Protein AF-0000000079294646 (afdb_homodimer)

Foldseek 3Di:
DVVVVVVVVVVVVCVVVVVVVVVVVVVVVCVVVPPLPALDPVFVVVCVPQDDPVSVVVSQVVQVVVPPPPDPPCPPPPPPPPPPVCPVPPPDPPPDDDDDDDDDYDDDDDDDDDDDPPDDDDPDCPDPPPPPDDCVVCVPPDDFWDWFWDWDKAADDDDPVQNFKAKVVRIDIATATDGDDPDPQKDKHAPDKDKDWDKIWMWGDDVVPGNHTDTDDIDIDIDIHGHHIDIDGPADQVNEDPQFWGDDPSDTFGDPDHDDPPQWGADRVVSDTWGPDDPVQQDDPPQWHQDGVVRHTFGDPVQQVPADPPWDADRVVSHTHHPPD/DVVVVVVVVVVVVCVVVVVVVVVVVVVVVCVVVPPLPALDPVFCVVCVPQDDPVSVVVSQVVQVVVPPPPDPPCPPPPPPPPPPPCCVVPPDPPPDDDDDDDDDDDDDDDDDDDDDPPDDDDPDCPDPPPPPDDCVVCPPPDDFWDWFWDWDKAADDDDPVQNQKAKVVRIDIATATDGDDPDPQKDKHAPDKDKDWDKIWMWGDDVVPGNHTDGDDIDIDIDIHGHHIDIDGPADQVNEDPQFWGDDPSDTFGDPDHDDPPQWGADRVVSDTFGPDDPVQQDDPPQWHADGVVRHTFGDPVQQVPQDPPWDADRVVSHTHHPPD

Secondary structure (DSSP, 8-state):
-HHHHHHHHHHHHHHHHHHHHHHHHHHHHHHHHTS--PPPHHHHHGGGG--SHHHHHHHHHHHHHTT-SS----------------------------------------------------------------GGGGTTBPPPPPSEEEEEEEE----TT-TTEEEESSEEEEEEEE---SSTTEEEEEEEEEEEEEEEEEEEEETTTEEEEEEEEEEEEEEEEEEEEEEEESS-GGGS-TTTEEEETTEEEE-S--PPPTTEEEETTTTEEEE---TTTT---TTEEEETTTTEEEE-HHHHHH--TTEEEETTTTEEEE---/-HHHHHHHHHHHHHHHHHHHHHHHHHHHHHHHHTS-----HHHHHGGGG--SHHHHHHHHHHHHHTT-SS----------------------------------------------------------------GGGGTTBPPP--SEEEEEEEE----TT-TTEEEESSEEEEEEEE---SSTTEEEEEEEEEEEEEEEEEEEEETTTEEEEEEEEEEEEEEEEEEEEEEEESS-GGGS-TTTEEEETTEEEE-S--PPPTTEEEETTTTEEEE---TTTT---TTEEEETTTTEEEE-HHHHHH--TTEEEETTTTEEEE---

Sequence (650 aa):
MDNAVTCIANCIKWLPRVVMVWVALAAMYLQINALPSQIPPSLTYGMMQVKTIEDLLQFLDQQAKQVIPGQDKNFGWEFLEEKLDSGVTDDEDEDDDDDDGDDDHDGDDSGSDGRHKPVPSVLSDHGPSKTKLTPVQFSDVAPLPGCIPRETVVQVLPDASESQVMYWPGCVTVKRCGGCCNSDLHECQPTRSEIIQVKVVRMEYTPRASRFFHYDGVVAKNMTNHTECSCQCKIKPEDCDPATQVHNNCQCQCRKFVTCPAGKRWDPIRCQCLCSASQQERGCLRRQEWNQDSCTCTCRKDLVASCRAPYWFNYRRCRCQRRSTMDNAVTCIANCIKWLPRVVMVWVALAAMYLQINALPSQIPPSLTYGMMQVKTIEDLLQFLDQQAKQVIPGQDKNFGWEFLEEKLDSGVTDDEDEDDDDDDGDDDHDGDDSGSDGRHKPVPSVLSDHGPSKTKLTPVQFSDVAPLPGCIPRETVVQVLPDASESQVMYWPGCVTVKRCGGCCNSDLHECQPTRSEIIQVKVVRMEYTPRASRFFHYDGVVAKNMTNHTECSCQCKIKPEDCDPATQVHNNCQCQCRKFVTCPAGKRWDPIRCQCLCSASQQERGCLRRQEWNQDSCTCTCRKDLVASCRAPYWFNYRRCRCQRRST

InterPro domains:
  IPR000072 PDGF/VEGF domain [PF00341] (147-231)
  IPR000072 PDGF/VEGF domain [PS50278] (134-236)
  IPR000072 PDGF/VEGF domain [SM00141] (145-233)
  IPR029034 Cystine-knot cytokine [G3DSA:2.10.90.10] (38-239)
  IPR029034 Cystine-knot cytokine [SSF57501] (138-237)

pLDDT: mean 72.92, std 28.15, range [14.93, 98.75]

Solvent-accessible surface area (backbone atoms only — not comparable to full-atom values): 39165 Å² total; per-residue (Å²): 116,67,68,61,51,52,53,51,51,51,50,55,63,45,40,60,56,49,50,48,50,50,48,48,49,48,46,48,47,45,51,62,66,53,46,71,62,63,68,56,59,78,68,39,52,61,33,56,72,48,72,45,66,64,42,43,54,49,51,46,47,52,50,58,57,72,63,56,84,75,78,73,72,75,77,63,76,71,71,73,71,72,75,71,75,64,79,62,78,70,82,76,73,78,73,84,80,89,82,86,88,83,89,84,89,84,84,89,84,88,91,81,84,76,84,76,78,77,77,82,78,82,81,74,82,73,72,82,76,77,74,79,85,53,66,73,83,49,68,73,40,51,67,56,43,59,41,34,53,34,86,36,76,41,76,51,74,65,58,85,87,40,49,32,47,47,48,45,47,29,27,38,75,38,29,37,46,39,46,48,28,56,26,91,48,34,35,38,36,62,79,38,68,46,79,41,76,42,33,25,36,32,29,36,50,37,78,86,81,37,94,36,62,36,86,64,51,77,44,75,42,82,41,74,28,31,72,35,37,37,68,36,52,66,50,47,63,85,75,31,52,75,86,41,29,43,65,54,84,46,34,72,37,47,36,86,75,58,92,48,61,92,70,34,38,63,34,52,86,76,46,42,66,36,53,65,66,48,76,76,71,54,64,47,57,92,55,31,34,68,33,74,85,75,60,41,68,35,59,34,63,66,62,59,70,67,46,51,85,82,37,46,73,39,82,88,76,46,42,70,38,70,67,77,126,114,65,67,62,49,51,53,50,51,53,50,55,62,45,38,60,55,50,49,48,49,50,49,50,49,48,46,50,48,44,52,62,65,55,47,70,60,63,67,56,59,78,68,41,53,61,33,56,72,47,70,44,65,65,43,42,54,49,51,47,47,50,49,60,55,70,64,56,83,76,78,73,72,75,77,63,75,73,71,73,71,71,76,71,74,64,78,67,73,68,78,76,76,76,69,86,75,84,88,80,82,86,83,88,83,87,82,88,81,85,85,80,85,77,83,75,76,78,76,80,79,84,81,78,83,74,74,82,77,80,73,78,85,54,68,74,84,50,69,73,40,51,66,58,43,58,41,35,54,34,86,37,76,42,77,51,72,64,57,88,87,40,48,34,45,47,48,46,46,29,27,38,73,36,30,38,44,39,47,47,28,58,26,90,49,33,36,40,36,64,78,37,69,45,78,41,76,43,30,26,36,33,29,36,51,37,80,86,82,36,96,36,63,37,86,63,53,76,43,74,41,82,40,73,28,32,72,34,37,39,68,34,54,67,52,46,64,86,74,31,52,76,84,41,28,43,66,54,84,47,35,72,38,46,37,87,75,58,91,45,60,90,70,35,39,62,34,51,86,77,46,41,64,36,52,65,65,48,75,75,70,52,62,47,59,93,55,32,33,65,32,72,84,77,60,42,71,35,57,33,63,68,63,58,69,68,46,48,86,80,38,44,73,38,80,88,76,45,41,70,39,69,67,78,126

Nearest PDB structures (foldseek):
  4qci-assembly1_D  TM=8.264E-01  e=5.123E-07  Homo sapiens
  2x1w-assembly2_C  TM=8.288E-01  e=6.771E-07  Homo sapiens
  2gnn-assembly1_B  TM=8.384E-01  e=1.183E-06  Orf virus (strain NZ2)
  2x1x-assembly1_E-2  TM=8.530E-01  e=5.641E-06  Homo sapiens
  1vpp-assembly1_W  TM=8.351E-01  e=5.046E-06  Homo sapiens

Radius of gyration: 40.9 Å; Cα contacts (8 Å, |Δi|>4): 878; chains: 2; bounding box: 90×117×126 Å

Organism: Patiria miniata (NCBI:txid46514)

Structure (mmCIF, N/CA/C/O backbone):
data_AF-0000000079294646-model_v1
#
loop_
_entity.id
_entity.type
_entity.pdbx_description
1 polymer 'Platelet-derived growth factor (PDGF) family profile domain-containing protein'
#
loop_
_atom_site.group_PDB
_atom_site.id
_atom_site.type_symbol
_atom_site.label_atom_id
_atom_site.label_alt_id
_atom_site.label_comp_id
_atom_site.label_asym_id
_atom_site.label_entity_id
_atom_site.label_seq_id
_atom_site.pdbx_PDB_ins_code
_atom_site.Cartn_x
_atom_site.Cartn_y
_atom_site.Cartn_z
_atom_site.occupancy
_atom_site.B_iso_or_equiv
_atom_site.auth_seq_id
_atom_site.auth_comp_id
_atom_site.auth_asym_id
_atom_site.auth_atom_id
_atom_site.pdbx_PDB_model_num
ATOM 1 N N . MET A 1 1 ? 39.781 60.312 -15.43 1 42.41 1 MET A N 1
ATOM 2 C CA . MET A 1 1 ? 38.812 59.656 -16.328 1 42.41 1 MET A CA 1
ATOM 3 C C . MET A 1 1 ? 38.969 58.156 -16.297 1 42.41 1 MET A C 1
ATOM 5 O O . MET A 1 1 ? 38.031 57.406 -16.578 1 42.41 1 MET A O 1
ATOM 9 N N . ASP A 1 2 ? 40.219 57.656 -16.016 1 55.75 2 ASP A N 1
ATOM 10 C CA . ASP A 1 2 ? 40.531 56.25 -16.141 1 55.75 2 ASP A CA 1
ATOM 11 C C . ASP A 1 2 ? 40.031 55.469 -14.93 1 55.75 2 ASP A C 1
ATOM 13 O O . ASP A 1 2 ? 39.594 54.312 -15.062 1 55.75 2 ASP A O 1
ATOM 17 N N . ASN A 1 3 ? 40.031 56.094 -13.781 1 58.22 3 ASN A N 1
ATOM 18 C CA . ASN A 1 3 ? 39.594 55.375 -12.586 1 58.22 3 ASN A CA 1
ATOM 19 C C . ASN A 1 3 ? 38.094 55.156 -12.57 1 58.22 3 ASN A C 1
ATOM 21 O O . ASN A 1 3 ? 37.625 54.125 -12.062 1 58.22 3 ASN A O 1
ATOM 25 N N . ALA A 1 4 ? 37.406 56.219 -13.133 1 58.78 4 ALA A N 1
ATOM 26 C CA . ALA A 1 4 ? 35.938 56.094 -13.188 1 58.78 4 ALA A CA 1
ATOM 27 C C . ALA A 1 4 ? 35.5 55.031 -14.188 1 58.78 4 ALA A C 1
ATOM 29 O O . ALA A 1 4 ? 34.562 54.281 -13.945 1 58.78 4 ALA A O 1
ATOM 30 N N . VAL A 1 5 ? 36.344 54.844 -15.266 1 59.41 5 VAL A N 1
ATOM 31 C CA . VAL A 1 5 ? 36 53.875 -16.312 1 59.41 5 VAL A CA 1
ATOM 32 C C . VAL A 1 5 ? 36.25 52.438 -15.797 1 59.41 5 VAL A C 1
ATOM 34 O O . VAL A 1 5 ? 35.469 51.531 -16.062 1 59.41 5 VAL A O 1
ATOM 37 N N . THR A 1 6 ? 37.25 52.25 -14.969 1 60.12 6 THR A N 1
ATOM 38 C CA . THR A 1 6 ? 37.531 50.938 -14.438 1 60.12 6 THR A CA 1
ATOM 39 C C . THR A 1 6 ? 36.5 50.531 -13.391 1 60.12 6 THR A C 1
ATOM 41 O O . THR A 1 6 ? 36.125 49.375 -13.305 1 60.12 6 THR A O 1
ATOM 44 N N . CYS A 1 7 ? 36 51.562 -12.664 1 55.34 7 CYS A N 1
ATOM 45 C CA . CYS A 1 7 ? 34.969 51.25 -11.68 1 55.34 7 CYS A CA 1
ATOM 46 C C . CYS A 1 7 ? 33.656 50.844 -12.359 1 55.34 7 CYS A C 1
ATOM 48 O O . CYS A 1 7 ? 33 49.875 -11.922 1 55.34 7 CYS A O 1
ATOM 50 N N . ILE A 1 8 ? 33.406 51.562 -13.484 1 57.03 8 ILE A N 1
ATOM 51 C CA . ILE A 1 8 ? 32.188 51.25 -14.211 1 57.03 8 ILE A CA 1
ATOM 52 C C . ILE A 1 8 ? 32.312 49.906 -14.898 1 57.03 8 ILE A C 1
ATOM 54 O O . ILE A 1 8 ? 31.359 49.094 -14.891 1 57.03 8 ILE A O 1
ATOM 58 N N . ALA A 1 9 ? 33.5 49.531 -15.344 1 57.5 9 ALA A N 1
ATOM 59 C CA . ALA A 1 9 ? 33.719 48.25 -16.016 1 57.5 9 ALA A CA 1
ATOM 60 C C . ALA A 1 9 ? 33.625 47.094 -15.016 1 57.5 9 ALA A C 1
ATOM 62 O O . ALA A 1 9 ? 33.062 46.031 -15.336 1 57.5 9 ALA A O 1
ATOM 63 N N . ASN A 1 10 ? 34.094 47.281 -13.82 1 57.31 10 ASN A N 1
ATOM 64 C CA . ASN A 1 10 ? 33.969 46.25 -12.789 1 57.31 10 ASN A CA 1
ATOM 65 C C . ASN A 1 10 ? 32.531 46.062 -12.328 1 57.31 10 ASN A C 1
ATOM 67 O O . ASN A 1 10 ? 32.094 44.969 -12.031 1 57.31 10 ASN A O 1
ATOM 71 N N . CYS A 1 11 ? 31.812 47.219 -12.32 1 56 11 CYS A N 1
ATOM 72 C CA . CYS A 1 11 ? 30.391 47.125 -11.961 1 56 11 CYS A CA 1
ATOM 73 C C . CYS A 1 11 ? 29.594 46.375 -13.023 1 56 11 CYS A C 1
ATOM 75 O O . CYS A 1 11 ? 28.703 45.594 -12.695 1 56 11 CYS A O 1
ATOM 77 N N . ILE A 1 12 ? 30.016 46.625 -14.273 1 58.66 12 ILE A N 1
ATOM 78 C CA . ILE A 1 12 ? 29.297 45.969 -15.375 1 58.66 12 ILE A CA 1
ATOM 79 C C . ILE A 1 12 ? 29.625 44.469 -15.391 1 58.66 12 ILE A C 1
ATOM 81 O O . ILE A 1 12 ? 28.75 43.656 -15.672 1 58.66 12 ILE A O 1
ATOM 85 N N . LYS A 1 13 ? 30.859 44.062 -15.031 1 59.12 13 LYS A N 1
ATOM 86 C CA . LYS A 1 13 ? 31.219 42.656 -14.992 1 59.12 13 LYS A CA 1
ATOM 87 C C . LYS A 1 13 ? 30.469 41.938 -13.891 1 59.12 13 LYS A C 1
ATOM 89 O O . LYS A 1 13 ? 30.172 40.75 -14.016 1 59.12 13 LYS A O 1
ATOM 94 N N . TRP A 1 14 ? 30.234 42.656 -12.805 1 59.19 14 TRP A N 1
ATOM 95 C CA . TRP A 1 14 ? 29.547 42.031 -11.68 1 59.19 14 TRP A CA 1
ATOM 96 C C . TRP A 1 14 ? 28.031 42.031 -11.898 1 59.19 14 TRP A C 1
ATOM 98 O O . TRP A 1 14 ? 27.297 41.344 -11.203 1 59.19 14 TRP A O 1
ATOM 108 N N . LEU A 1 15 ? 27.625 42.781 -13.008 1 61.88 15 LEU A N 1
ATOM 109 C CA . LEU A 1 15 ? 26.203 42.875 -13.297 1 61.88 15 LEU A CA 1
ATOM 110 C C . LEU A 1 15 ? 25.609 41.531 -13.703 1 61.88 15 LEU A C 1
ATOM 112 O O . LEU A 1 15 ? 24.547 41.156 -13.227 1 61.88 15 LEU A O 1
ATOM 116 N N . PRO A 1 16 ? 26.391 40.812 -14.547 1 66.69 16 PRO A N 1
ATOM 117 C CA . PRO A 1 16 ? 25.781 39.5 -14.859 1 66.69 16 PRO A CA 1
ATOM 118 C C . PRO A 1 16 ? 25.734 38.562 -13.656 1 66.69 16 PRO A C 1
ATOM 120 O O . PRO A 1 16 ? 24.766 37.812 -13.5 1 66.69 16 PRO A O 1
ATOM 123 N N . ARG A 1 17 ? 26.688 38.688 -12.766 1 63.34 17 ARG A N 1
ATOM 124 C CA . ARG A 1 17 ? 26.703 37.844 -11.562 1 63.34 17 ARG A CA 1
ATOM 125 C C . ARG A 1 17 ? 25.625 38.281 -10.578 1 63.34 17 ARG A C 1
ATOM 127 O O . ARG A 1 17 ? 24.984 37.469 -9.93 1 63.34 17 ARG A O 1
ATOM 134 N N . VAL A 1 18 ? 25.375 39.531 -10.539 1 62.56 18 VAL A N 1
ATOM 135 C CA . VAL A 1 18 ? 24.328 40.094 -9.68 1 62.56 18 VAL A CA 1
ATOM 136 C C . VAL A 1 18 ? 22.969 39.719 -10.25 1 62.56 18 VAL A C 1
ATOM 138 O O . VAL A 1 18 ? 22.047 39.344 -9.508 1 62.56 18 VAL A O 1
ATOM 141 N N . VAL A 1 19 ? 22.891 39.781 -11.594 1 65.44 19 VAL A N 1
ATOM 142 C CA . VAL A 1 19 ? 21.641 39.406 -12.234 1 65.44 19 VAL A CA 1
ATOM 143 C C . VAL A 1 19 ? 21.391 37.938 -12.078 1 65.44 19 VAL A C 1
ATOM 145 O O . VAL A 1 19 ? 20.266 37.5 -11.812 1 65.44 19 VAL A O 1
ATOM 148 N N . MET A 1 20 ? 22.453 37.156 -12.047 1 65.19 20 MET A N 1
ATOM 149 C CA . MET A 1 20 ? 22.297 35.719 -11.859 1 65.19 20 MET A CA 1
ATOM 150 C C . MET A 1 20 ? 21.922 35.406 -10.422 1 65.19 20 MET A C 1
ATOM 152 O O . MET A 1 20 ? 21.125 34.5 -10.172 1 65.19 20 MET A O 1
ATOM 156 N N . VAL A 1 21 ? 22.422 36.094 -9.5 1 65 21 VAL A N 1
ATOM 157 C CA . VAL A 1 21 ? 22.062 35.906 -8.102 1 65 21 VAL A CA 1
ATOM 158 C C . VAL A 1 21 ? 20.625 36.375 -7.879 1 65 21 VAL A C 1
ATOM 160 O O . VAL A 1 21 ? 19.844 35.719 -7.188 1 65 21 VAL A O 1
ATOM 163 N N . TRP A 1 22 ? 20.312 37.5 -8.609 1 65.31 22 TRP A N 1
ATOM 164 C CA . TRP A 1 22 ? 18.938 37.969 -8.477 1 65.31 22 TRP A CA 1
ATOM 165 C C . TRP A 1 22 ? 17.953 37.031 -9.148 1 65.31 22 TRP A C 1
ATOM 167 O O . TRP A 1 22 ? 16.859 36.812 -8.633 1 65.31 22 TRP A O 1
ATOM 177 N N . VAL A 1 23 ? 18.297 36.344 -10.164 1 64.62 23 VAL A N 1
ATOM 178 C CA . VAL A 1 23 ? 17.453 35.344 -10.836 1 64.62 23 VAL A CA 1
ATOM 179 C C . VAL A 1 23 ? 17.375 34.062 -10 1 64.62 23 VAL A C 1
ATOM 181 O O . VAL A 1 23 ? 16.297 33.469 -9.867 1 64.62 23 VAL A O 1
ATOM 184 N N . ALA A 1 24 ? 18.422 33.75 -9.359 1 65.38 24 ALA A N 1
ATOM 185 C CA . ALA A 1 24 ? 18.406 32.562 -8.477 1 65.38 24 ALA A CA 1
ATOM 186 C C . ALA A 1 24 ? 17.578 32.844 -7.223 1 65.38 24 ALA A C 1
ATOM 188 O O . ALA A 1 24 ? 16.797 31.984 -6.789 1 65.38 24 ALA A O 1
ATOM 189 N N . LEU A 1 25 ? 17.641 34 -6.723 1 62.12 25 LEU A N 1
ATOM 190 C CA . LEU A 1 25 ? 16.828 34.375 -5.574 1 62.12 25 LEU A CA 1
ATOM 191 C C . LEU A 1 25 ? 15.352 34.531 -5.965 1 62.12 25 LEU A C 1
ATOM 193 O O . LEU A 1 25 ? 14.469 34.125 -5.215 1 62.12 25 LEU A O 1
ATOM 197 N N . ALA A 1 26 ? 15.156 35.031 -7.113 1 59.38 26 ALA A N 1
ATOM 198 C CA . ALA A 1 26 ? 13.781 35.062 -7.621 1 59.38 26 ALA A CA 1
ATOM 199 C C . ALA A 1 26 ? 13.242 33.688 -7.891 1 59.38 26 ALA A C 1
ATOM 201 O O . ALA A 1 26 ? 12.078 33.375 -7.594 1 59.38 26 ALA A O 1
ATOM 202 N N . ALA A 1 27 ? 14.055 32.812 -8.398 1 58.91 27 ALA A N 1
ATOM 203 C CA . ALA A 1 27 ? 13.648 31.422 -8.633 1 58.91 27 ALA A CA 1
ATOM 204 C C . ALA A 1 27 ? 13.414 30.688 -7.316 1 58.91 27 ALA A C 1
ATOM 206 O O . ALA A 1 27 ? 12.453 29.922 -7.184 1 58.91 27 ALA A O 1
ATOM 207 N N . MET A 1 28 ? 14.305 30.859 -6.344 1 54.03 28 MET A N 1
ATOM 208 C CA . MET A 1 28 ? 14.094 30.297 -5.008 1 54.03 28 MET A CA 1
ATOM 209 C C . MET A 1 28 ? 12.859 30.906 -4.352 1 54.03 28 MET A C 1
ATOM 211 O O . MET A 1 28 ? 12.117 30.219 -3.656 1 54.03 28 MET A O 1
ATOM 215 N N . TYR A 1 29 ? 12.672 32.219 -4.559 1 48.94 29 TYR A N 1
ATOM 216 C CA . TYR A 1 29 ? 11.453 32.844 -4.078 1 48.94 29 TYR A CA 1
ATOM 217 C C . TYR A 1 29 ? 10.227 32.281 -4.773 1 48.94 29 TYR A C 1
ATOM 219 O O . TYR A 1 29 ? 9.195 32.031 -4.137 1 48.94 29 TYR A O 1
ATOM 227 N N . LEU A 1 30 ? 10.336 32.062 -6.051 1 51.06 30 LEU A N 1
ATOM 228 C CA . LEU A 1 30 ? 9.25 31.438 -6.785 1 51.06 30 LEU A CA 1
ATOM 229 C C . LEU A 1 30 ? 9.07 29.984 -6.348 1 51.06 30 LEU A C 1
ATOM 231 O O . LEU A 1 30 ? 7.945 29.5 -6.266 1 51.06 30 LEU A O 1
ATOM 235 N N . GLN A 1 31 ? 10.164 29.297 -6.176 1 47.22 31 GLN A N 1
ATOM 236 C CA . GLN A 1 31 ? 10.055 27.922 -5.676 1 47.22 31 GLN A CA 1
ATOM 237 C C . GLN A 1 31 ? 9.484 27.906 -4.262 1 47.22 31 GLN A C 1
ATOM 239 O O . GLN A 1 31 ? 8.688 27.016 -3.92 1 47.22 31 GLN A O 1
ATOM 244 N N . ILE A 1 32 ? 10 28.781 -3.438 1 45.12 32 ILE A N 1
ATOM 245 C CA . ILE A 1 32 ? 9.438 28.875 -2.092 1 45.12 32 ILE A CA 1
ATOM 246 C C . ILE A 1 32 ? 7.977 29.297 -2.17 1 45.12 32 ILE A C 1
ATOM 248 O O . ILE A 1 32 ? 7.137 28.797 -1.426 1 45.12 32 ILE A O 1
ATOM 252 N N . ASN A 1 33 ? 7.715 30.297 -2.998 1 42.62 33 ASN A N 1
ATOM 253 C CA . ASN A 1 33 ? 6.328 30.719 -3.172 1 42.62 33 ASN A CA 1
ATOM 254 C C . ASN A 1 33 ? 5.523 29.672 -3.955 1 42.62 33 ASN A C 1
ATOM 256 O O . ASN A 1 33 ? 4.293 29.75 -4.012 1 42.62 33 ASN A O 1
ATOM 260 N N . ALA A 1 34 ? 6.125 28.891 -4.773 1 40.53 34 ALA A N 1
ATOM 261 C CA . ALA A 1 34 ? 5.445 27.859 -5.551 1 40.53 34 ALA A CA 1
ATOM 262 C C . ALA A 1 34 ? 5.137 26.641 -4.691 1 40.53 34 ALA A C 1
ATOM 264 O O . ALA A 1 34 ? 4.73 25.594 -5.207 1 40.53 34 ALA A O 1
ATOM 265 N N . LEU A 1 35 ? 5.582 26.578 -3.482 1 45.12 35 LEU A N 1
ATOM 266 C CA . LEU A 1 35 ? 5.07 25.438 -2.744 1 45.12 35 LEU A CA 1
ATOM 267 C C . LEU A 1 35 ? 3.547 25.422 -2.738 1 45.12 35 LEU A C 1
ATOM 269 O O . LEU A 1 35 ? 2.916 26.422 -2.396 1 45.12 35 LEU A O 1
ATOM 273 N N . PRO A 1 36 ? 2.865 24.797 -3.686 1 47.28 36 PRO A N 1
ATOM 274 C CA . PRO A 1 36 ? 1.402 24.766 -3.633 1 47.28 36 PRO A CA 1
ATOM 275 C C . PRO A 1 36 ? 0.861 24.906 -2.211 1 47.28 36 PRO A C 1
ATOM 277 O O . PRO A 1 36 ? 1.342 24.234 -1.296 1 47.28 36 PRO A O 1
ATOM 280 N N . SER A 1 37 ? 0.522 26.156 -1.845 1 55.53 37 SER A N 1
ATOM 281 C CA . SER A 1 37 ? -0.049 26.516 -0.55 1 55.53 37 SER A CA 1
ATOM 282 C C . SER A 1 37 ? -1.075 25.469 -0.096 1 55.53 37 SER A C 1
ATOM 284 O O . SER A 1 37 ? -2.07 25.234 -0.783 1 55.53 37 SER A O 1
ATOM 286 N N . GLN A 1 38 ? -0.699 24.438 0.592 1 74.06 38 GLN A N 1
ATOM 287 C CA . GLN A 1 38 ? -1.546 23.422 1.217 1 74.06 38 GLN A CA 1
ATOM 288 C C . GLN A 1 38 ? -2.482 24.047 2.244 1 74.06 38 GLN A C 1
ATOM 290 O O . GLN A 1 38 ? -2.195 25.125 2.783 1 74.06 38 GLN A O 1
ATOM 295 N N . ILE A 1 39 ? -3.766 23.797 2.205 1 83.06 39 ILE A N 1
ATOM 296 C CA . ILE A 1 39 ? -4.738 24.219 3.209 1 83.06 39 ILE A CA 1
ATOM 297 C C . ILE A 1 39 ? -4.199 23.922 4.605 1 83.06 39 ILE A C 1
ATOM 299 O O . ILE A 1 39 ? -3.818 22.781 4.902 1 83.06 39 ILE A O 1
ATOM 303 N N . PRO A 1 40 ? -4.008 24.969 5.367 1 83.31 40 PRO A N 1
ATOM 304 C CA . PRO A 1 40 ? -3.498 24.719 6.719 1 83.31 40 PRO A CA 1
ATOM 305 C C . PRO A 1 40 ? -4.344 23.719 7.492 1 83.31 40 PRO A C 1
ATOM 307 O O . PRO A 1 40 ? -5.574 23.719 7.383 1 83.31 40 PRO A O 1
ATOM 310 N N . PRO A 1 41 ? -3.736 22.953 8.297 1 85.25 41 PRO A N 1
ATOM 311 C CA . PRO A 1 41 ? -4.453 21.938 9.062 1 85.25 41 PRO A CA 1
ATOM 312 C C . PRO A 1 41 ? -5.438 22.531 10.07 1 85.25 41 PRO A C 1
ATOM 314 O O . PRO A 1 41 ? -6.441 21.906 10.406 1 85.25 41 PRO A O 1
ATOM 317 N N . SER A 1 42 ? -5.129 23.688 10.516 1 80.75 42 SER A N 1
ATOM 318 C CA . SER A 1 42 ? -6.02 24.328 11.477 1 80.75 42 SER A CA 1
ATOM 319 C C . SER A 1 42 ? -7.395 24.594 10.867 1 80.75 42 SER A C 1
ATOM 321 O O . SER A 1 42 ? -8.406 24.547 11.57 1 80.75 42 SER A O 1
ATOM 323 N N . LEU A 1 43 ? -7.367 24.797 9.633 1 82.12 43 LEU A N 1
ATOM 324 C CA . LEU A 1 43 ? -8.625 25.078 8.938 1 82.12 43 LEU A CA 1
ATOM 325 C C . LEU A 1 43 ? -9.406 23.797 8.703 1 82.12 43 LEU A C 1
ATOM 327 O O . LEU A 1 43 ? -10.633 23.766 8.836 1 82.12 43 LEU A O 1
ATOM 331 N N . THR A 1 44 ? -8.703 22.766 8.445 1 88.44 44 THR A N 1
ATOM 332 C CA . THR A 1 44 ? -9.359 21.516 8.086 1 88.44 44 THR A CA 1
ATOM 333 C C . THR A 1 44 ? -9.766 20.734 9.336 1 88.44 44 THR A C 1
ATOM 335 O O . THR A 1 44 ? -10.625 19.859 9.266 1 88.44 44 THR A O 1
ATOM 338 N N . TYR A 1 45 ? -9.234 21.078 10.492 1 89.06 45 TYR A N 1
ATOM 339 C CA . TYR A 1 45 ? -9.523 20.359 11.727 1 89.06 45 TYR A CA 1
ATOM 340 C C . TYR A 1 45 ? -11 20.453 12.086 1 89.06 45 TYR A C 1
ATOM 342 O O . TYR A 1 45 ? -11.609 19.453 12.484 1 89.06 45 TYR A O 1
ATOM 350 N N . GLY A 1 46 ? -11.555 21.531 11.891 1 86.69 46 GLY A N 1
ATOM 351 C CA . GLY A 1 46 ? -12.938 21.766 12.266 1 86.69 46 GLY A CA 1
ATOM 352 C C . GLY A 1 46 ? -13.93 21.109 11.32 1 86.69 46 GLY A C 1
ATOM 353 O O . GLY A 1 46 ? -15.117 20.984 11.641 1 86.69 46 GLY A O 1
ATOM 354 N N . MET A 1 47 ? -13.516 20.672 10.195 1 90 47 MET A N 1
ATOM 355 C CA . MET A 1 47 ? -14.398 20.125 9.172 1 90 47 MET A CA 1
ATOM 356 C C . MET A 1 47 ? -15 18.797 9.617 1 90 47 MET A C 1
ATOM 358 O O . MET A 1 47 ? -16.031 18.375 9.086 1 90 47 MET A O 1
ATOM 362 N N . MET A 1 48 ? -14.445 18.156 10.609 1 88.88 48 MET A N 1
ATOM 363 C CA . MET A 1 48 ? -14.945 16.875 11.094 1 88.88 48 MET A CA 1
ATOM 364 C C . MET A 1 48 ? -16.359 17 11.641 1 88.88 48 MET A C 1
ATOM 366 O O . MET A 1 48 ? -17.125 16.047 11.641 1 88.88 48 MET A O 1
ATOM 370 N N . GLN A 1 49 ? -16.656 18.203 12.078 1 89.31 49 GLN A N 1
ATOM 371 C CA . GLN A 1 49 ? -17.953 18.438 12.719 1 89.31 49 GLN A CA 1
ATOM 372 C C . GLN A 1 49 ? -19.016 18.797 11.688 1 89.31 49 GLN A C 1
ATOM 374 O O . GLN A 1 49 ? -20.203 18.875 12.008 1 89.31 49 GLN A O 1
ATOM 379 N N . VAL A 1 50 ? -18.594 19.031 10.5 1 92.5 50 VAL A N 1
ATOM 380 C CA . VAL A 1 50 ? -19.516 19.406 9.438 1 92.5 50 VAL A CA 1
ATOM 381 C C . VAL A 1 50 ? -20.172 18.156 8.852 1 92.5 50 VAL A C 1
ATOM 383 O O . VAL A 1 50 ? -19.594 17.5 7.973 1 92.5 50 VAL A O 1
ATOM 386 N N . LYS A 1 51 ? -21.438 17.891 9.25 1 91.94 51 LYS A N 1
ATOM 387 C CA . LYS A 1 51 ? -22.078 16.641 8.859 1 91.94 51 LYS A CA 1
ATOM 388 C C . LYS A 1 51 ? -23.219 16.875 7.875 1 91.94 51 LYS A C 1
ATOM 390 O O . LYS A 1 51 ? -23.609 15.977 7.137 1 91.94 51 LYS A O 1
ATOM 395 N N . THR A 1 52 ? -23.75 18.062 7.926 1 92.75 52 THR A N 1
ATOM 396 C CA . THR A 1 52 ? -24.875 18.406 7.059 1 92.75 52 THR A CA 1
ATOM 397 C C . THR A 1 52 ? -24.578 19.688 6.293 1 92.75 52 THR A C 1
ATOM 399 O O . THR A 1 52 ? -23.609 20.391 6.574 1 92.75 52 THR A O 1
ATOM 402 N N . ILE A 1 53 ? -25.406 19.922 5.375 1 92.81 53 ILE A N 1
ATOM 403 C CA . ILE A 1 53 ? -25.297 21.141 4.605 1 92.81 53 ILE A CA 1
ATOM 404 C C . ILE A 1 53 ? -25.484 22.359 5.523 1 92.81 53 ILE A C 1
ATOM 406 O O . ILE A 1 53 ? -24.828 23.391 5.344 1 92.81 53 ILE A O 1
ATOM 410 N N . GLU A 1 54 ? -26.422 22.188 6.488 1 92.5 54 GLU A N 1
ATOM 411 C CA . GLU A 1 54 ? -26.625 23.266 7.465 1 92.5 54 GLU A CA 1
ATOM 412 C C . GLU A 1 54 ? -25.359 23.547 8.242 1 92.5 54 GLU A C 1
ATOM 414 O O . GLU A 1 54 ? -25 24.719 8.469 1 92.5 54 GLU A O 1
ATOM 419 N N . ASP A 1 55 ? -24.688 22.406 8.68 1 92.81 55 ASP A N 1
ATOM 420 C CA . ASP A 1 55 ? -23.422 22.578 9.367 1 92.81 55 ASP A CA 1
ATOM 421 C C . ASP A 1 55 ? -22.406 23.312 8.492 1 92.81 55 ASP A C 1
ATOM 423 O O . ASP A 1 55 ? -21.672 24.188 8.977 1 92.81 55 ASP A O 1
ATOM 427 N N . LEU A 1 56 ? -22.406 22.984 7.211 1 92.38 56 LEU A N 1
ATOM 428 C CA . LEU A 1 56 ? -21.438 23.547 6.27 1 92.38 56 LEU A CA 1
ATOM 429 C C . LEU A 1 56 ? -21.672 25.047 6.113 1 92.38 56 LEU A C 1
ATOM 431 O O . LEU A 1 56 ? -20.719 25.828 6.152 1 92.38 56 LEU A O 1
ATOM 435 N N . LEU A 1 57 ? -22.891 25.484 5.934 1 90.69 57 LEU A N 1
ATOM 436 C CA . LEU A 1 57 ? -23.219 26.891 5.758 1 90.69 57 LEU A CA 1
ATOM 437 C C . LEU A 1 57 ? -22.859 27.688 7.004 1 90.69 57 LEU A C 1
ATOM 439 O O . LEU A 1 57 ? -22.359 28.812 6.902 1 90.69 57 LEU A O 1
ATOM 443 N N . GLN A 1 58 ? -23.109 27.062 8.18 1 88.94 58 GLN A N 1
ATOM 444 C CA . GLN A 1 58 ? -22.719 27.703 9.422 1 88.94 58 GLN A CA 1
ATOM 445 C C . GLN A 1 58 ? -21.203 27.844 9.516 1 88.94 58 GLN A C 1
ATOM 447 O O . GLN A 1 58 ? -20.703 28.875 9.961 1 88.94 58 GLN A O 1
ATOM 452 N N . PHE A 1 59 ? -20.578 26.797 9.102 1 88.69 59 PHE A N 1
ATOM 453 C CA . PHE A 1 59 ? -19.125 26.797 9.109 1 88.69 59 PHE A CA 1
ATOM 454 C C . PHE A 1 59 ? -18.562 27.906 8.211 1 88.69 59 PHE A C 1
ATOM 456 O O . PHE A 1 59 ? -17.641 28.625 8.602 1 88.69 59 PHE A O 1
ATOM 463 N N . LEU A 1 60 ? -19.062 28.016 7.074 1 85.56 60 LEU A N 1
ATOM 464 C CA . LEU A 1 60 ? -18.609 29.016 6.117 1 85.56 60 LEU A CA 1
ATOM 465 C C . LEU A 1 60 ? -18.938 30.422 6.594 1 85.56 60 LEU A C 1
ATOM 467 O O . LEU A 1 60 ? -18.172 31.359 6.367 1 85.56 60 LEU A O 1
ATOM 471 N N . ASP A 1 61 ? -20.062 30.547 7.258 1 83.06 61 ASP A N 1
ATOM 472 C CA . ASP A 1 61 ? -20.484 31.844 7.785 1 83.06 61 ASP A CA 1
ATOM 473 C C . ASP A 1 61 ? -19.609 32.281 8.961 1 83.06 61 ASP A C 1
ATOM 475 O O . ASP A 1 61 ? -19.234 33.438 9.07 1 83.06 61 ASP A O 1
ATOM 479 N N . GLN A 1 62 ? -19.359 31.359 9.938 1 72.94 62 GLN A N 1
ATOM 480 C CA . GLN A 1 62 ? -18.547 31.656 11.125 1 72.94 62 GLN A CA 1
ATOM 481 C C . GLN A 1 62 ?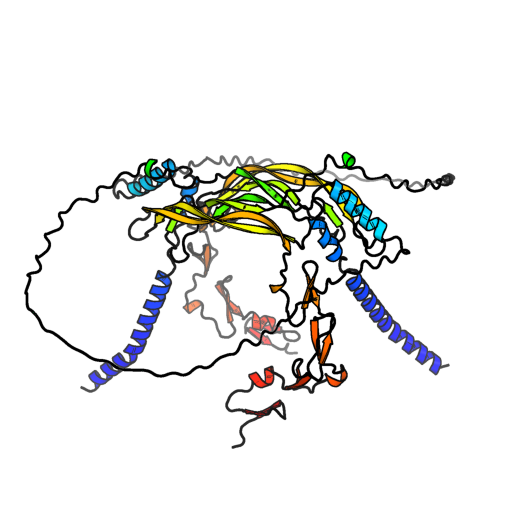 -17.125 32.062 10.734 1 72.94 62 GLN A C 1
ATOM 483 O O . GLN A 1 62 ? -16.562 33 11.336 1 72.94 62 GLN A O 1
ATOM 488 N N . GLN A 1 63 ? -16.766 31.469 9.805 1 66.25 63 GLN A N 1
ATOM 489 C CA . GLN A 1 63 ? -15.398 31.797 9.383 1 66.25 63 GLN A CA 1
ATOM 490 C C . GLN A 1 63 ? -15.336 33.156 8.727 1 66.25 63 GLN A C 1
ATOM 492 O O . GLN A 1 63 ? -14.375 33.906 8.93 1 66.25 63 GLN A O 1
ATOM 497 N N . ALA A 1 64 ? -16.375 33.562 8.117 1 60.31 64 ALA A N 1
ATOM 498 C CA . ALA A 1 64 ? -16.453 34.906 7.512 1 60.31 64 ALA A CA 1
ATOM 499 C C . ALA A 1 64 ? -16.594 35.969 8.578 1 60.31 64 ALA A C 1
ATOM 501 O O . ALA A 1 64 ? -16.062 37.062 8.43 1 60.31 64 ALA A O 1
ATOM 502 N N . LYS A 1 65 ? -17.297 35.75 9.672 1 58.72 65 LYS A N 1
ATOM 503 C CA . LYS A 1 65 ? -17.516 36.719 10.727 1 58.72 65 LYS A CA 1
ATOM 504 C C . LYS A 1 65 ? -16.25 36.938 11.57 1 58.72 65 LYS A C 1
ATOM 506 O O . LYS A 1 65 ? -15.992 38.031 12.07 1 58.72 65 LYS A O 1
ATOM 511 N N . GLN A 1 66 ? -15.547 35.875 11.836 1 52.91 66 GLN A N 1
ATOM 512 C CA . GLN A 1 66 ? -14.359 36.031 12.672 1 52.91 66 GLN A CA 1
ATOM 513 C C . GLN A 1 66 ? -13.359 37 12.023 1 52.91 66 GLN A C 1
ATOM 515 O O . GLN A 1 66 ? -12.461 37.5 12.695 1 52.91 66 GLN A O 1
ATOM 520 N N . VAL A 1 67 ? -13.531 37.406 10.773 1 46 67 VAL A N 1
ATOM 521 C CA . VAL A 1 67 ? -12.578 38.344 10.164 1 46 67 VAL A CA 1
ATOM 522 C C . VAL A 1 67 ? -13.031 39.781 10.406 1 46 67 VAL A C 1
ATOM 524 O O . VAL A 1 67 ? -12.484 40.719 9.812 1 46 67 VAL A O 1
ATOM 527 N N . ILE A 1 68 ? -14.195 40.125 11.109 1 39.41 68 ILE A N 1
ATOM 528 C CA . ILE A 1 68 ? -14.273 41.562 11.359 1 39.41 68 ILE A CA 1
ATOM 529 C C . ILE A 1 68 ? -13.148 41.969 12.312 1 39.41 68 ILE A C 1
ATOM 531 O O . ILE A 1 68 ? -13.016 41.406 13.406 1 39.41 68 ILE A O 1
ATOM 535 N N . PRO A 1 69 ? -12.133 42.844 11.969 1 38 69 PRO A N 1
ATOM 536 C CA . PRO A 1 69 ? -10.945 43.219 12.75 1 38 69 PRO A CA 1
ATOM 537 C C . PRO A 1 69 ? -11.258 43.438 14.219 1 38 69 PRO A C 1
ATOM 539 O O . PRO A 1 69 ? -10.352 43.469 15.055 1 38 69 PRO A O 1
ATOM 542 N N . GLY A 1 70 ? -12.281 44.375 14.539 1 34.19 70 GLY A N 1
ATOM 543 C CA . GLY A 1 70 ? -12.281 45.125 15.797 1 34.19 70 GLY A CA 1
ATOM 544 C C . GLY A 1 70 ? -12.422 44.219 17.016 1 34.19 70 GLY A C 1
ATOM 545 O O . GLY A 1 70 ? -12.023 44.594 18.125 1 34.19 70 GLY A O 1
ATOM 546 N N . GLN A 1 71 ? -13.57 43.5 17.172 1 30.31 71 GLN A N 1
ATOM 547 C CA . GLN A 1 71 ? -13.797 43 18.516 1 30.31 71 GLN A CA 1
ATOM 548 C C . GLN A 1 71 ? -12.914 41.781 18.797 1 30.31 71 GLN A C 1
ATOM 550 O O . GLN A 1 71 ? -13.055 40.719 18.172 1 30.31 71 GLN A O 1
ATOM 555 N N . ASP A 1 72 ? -11.656 42 19.219 1 30.45 72 ASP A N 1
ATOM 556 C CA . ASP A 1 72 ? -10.664 41.094 19.828 1 30.45 72 ASP A CA 1
ATOM 557 C C . ASP A 1 72 ? -11.32 40.156 20.828 1 30.45 72 ASP A C 1
ATOM 559 O O . ASP A 1 72 ? -11.5 40.5 22 1 30.45 72 ASP A O 1
ATOM 563 N N . LYS A 1 73 ? -12.523 39.688 20.578 1 32.41 73 LYS A N 1
ATOM 564 C CA . LYS A 1 73 ? -12.875 38.812 21.703 1 32.41 73 LYS A CA 1
ATOM 565 C C . LYS A 1 73 ? -11.812 37.719 21.906 1 32.41 73 LYS A C 1
ATOM 567 O O . LYS A 1 73 ? -11.438 37.031 20.969 1 32.41 73 LYS A O 1
ATOM 572 N N . ASN A 1 74 ? -10.969 37.906 23.031 1 27.66 74 ASN A N 1
ATOM 573 C CA . ASN A 1 74 ? -10.094 36.969 23.734 1 27.66 74 ASN A CA 1
ATOM 574 C C . ASN A 1 74 ? -10.75 35.594 23.906 1 27.66 74 ASN A C 1
ATOM 576 O O . ASN A 1 74 ? -11.664 35.438 24.719 1 27.66 74 ASN A O 1
ATOM 580 N N . PHE A 1 75 ? -11.203 35 22.938 1 26.97 75 PHE A N 1
ATOM 581 C CA . PHE A 1 75 ? -11.508 33.625 23.281 1 26.97 75 PHE A CA 1
ATOM 582 C C . PHE A 1 75 ? -10.367 32.969 24.062 1 26.97 75 PHE A C 1
ATOM 584 O O . PHE A 1 75 ? -9.312 32.656 23.5 1 26.97 75 PHE A O 1
ATOM 591 N N . GLY A 1 76 ? -10.148 33.5 25.266 1 23.78 76 GLY A N 1
ATOM 592 C CA . GLY A 1 76 ? -9.336 32.875 26.297 1 23.78 76 GLY A CA 1
ATOM 593 C C . GLY A 1 76 ? -9.617 31.391 26.438 1 23.78 76 GLY A C 1
ATOM 594 O O . GLY A 1 76 ? -10.758 30.984 26.656 1 23.78 76 GLY A O 1
ATOM 595 N N . TRP A 1 77 ? -9.055 30.609 25.594 1 24.97 77 TRP A N 1
ATOM 596 C CA . TRP A 1 77 ? -8.945 29.219 26.016 1 24.97 77 TRP A CA 1
ATOM 597 C C . TRP A 1 77 ? -8.727 29.109 27.516 1 24.97 77 TRP A C 1
ATOM 599 O O . TRP A 1 77 ? -7.699 29.547 28.031 1 24.97 77 TRP A O 1
ATOM 609 N N . GLU A 1 78 ? -9.781 29.469 28.297 1 24.2 78 GLU A N 1
ATOM 610 C CA . GLU A 1 78 ? -9.727 29.141 29.719 1 24.2 78 GLU A CA 1
ATOM 611 C C . GLU A 1 78 ? -9.188 27.734 29.938 1 24.2 78 GLU A C 1
ATOM 613 O O . GLU A 1 78 ? -9.766 26.766 29.453 1 24.2 78 GLU A O 1
ATOM 618 N N . PHE A 1 79 ? -7.887 27.625 29.859 1 22.97 79 PHE A N 1
ATOM 619 C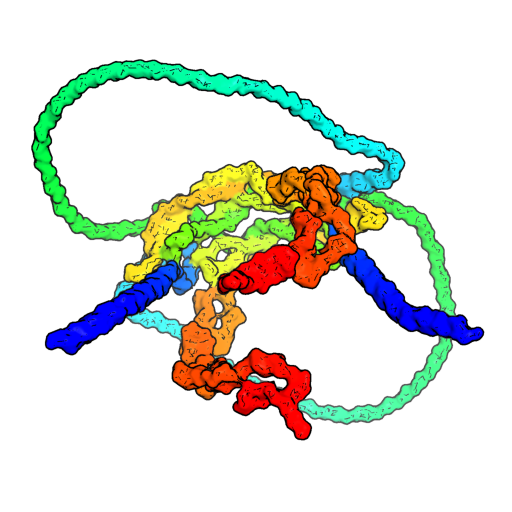 CA . PHE A 1 79 ? -7.176 26.531 30.516 1 22.97 79 PHE A CA 1
ATOM 620 C C . PHE A 1 79 ? -7.797 26.219 31.875 1 22.97 79 PHE A C 1
ATOM 622 O O . PHE A 1 79 ? -7.766 27.031 32.781 1 22.97 79 PHE A O 1
ATOM 629 N N . LEU A 1 80 ? -9.078 25.766 31.906 1 21.44 80 LEU A N 1
ATOM 630 C CA . LEU A 1 80 ? -9.469 25.219 33.188 1 21.44 80 LEU A CA 1
ATOM 631 C C . LEU A 1 80 ? -8.328 24.422 33.812 1 21.44 80 LEU A C 1
ATOM 633 O O . LEU A 1 80 ? -7.824 23.484 33.219 1 21.44 80 LEU A O 1
ATOM 637 N N . GLU A 1 81 ? -7.453 25.156 34.5 1 22.59 81 GLU A N 1
ATOM 638 C CA . GLU A 1 81 ? -6.52 24.656 35.5 1 22.59 81 GLU A CA 1
ATOM 639 C C . GLU A 1 81 ? -7.172 23.594 36.375 1 22.59 81 GLU A C 1
ATOM 641 O O . GLU A 1 81 ? -8.07 23.906 37.156 1 22.59 81 GLU A O 1
ATOM 646 N N . GLU A 1 82 ? -7.801 22.484 35.75 1 22.66 82 GLU A N 1
ATOM 647 C CA . GLU A 1 82 ? -8.055 21.5 36.812 1 22.66 82 GLU A CA 1
ATOM 648 C C . GLU A 1 82 ? -6.859 21.359 37.75 1 22.66 82 GLU A C 1
ATOM 650 O O . GLU A 1 82 ? -5.723 21.219 37.281 1 22.66 82 GLU A O 1
ATOM 655 N N . LYS A 1 83 ? -6.977 22.016 38.906 1 21.69 83 LYS A N 1
ATOM 656 C CA . LYS A 1 83 ? -6.199 21.844 40.125 1 21.69 83 LYS A CA 1
ATOM 657 C C . LYS A 1 83 ? -5.859 20.375 40.344 1 21.69 83 LYS A C 1
ATOM 659 O O . LYS A 1 83 ? -6.738 19.578 40.688 1 21.69 83 LYS A O 1
ATOM 664 N N . LEU A 1 84 ? -5.043 19.812 39.469 1 20.19 84 LEU A N 1
ATOM 665 C CA . LEU A 1 84 ? -4.449 18.531 39.812 1 20.19 84 LEU A CA 1
ATOM 666 C C . LEU A 1 84 ? -3.9 18.578 41.25 1 20.19 84 LEU A C 1
ATOM 668 O O . LEU A 1 84 ? -2.938 19.297 41.531 1 20.19 84 LEU A O 1
ATOM 672 N N . ASP A 1 85 ? -4.883 18.75 42.281 1 19.83 85 ASP A N 1
ATOM 673 C CA . ASP A 1 85 ? -4.453 18.438 43.656 1 19.83 85 ASP A CA 1
ATOM 674 C C . ASP A 1 85 ? -3.586 17.172 43.656 1 19.83 85 ASP A C 1
ATOM 676 O O . ASP A 1 85 ? -4.016 16.109 43.219 1 19.83 85 ASP A O 1
ATOM 680 N N . SER A 1 86 ? -2.357 17.391 43.344 1 20.48 86 SER A N 1
ATOM 681 C CA . SER A 1 86 ? -1.228 16.484 43.531 1 20.48 86 SER A CA 1
ATOM 682 C C . SER A 1 86 ? -1.243 15.891 44.938 1 20.48 86 SER A C 1
ATOM 684 O O . SER A 1 86 ? -0.203 15.477 45.469 1 20.48 86 SER A O 1
ATOM 686 N N . GLY A 1 87 ? -2.521 15.609 45.562 1 18.8 87 GLY A N 1
ATOM 687 C CA . GLY A 1 87 ? -2.242 15.023 46.875 1 18.8 87 GLY A CA 1
ATOM 688 C C . GLY A 1 87 ? -1.252 13.875 46.812 1 18.8 87 GLY A C 1
ATOM 689 O O . GLY A 1 87 ? -1.48 12.891 46.094 1 18.8 87 GLY A O 1
ATOM 690 N N . VAL A 1 88 ? -0.013 14.219 46.812 1 20.58 88 VAL A N 1
ATOM 691 C CA . VAL A 1 88 ? 1.18 13.406 47.031 1 20.58 88 VAL A CA 1
ATOM 692 C C . VAL A 1 88 ? 0.978 12.516 48.25 1 20.58 88 VAL A C 1
ATOM 694 O O . VAL A 1 88 ? 1.889 11.789 48.656 1 20.58 88 VAL A O 1
ATOM 697 N N . THR A 1 89 ? -0.305 11.969 48.5 1 18.56 89 THR A N 1
ATOM 698 C CA . THR A 1 89 ? -0.114 11.266 49.75 1 18.56 89 THR A CA 1
ATOM 699 C C . THR A 1 89 ? 1.062 10.297 49.688 1 18.56 89 THR A C 1
ATOM 701 O O . THR A 1 89 ? 1.354 9.766 48.594 1 18.56 89 THR A O 1
ATOM 704 N N . ASP A 1 90 ? 2.066 10.5 50.531 1 18.08 90 ASP A N 1
ATOM 705 C CA . ASP A 1 90 ? 3.326 9.961 51.031 1 18.08 90 ASP A CA 1
ATOM 706 C C . ASP A 1 90 ? 3.174 8.492 51.438 1 18.08 90 ASP A C 1
ATOM 708 O O . ASP A 1 90 ? 4.117 7.875 51.938 1 18.08 90 ASP A O 1
ATOM 712 N N . ASP A 1 91 ? 1.988 7.906 51.031 1 18.2 91 ASP A N 1
ATOM 713 C CA . ASP A 1 91 ? 1.9 6.77 51.938 1 18.2 91 ASP A CA 1
ATOM 714 C C . ASP A 1 91 ? 3.189 5.949 51.906 1 18.2 91 ASP A C 1
ATOM 716 O O . ASP A 1 91 ? 3.838 5.828 50.875 1 18.2 91 ASP A O 1
ATOM 720 N N . GLU A 1 92 ? 3.662 5.715 53.188 1 17.44 92 GLU A N 1
ATOM 721 C CA . GLU A 1 92 ? 4.699 5.082 54 1 17.44 92 GLU A CA 1
ATOM 722 C C . GLU A 1 92 ? 4.922 3.633 53.594 1 17.44 92 GLU A C 1
ATOM 724 O O . GLU A 1 92 ? 3.969 2.91 53.281 1 17.44 92 GLU A O 1
ATOM 729 N N . ASP A 1 93 ? 6.066 3.406 53 1 18.31 93 ASP A N 1
ATOM 730 C CA . ASP A 1 93 ? 6.809 2.221 52.594 1 18.31 93 ASP A CA 1
ATOM 731 C C . ASP A 1 93 ? 7.016 1.261 53.75 1 18.31 93 ASP A C 1
ATOM 733 O O . ASP A 1 93 ? 7.809 0.321 53.656 1 18.31 93 ASP A O 1
ATOM 737 N N . GLU A 1 94 ? 5.969 1.273 54.719 1 16.27 94 GLU A N 1
ATOM 738 C CA . GLU A 1 94 ? 6.555 0.521 55.812 1 16.27 94 GLU A CA 1
ATOM 739 C C . GLU A 1 94 ? 7.102 -0.823 55.344 1 16.27 94 GLU A C 1
ATOM 741 O O . GLU A 1 94 ? 6.543 -1.44 54.438 1 16.27 94 GLU A O 1
ATOM 746 N N . ASP A 1 95 ? 8.391 -1.088 55.719 1 17.78 95 ASP A N 1
ATOM 747 C CA . ASP A 1 95 ? 9.469 -2.068 55.625 1 17.78 95 ASP A CA 1
ATOM 748 C C . ASP A 1 95 ? 9.086 -3.375 56.312 1 17.78 95 ASP A C 1
ATOM 750 O O . ASP A 1 95 ? 9.812 -4.363 56.219 1 17.78 95 ASP A O 1
ATOM 754 N N . ASP A 1 96 ? 7.887 -3.367 57.125 1 15.37 96 ASP A N 1
ATOM 755 C CA . ASP A 1 96 ? 8.203 -4.184 58.281 1 15.37 96 ASP A CA 1
ATOM 756 C C . ASP A 1 96 ? 8.711 -5.562 57.875 1 15.37 96 ASP A C 1
ATOM 758 O O . ASP A 1 96 ? 8.438 -6.023 56.75 1 15.37 96 ASP A O 1
ATOM 762 N N . ASP A 1 97 ? 9.32 -6.223 58.969 1 15.82 97 ASP A N 1
ATOM 763 C CA . ASP A 1 97 ? 10.352 -7.125 59.438 1 15.82 97 ASP A CA 1
ATOM 764 C C . ASP A 1 97 ? 9.93 -8.586 59.281 1 15.82 97 ASP A C 1
ATOM 766 O O . ASP A 1 97 ? 10.68 -9.398 58.75 1 15.82 97 ASP A O 1
ATOM 770 N N . ASP A 1 98 ? 8.875 -9.008 60.188 1 15.37 98 ASP A N 1
ATOM 771 C CA . ASP A 1 98 ? 9.305 -9.961 61.188 1 15.37 98 ASP A CA 1
ATOM 772 C C . ASP A 1 98 ? 9.438 -11.367 60.625 1 15.37 98 ASP A C 1
ATOM 774 O O . ASP A 1 98 ? 8.938 -11.641 59.531 1 15.37 98 ASP A O 1
ATOM 778 N N . ASP A 1 99 ? 9.367 -12.367 61.625 1 15.31 99 ASP A N 1
ATOM 779 C CA . ASP A 1 99 ? 10.148 -13.445 62.25 1 15.31 99 ASP A CA 1
ATOM 780 C C . ASP A 1 99 ? 9.695 -14.805 61.719 1 15.31 99 ASP A C 1
ATOM 782 O O . ASP A 1 99 ? 10.516 -15.617 61.281 1 15.31 99 ASP A O 1
ATOM 786 N N . ASP A 1 100 ? 8.445 -15.312 62.219 1 14.93 100 ASP A N 1
ATOM 787 C CA . ASP A 1 100 ? 8.57 -16.422 63.156 1 14.93 100 ASP A CA 1
ATOM 788 C C . ASP A 1 100 ? 8.75 -17.75 62.406 1 14.93 100 ASP A C 1
ATOM 790 O O . ASP A 1 100 ? 8.531 -17.828 61.188 1 14.93 100 ASP A O 1
ATOM 794 N N . GLY A 1 101 ? 8.117 -18.859 63.125 1 15.38 101 GLY A N 1
ATOM 795 C CA . GLY A 1 101 ? 8.531 -20.062 63.844 1 15.38 101 GLY A CA 1
ATOM 796 C C . GLY A 1 101 ? 8.469 -21.312 62.969 1 15.38 101 GLY A C 1
ATOM 797 O O . GLY A 1 101 ? 8.016 -21.266 61.844 1 15.38 101 GLY A O 1
ATOM 798 N N . ASP A 1 102 ? 7.91 -22.422 63.656 1 15.37 102 ASP A N 1
ATOM 799 C CA . ASP A 1 102 ? 8.484 -23.688 64.125 1 15.37 102 ASP A CA 1
ATOM 800 C C . ASP A 1 102 ? 8.141 -24.812 63.125 1 15.37 102 ASP A C 1
ATOM 802 O O . ASP A 1 102 ? 9.039 -25.5 62.625 1 15.37 102 ASP A O 1
ATOM 806 N N . ASP A 1 103 ? 6.922 -25.562 63.375 1 15.21 103 ASP A N 1
ATOM 807 C CA . ASP A 1 103 ? 7.035 -26.875 64 1 15.21 103 ASP A CA 1
ATOM 808 C C . ASP A 1 103 ? 7.156 -27.969 62.938 1 15.21 103 ASP A C 1
ATOM 810 O O . ASP A 1 103 ? 6.855 -27.719 61.75 1 15.21 103 ASP A O 1
ATOM 814 N N . ASP A 1 104 ? 6.582 -29.234 63.344 1 15.62 104 ASP A N 1
ATOM 815 C CA . ASP A 1 104 ? 7.109 -30.578 63.594 1 15.62 104 ASP A CA 1
ATOM 816 C C . ASP A 1 104 ? 6.871 -31.5 62.406 1 15.62 104 ASP A C 1
ATOM 818 O O . ASP A 1 104 ? 7.82 -31.891 61.719 1 15.62 104 ASP A O 1
ATOM 822 N N . HIS A 1 105 ? 5.77 -32.469 62.5 1 15.48 105 HIS A N 1
ATOM 823 C CA . HIS A 1 105 ? 6.023 -33.875 62.812 1 15.48 105 HIS A CA 1
ATOM 824 C C . HIS A 1 105 ? 6.031 -34.719 61.531 1 15.48 105 HIS A C 1
ATOM 826 O O . HIS A 1 105 ? 5.637 -34.25 60.469 1 15.48 105 HIS A O 1
ATOM 832 N N . ASP A 1 106 ? 5.133 -35.844 61.562 1 15.45 106 ASP A N 1
ATOM 833 C CA . ASP A 1 106 ? 5.516 -37.25 61.656 1 15.45 106 ASP A CA 1
ATOM 834 C C . ASP A 1 106 ? 5.477 -37.938 60.312 1 15.45 106 ASP A C 1
ATOM 836 O O . ASP A 1 106 ? 6.523 -38.281 59.75 1 15.45 106 ASP A O 1
ATOM 840 N N . GLY A 1 107 ? 4.336 -38.875 60.094 1 15.37 107 GLY A N 1
ATOM 841 C CA . GLY A 1 107 ? 4.473 -40.312 60.188 1 15.37 107 GLY A CA 1
ATOM 842 C C . GLY A 1 107 ? 4.641 -41 58.844 1 15.37 107 GLY A C 1
ATOM 843 O O . GLY A 1 107 ? 4.605 -40.312 57.812 1 15.37 107 GLY A O 1
ATOM 844 N N . ASP A 1 108 ? 3.693 -42 58.562 1 16.7 108 ASP A N 1
ATOM 845 C CA . ASP A 1 108 ? 3.939 -43.406 58.406 1 16.7 108 ASP A CA 1
ATOM 846 C C . ASP A 1 108 ? 4.066 -43.812 56.938 1 16.7 108 ASP A C 1
ATOM 848 O O . ASP A 1 108 ? 3.695 -43.062 56.062 1 16.7 108 ASP A O 1
ATOM 852 N N . ASP A 1 109 ? 3.768 -45.219 56.688 1 16.64 109 ASP A N 1
ATOM 853 C CA . ASP A 1 109 ? 4.445 -46.406 56.219 1 16.64 109 ASP A CA 1
ATOM 854 C C . ASP A 1 109 ? 4.055 -46.719 54.781 1 16.64 109 ASP A C 1
ATOM 856 O O . ASP A 1 109 ? 4.922 -46.906 53.906 1 16.64 109 ASP A O 1
ATOM 860 N N . SER A 1 110 ? 2.717 -47.219 54.406 1 16.36 110 SER A N 1
ATOM 861 C CA . SER A 1 110 ? 2.674 -48.656 54.125 1 16.36 110 SER A CA 1
ATOM 862 C C . SER A 1 110 ? 2.869 -48.938 52.656 1 16.36 110 SER A C 1
ATOM 864 O O . SER A 1 110 ? 2.887 -48 51.844 1 16.36 110 SER A O 1
ATOM 866 N N . GLY A 1 111 ? 2.004 -49.969 52.062 1 17.47 111 GLY A N 1
ATOM 867 C CA . GLY A 1 111 ? 2.215 -51.281 51.5 1 17.47 111 GLY A CA 1
ATOM 868 C C . GLY A 1 111 ? 2.254 -51.312 50 1 17.47 111 GLY A C 1
ATOM 869 O O . GLY A 1 111 ? 1.947 -50.312 49.344 1 17.47 111 GLY A O 1
ATOM 870 N N . SER A 1 112 ? 2.002 -52.531 49.344 1 17.83 112 SER A N 1
ATOM 871 C CA . SER A 1 112 ? 2.658 -53.531 48.5 1 17.83 112 SER A CA 1
ATOM 872 C C . SER A 1 112 ? 2.133 -53.438 47.062 1 17.83 112 SER A C 1
ATOM 874 O O . SER A 1 112 ? 2.902 -53.562 46.125 1 17.83 112 SER A O 1
ATOM 876 N N . ASP A 1 113 ? 0.782 -53.344 46.781 1 19.25 113 ASP A N 1
ATOM 877 C CA . ASP A 1 113 ? 0.304 -54.5 46.031 1 19.25 113 ASP A CA 1
ATOM 878 C C . ASP A 1 113 ? 0.554 -54.312 44.531 1 19.25 113 ASP A C 1
ATOM 880 O O . ASP A 1 113 ? 0.633 -53.156 44.062 1 19.25 113 ASP A O 1
ATOM 884 N N . GLY A 1 114 ? 0.852 -55.438 43.719 1 20.44 114 GLY A N 1
ATOM 885 C CA . GLY A 1 114 ? 1.476 -55.969 42.531 1 20.44 114 GLY A CA 1
ATOM 886 C C . GLY A 1 114 ? 0.642 -55.781 41.25 1 20.44 114 GLY A C 1
ATOM 887 O O . GLY A 1 114 ? 0.939 -56.344 40.219 1 20.44 114 GLY A O 1
ATOM 888 N N . ARG A 1 115 ? -0.478 -54.969 41.25 1 20.05 115 ARG A N 1
ATOM 889 C CA . ARG A 1 115 ? -1.463 -55.5 40.312 1 20.05 115 ARG A CA 1
ATOM 890 C C . ARG A 1 115 ? -0.947 -55.406 38.875 1 20.05 115 ARG A C 1
ATOM 892 O O . ARG A 1 115 ? -0.153 -54.531 38.562 1 20.05 115 ARG A O 1
ATOM 899 N N . HIS A 1 116 ? -1.179 -56.531 38.156 1 21.48 116 HIS A N 1
ATOM 900 C CA . HIS A 1 116 ? -0.896 -57.156 36.844 1 21.48 116 HIS A CA 1
ATOM 901 C C . HIS A 1 116 ? -1.528 -56.375 35.719 1 21.48 116 HIS A C 1
ATOM 903 O O . HIS A 1 116 ? -2.719 -56.062 35.75 1 21.48 116 HIS A O 1
ATOM 909 N N . LYS A 1 117 ? -0.887 -55.531 34.938 1 21.91 117 LYS A N 1
ATOM 910 C CA . LYS A 1 117 ? -1.412 -54.719 33.844 1 21.91 117 LYS A CA 1
ATOM 911 C C . LYS A 1 117 ? -1.943 -55.562 32.719 1 21.91 117 LYS A C 1
ATOM 913 O O . LYS A 1 117 ? -1.229 -56.438 32.188 1 21.91 117 LYS A O 1
ATOM 918 N N . PRO A 1 118 ? -3.248 -55.719 32.75 1 22.92 118 PRO A N 1
ATOM 919 C CA . PRO A 1 118 ? -3.82 -56.531 31.672 1 22.92 118 PRO A CA 1
ATOM 920 C C . PRO A 1 118 ? -3.475 -55.969 30.281 1 22.92 118 PRO A C 1
ATOM 922 O O . PRO A 1 118 ? -3.225 -54.781 30.125 1 22.92 118 PRO A O 1
ATOM 925 N N . VAL A 1 119 ? -2.941 -56.812 29.359 1 25 119 VAL A N 1
ATOM 926 C CA . VAL A 1 119 ? -2.451 -56.656 27.984 1 25 119 VAL A CA 1
ATOM 927 C C . VAL A 1 119 ? -3.59 -56.219 27.078 1 25 119 VAL A C 1
ATOM 929 O O . VAL A 1 119 ? -4.656 -56.844 27.062 1 25 119 VAL A O 1
ATOM 932 N N . PRO A 1 120 ? -3.861 -54.906 26.891 1 22.69 120 PRO A N 1
ATOM 933 C CA . PRO A 1 120 ? -5.035 -54.531 26.094 1 22.69 120 PRO A CA 1
ATOM 934 C C . PRO A 1 120 ? -5.098 -55.25 24.75 1 22.69 120 PRO A C 1
ATOM 936 O O . PRO A 1 120 ? -4.062 -55.656 24.219 1 22.69 120 PRO A O 1
ATOM 939 N N . SER A 1 121 ? -6.23 -55.875 24.5 1 23.64 121 SER A N 1
ATOM 940 C CA . SER A 1 121 ? -6.746 -56.656 23.359 1 23.64 121 SER A CA 1
ATOM 941 C C . SER A 1 121 ? -6.578 -55.875 22.062 1 23.64 121 SER A C 1
ATOM 943 O O . SER A 1 121 ? -6.504 -54.656 22.047 1 23.64 121 SER A O 1
ATOM 945 N N . VAL A 1 122 ? -6.297 -56.625 20.938 1 26.14 122 VAL A N 1
ATOM 946 C CA . VAL A 1 122 ? -5.996 -56.469 19.516 1 26.14 122 VAL A CA 1
ATOM 947 C C . VAL A 1 122 ? -7.102 -55.656 18.844 1 26.14 122 VAL A C 1
ATOM 949 O O . VAL A 1 122 ? -8.281 -55.969 18.969 1 26.14 122 VAL A O 1
ATOM 952 N N . LEU A 1 123 ? -6.973 -54.375 18.625 1 28.64 123 LEU A N 1
ATOM 953 C CA . LEU A 1 123 ? -7.902 -53.438 17.969 1 28.64 123 LEU A CA 1
ATOM 954 C C . LEU A 1 123 ? -8.344 -54 16.609 1 28.64 123 LEU A C 1
ATOM 956 O O . LEU A 1 123 ? -7.504 -54.375 15.789 1 28.64 123 LEU A O 1
ATOM 960 N N . SER A 1 124 ? -9.531 -54.562 16.562 1 27.3 124 SER A N 1
ATOM 961 C CA . SER A 1 124 ? -10.227 -55.031 15.359 1 27.3 124 SER A CA 1
ATOM 962 C C . SER A 1 124 ? -10.195 -53.969 14.273 1 27.3 124 SER A C 1
ATOM 964 O O . SER A 1 124 ? -10.172 -52.75 14.57 1 27.3 124 SER A O 1
ATOM 966 N N . ASP A 1 125 ? -9.891 -54.281 12.977 1 28.78 125 ASP A N 1
ATOM 967 C CA . ASP A 1 125 ? -9.719 -53.719 11.641 1 28.78 125 ASP A CA 1
ATOM 968 C C . ASP A 1 125 ? -10.961 -52.938 11.219 1 28.78 125 ASP A C 1
ATOM 970 O O . ASP A 1 125 ? -11.883 -53.5 10.617 1 28.78 125 ASP A O 1
ATOM 974 N N . HIS A 1 126 ? -11.781 -52.25 12.117 1 33.12 126 HIS A N 1
ATOM 975 C CA . HIS A 1 126 ? -12.914 -51.625 11.469 1 33.12 126 HIS A CA 1
ATOM 976 C C . HIS A 1 126 ? -12.453 -50.719 10.328 1 33.12 126 HIS A C 1
ATOM 978 O O . HIS A 1 126 ? -11.516 -49.938 10.492 1 33.12 126 HIS A O 1
ATOM 984 N N . GLY A 1 127 ? -12.602 -51.031 9.047 1 34.25 127 GLY A N 1
ATOM 985 C CA . GLY A 1 127 ? -12.406 -50.312 7.805 1 34.25 127 GLY A CA 1
ATOM 986 C C . GLY A 1 127 ? -12.891 -48.875 7.875 1 34.25 127 GLY A C 1
ATOM 987 O O . GLY A 1 127 ? -13.758 -48.531 8.68 1 34.25 127 GLY A O 1
ATOM 988 N N . PRO A 1 128 ? -12.086 -47.812 7.707 1 39.25 128 PRO A N 1
ATOM 989 C CA . PRO A 1 128 ? -12.461 -46.406 7.816 1 39.25 128 PRO A CA 1
ATOM 990 C C . PRO A 1 128 ? -13.781 -46.062 7.113 1 39.25 128 PRO A C 1
ATOM 992 O O . PRO A 1 128 ? -13.922 -46.344 5.918 1 39.25 128 PRO A O 1
ATOM 995 N N . SER A 1 129 ? -14.945 -46.375 7.648 1 40.34 129 SER A N 1
ATOM 996 C CA . SER A 1 129 ? -16.219 -45.875 7.105 1 40.34 129 SER A CA 1
ATOM 997 C C . SER A 1 129 ? -16.078 -44.469 6.566 1 40.34 129 SER A C 1
ATOM 999 O O . SER A 1 129 ? -15.773 -43.531 7.32 1 40.34 129 SER A O 1
ATOM 1001 N N . LYS A 1 130 ? -15.695 -44.25 5.316 1 48.16 130 LYS A N 1
ATOM 1002 C CA . LYS A 1 130 ? -15.781 -42.969 4.609 1 48.16 130 LYS A CA 1
ATOM 1003 C C . LYS A 1 130 ? -17.109 -42.281 4.898 1 48.16 130 LYS A C 1
ATOM 1005 O O . LYS A 1 130 ? -18.125 -42.594 4.305 1 48.16 130 LYS A O 1
ATOM 1010 N N . THR A 1 131 ? -17.484 -41.812 6.035 1 52.16 131 THR A N 1
ATOM 1011 C CA . THR A 1 131 ? -18.688 -41.062 6.363 1 52.16 131 THR A CA 1
ATOM 1012 C C . THR A 1 131 ? -18.906 -39.938 5.332 1 52.16 131 THR A C 1
ATOM 1014 O O . THR A 1 131 ? -18.016 -39.125 5.066 1 52.16 131 THR A O 1
ATOM 1017 N N . LYS A 1 132 ? -19.891 -40.219 4.383 1 67.94 132 LYS A N 1
ATOM 1018 C CA . LYS A 1 132 ? -20.344 -39.281 3.342 1 67.94 132 LYS A CA 1
ATOM 1019 C C . LYS A 1 132 ? -20.609 -37.906 3.916 1 67.94 132 LYS A C 1
ATOM 1021 O O . LYS A 1 132 ? -21.391 -37.75 4.855 1 67.94 132 LYS A O 1
ATOM 1026 N N . LEU A 1 133 ? -19.828 -36.938 3.695 1 77.19 133 LEU A N 1
ATOM 1027 C CA . LEU A 1 133 ? -20.031 -35.531 4.082 1 77.19 133 LEU A CA 1
ATOM 1028 C C . LEU A 1 133 ? -21.359 -35 3.537 1 77.19 133 LEU A C 1
ATOM 1030 O O . LEU A 1 133 ? -21.672 -35.219 2.361 1 77.19 133 LEU A O 1
ATOM 1034 N N . THR A 1 134 ? -22.297 -34.719 4.438 1 84.06 134 THR A N 1
ATOM 1035 C CA . THR A 1 134 ? -23.578 -34.125 4.023 1 84.06 134 THR A CA 1
ATOM 1036 C C . THR A 1 134 ? -23.594 -32.625 4.27 1 84.06 134 THR A C 1
ATOM 1038 O O . THR A 1 134 ? -22.953 -32.125 5.191 1 84.06 134 THR A O 1
ATOM 1041 N N . PRO A 1 135 ? -24.328 -31.922 3.357 1 84.56 135 PRO A N 1
ATOM 1042 C CA . PRO A 1 135 ? -24.391 -30.453 3.469 1 84.56 135 PRO A CA 1
ATOM 1043 C C . PRO A 1 135 ? -24.891 -30 4.832 1 84.56 135 PRO A C 1
ATOM 1045 O O . PRO A 1 135 ? -24.547 -28.906 5.285 1 84.56 135 PRO A O 1
ATOM 1048 N N . VAL A 1 136 ? -25.641 -30.75 5.516 1 83.25 136 VAL A N 1
ATOM 1049 C CA . VAL A 1 136 ? -26.25 -30.359 6.785 1 83.25 136 VAL A CA 1
ATOM 1050 C C . VAL A 1 136 ? -25.156 -30.141 7.836 1 83.25 136 VAL A C 1
ATOM 1052 O O . VAL A 1 136 ? -25.281 -29.297 8.711 1 83.25 136 VAL A O 1
ATOM 1055 N N . GLN A 1 137 ? -24.109 -30.891 7.785 1 84.94 137 GLN A N 1
ATOM 1056 C CA . GLN A 1 137 ? -23 -30.797 8.719 1 84.94 137 GLN A CA 1
ATOM 1057 C C . GLN A 1 137 ? -22.281 -29.453 8.602 1 84.94 137 GLN A C 1
ATOM 1059 O O . GLN A 1 137 ? -21.531 -29.062 9.5 1 84.94 137 GLN A O 1
ATOM 1064 N N . PHE A 1 138 ? -22.688 -28.734 7.539 1 90.25 138 PHE A N 1
ATOM 1065 C CA . PHE A 1 138 ? -21.969 -27.5 7.246 1 90.25 138 PHE A CA 1
ATOM 1066 C C . PHE A 1 138 ? -22.891 -26.297 7.352 1 90.25 138 PHE A C 1
ATOM 1068 O O . PHE A 1 138 ? -22.609 -25.25 6.781 1 90.25 138 PHE A O 1
ATOM 1075 N N . SER A 1 139 ? -24 -26.422 8.062 1 88.62 139 SER A N 1
ATOM 1076 C CA . SER A 1 139 ? -25 -25.359 8.172 1 88.62 139 SER A CA 1
ATOM 1077 C C . SER A 1 139 ? -24.438 -24.156 8.914 1 88.62 139 SER A C 1
ATOM 1079 O O . SER A 1 139 ? -24.906 -23.031 8.711 1 88.62 139 SER A O 1
ATOM 1081 N N . ASP A 1 140 ? -23.453 -24.375 9.734 1 92.5 140 ASP A N 1
ATOM 1082 C CA . ASP A 1 140 ? -22.938 -23.281 10.562 1 92.5 140 ASP A CA 1
ATOM 1083 C C . ASP A 1 140 ? -21.75 -22.609 9.898 1 92.5 140 ASP A C 1
ATOM 1085 O O . ASP A 1 140 ? -21.188 -21.656 10.43 1 92.5 140 ASP A O 1
ATOM 1089 N N . VAL A 1 141 ? -21.422 -23.078 8.719 1 95.69 141 VAL A N 1
ATOM 1090 C CA . VAL A 1 141 ? -20.297 -22.469 8 1 95.69 141 VAL A CA 1
ATOM 1091 C C . VAL A 1 141 ? -20.703 -21.109 7.441 1 95.69 141 VAL A C 1
ATOM 1093 O O . VAL A 1 141 ? -21.828 -20.953 6.945 1 95.69 141 VAL A O 1
ATOM 1096 N N . ALA A 1 142 ? -19.828 -20.172 7.574 1 95.62 142 ALA A N 1
ATOM 1097 C CA . ALA A 1 142 ? -20.109 -18.812 7.102 1 95.62 142 ALA A CA 1
ATOM 1098 C C . ALA A 1 142 ? -20.438 -18.812 5.613 1 95.62 142 ALA A C 1
ATOM 1100 O O . ALA A 1 142 ? -19.828 -19.562 4.836 1 95.62 142 ALA A O 1
ATOM 1101 N N . PRO A 1 143 ? -21.391 -18.016 5.289 1 94.25 143 PRO A N 1
ATOM 1102 C CA . PRO A 1 143 ? -21.719 -17.906 3.861 1 94.25 143 PRO A CA 1
ATOM 1103 C C . PRO A 1 143 ? -20.609 -17.219 3.057 1 94.25 143 PRO A C 1
ATOM 1105 O O . PRO A 1 143 ? -19.938 -16.312 3.562 1 94.25 143 PRO A O 1
ATOM 1108 N N . LEU A 1 144 ? -20.422 -17.656 1.822 1 95.69 144 LEU A N 1
ATOM 1109 C CA . LEU A 1 144 ? -19.469 -17.031 0.908 1 95.69 144 LEU A CA 1
ATOM 1110 C C . LEU A 1 144 ? -20.016 -15.719 0.362 1 95.69 144 LEU A C 1
ATOM 1112 O O . LEU A 1 144 ? -21.062 -15.695 -0.278 1 95.69 144 LEU A O 1
ATOM 1116 N N . PRO A 1 145 ? -19.328 -14.602 0.661 1 96.94 145 PRO A N 1
ATOM 1117 C CA . PRO A 1 145 ? -19.781 -13.359 0.037 1 96.94 145 PRO A CA 1
ATOM 1118 C C . PRO A 1 145 ? -19.547 -13.336 -1.474 1 96.94 145 PRO A C 1
ATOM 1120 O O . PRO A 1 145 ? -18.406 -13.375 -1.931 1 96.94 145 PRO A O 1
ATOM 1123 N N . GLY A 1 146 ? -20.547 -13.266 -2.182 1 96.06 146 GLY A N 1
ATOM 1124 C CA . GLY A 1 146 ? -20.453 -13.289 -3.631 1 96.06 146 GLY A CA 1
ATOM 1125 C C . GLY A 1 146 ? -19.781 -12.062 -4.203 1 96.06 146 GLY A C 1
ATOM 1126 O O . GLY A 1 146 ? -19.625 -11.055 -3.508 1 96.06 146 GLY A O 1
ATOM 1127 N N . CYS A 1 147 ? -19.312 -12.195 -5.367 1 97.25 147 CYS A N 1
ATOM 1128 C CA . CYS A 1 147 ? -18.734 -11.086 -6.109 1 97.25 147 CYS A CA 1
ATOM 1129 C C . CYS A 1 147 ? -19.812 -10.227 -6.742 1 97.25 147 CYS A C 1
ATOM 1131 O O . CYS A 1 147 ? -20.344 -10.562 -7.805 1 97.25 147 CYS A O 1
ATOM 1133 N N . ILE A 1 148 ? -20.141 -9.102 -6.082 1 98.12 148 ILE A N 1
ATOM 1134 C CA . ILE A 1 148 ? -21.219 -8.219 -6.508 1 98.12 148 ILE A CA 1
ATOM 1135 C C . ILE A 1 148 ? -20.828 -6.766 -6.266 1 98.12 148 ILE A C 1
ATOM 1137 O O . ILE A 1 148 ? -19.891 -6.484 -5.52 1 98.12 148 ILE A O 1
ATOM 1141 N N . PRO A 1 149 ? -21.531 -5.863 -6.988 1 98.5 149 PRO A N 1
ATOM 1142 C CA . PRO A 1 149 ? -21.312 -4.457 -6.641 1 98.5 149 PRO A CA 1
ATOM 1143 C C . PRO A 1 149 ? -21.734 -4.129 -5.211 1 98.5 149 PRO A C 1
ATOM 1145 O O . PRO A 1 149 ? -22.828 -4.512 -4.789 1 98.5 149 PRO A O 1
ATOM 1148 N N . ARG A 1 150 ? -20.875 -3.504 -4.48 1 97.81 150 ARG A N 1
ATOM 1149 C CA . ARG A 1 150 ? -21.156 -3.148 -3.096 1 97.81 150 ARG A CA 1
ATOM 1150 C C . ARG A 1 150 ? -20.953 -1.655 -2.859 1 97.81 150 ARG A C 1
ATOM 1152 O O . ARG A 1 150 ? -20.109 -1.029 -3.49 1 97.81 150 ARG A O 1
ATOM 1159 N N . GLU A 1 151 ? -21.797 -1.123 -1.988 1 96.75 151 GLU A N 1
ATOM 1160 C CA . GLU A 1 151 ? -21.609 0.278 -1.62 1 96.75 151 GLU A CA 1
ATOM 1161 C C . GLU A 1 151 ? -20.266 0.508 -0.958 1 96.75 151 GLU A C 1
ATOM 1163 O O . GLU A 1 151 ? -19.922 -0.146 0.033 1 96.75 151 GLU A O 1
ATOM 1168 N N . THR A 1 152 ? -19.531 1.394 -1.529 1 97 152 THR A N 1
ATOM 1169 C CA . THR A 1 152 ? -18.188 1.705 -1.049 1 97 152 THR A CA 1
ATOM 1170 C C . THR A 1 152 ? -17.969 3.215 -0.98 1 97 152 THR A C 1
ATOM 1172 O O . THR A 1 152 ? -18.422 3.951 -1.859 1 97 152 THR A O 1
ATOM 1175 N N . VAL A 1 153 ? -17.344 3.621 0.08 1 97 153 VAL A N 1
ATOM 1176 C CA . VAL A 1 153 ? -17.047 5.035 0.248 1 97 153 VAL A CA 1
ATOM 1177 C C . VAL A 1 153 ? -15.758 5.379 -0.505 1 97 153 VAL A C 1
ATOM 1179 O O . VAL A 1 153 ? -14.719 4.742 -0.295 1 97 153 VAL A O 1
ATOM 1182 N N . VAL A 1 154 ? -15.828 6.375 -1.354 1 96.5 154 VAL A N 1
ATOM 1183 C CA . VAL A 1 154 ? -14.68 6.773 -2.158 1 96.5 154 VAL A CA 1
ATOM 1184 C C . VAL A 1 154 ? -14.43 8.273 -1.998 1 96.5 154 VAL A C 1
ATOM 1186 O O . VAL A 1 154 ? -15.375 9.062 -1.952 1 96.5 154 VAL A O 1
ATOM 1189 N N . GLN A 1 155 ? -13.156 8.633 -2.07 1 94.31 155 GLN A N 1
ATOM 1190 C CA . GLN A 1 155 ? -12.781 10.031 -1.906 1 94.31 155 GLN A CA 1
ATOM 1191 C C . GLN A 1 155 ? -13.008 10.82 -3.195 1 94.31 155 GLN A C 1
ATOM 1193 O O . GLN A 1 155 ? -12.805 10.297 -4.293 1 94.31 155 GLN A O 1
ATOM 1198 N N . VAL A 1 156 ? -13.438 11.984 -3.004 1 93.94 156 VAL A N 1
ATOM 1199 C CA . VAL A 1 156 ? -13.531 12.938 -4.102 1 93.94 156 VAL A CA 1
ATOM 1200 C C . VAL A 1 156 ? -12.422 13.984 -3.977 1 93.94 156 VAL A C 1
ATOM 1202 O O . VAL A 1 156 ? -12.5 14.883 -3.141 1 93.94 156 VAL A O 1
ATOM 1205 N N . LEU A 1 157 ? -11.461 13.891 -4.773 1 89.06 157 LEU A N 1
ATOM 1206 C CA . LEU A 1 157 ? -10.289 14.75 -4.652 1 89.06 157 LEU A CA 1
ATOM 1207 C C . LEU A 1 157 ? -10.266 15.797 -5.762 1 89.06 157 LEU A C 1
ATOM 1209 O O . LEU A 1 157 ? -10.656 15.516 -6.898 1 89.06 157 LEU A O 1
ATOM 1213 N N . PRO A 1 158 ? -9.844 16.906 -5.305 1 89 158 PRO A N 1
ATOM 1214 C CA . PRO A 1 158 ? -9.625 17.906 -6.355 1 89 158 PRO A CA 1
ATOM 1215 C C . PRO A 1 158 ? -8.469 17.531 -7.285 1 89 158 PRO A C 1
ATOM 1217 O O . PRO A 1 158 ? -7.703 16.625 -6.984 1 89 158 PRO A O 1
ATOM 1220 N N . ASP A 1 159 ? -8.469 18.25 -8.375 1 86 159 ASP A N 1
ATOM 1221 C CA . ASP A 1 159 ? -7.348 18.047 -9.289 1 86 159 ASP A CA 1
ATOM 1222 C C . ASP A 1 159 ? -6.023 18.422 -8.633 1 86 159 ASP A C 1
ATOM 1224 O O . ASP A 1 159 ? -5.977 19.297 -7.77 1 86 159 ASP A O 1
ATOM 1228 N N . ALA A 1 160 ? -5.016 17.781 -8.977 1 81.69 160 ALA A N 1
ATOM 1229 C CA . ALA A 1 160 ? -3.697 17.969 -8.383 1 81.69 160 ALA A CA 1
ATOM 1230 C C . ALA A 1 160 ? -3.258 19.438 -8.477 1 81.69 160 ALA A C 1
ATOM 1232 O O . ALA A 1 160 ? -2.516 19.922 -7.625 1 81.69 160 ALA A O 1
ATOM 1233 N N . SER A 1 161 ? -3.762 20.141 -9.453 1 81.94 161 SER A N 1
ATOM 1234 C CA . SER A 1 161 ? -3.395 21.531 -9.672 1 81.94 161 SER A CA 1
ATOM 1235 C C . SER A 1 161 ? -4.125 22.453 -8.711 1 81.94 161 SER A C 1
ATOM 1237 O O . SER A 1 161 ? -3.734 23.609 -8.531 1 81.94 161 SER A O 1
ATOM 1239 N N . GLU A 1 162 ? -5.105 21.891 -8.086 1 85.38 162 GLU A N 1
ATOM 1240 C CA . GLU A 1 162 ? -5.918 22.703 -7.195 1 85.38 162 GLU A CA 1
ATOM 1241 C C . GLU A 1 162 ? -5.625 22.375 -5.73 1 85.38 162 GLU A C 1
ATOM 1243 O O . GLU A 1 162 ? -6.484 21.844 -5.023 1 85.38 162 GLU A O 1
ATOM 1248 N N . SER A 1 163 ? -4.562 22.875 -5.254 1 81.88 163 SER A N 1
ATOM 1249 C CA . SER A 1 163 ? -4.121 22.516 -3.908 1 81.88 163 SER A CA 1
ATOM 1250 C C . SER A 1 163 ? -4.883 23.312 -2.854 1 81.88 163 SER A C 1
ATOM 1252 O O . SER A 1 163 ? -4.875 22.953 -1.674 1 81.88 163 SER A O 1
ATOM 1254 N N . GLN A 1 164 ? -5.562 24.359 -3.225 1 87 164 GLN A N 1
ATOM 1255 C CA . GLN A 1 164 ? -6.25 25.219 -2.264 1 87 164 GLN A CA 1
ATOM 1256 C C . GLN A 1 164 ? -7.754 24.969 -2.271 1 87 164 GLN A C 1
ATOM 1258 O O . GLN A 1 164 ? -8.523 25.734 -1.706 1 87 164 GLN A O 1
ATOM 1263 N N . VAL A 1 165 ? -8.055 23.906 -2.939 1 90.38 165 VAL A N 1
ATOM 1264 C CA . VAL A 1 165 ? -9.477 23.594 -3.072 1 90.38 165 VAL A CA 1
ATOM 1265 C C . VAL A 1 165 ? -9.812 22.375 -2.219 1 90.38 165 VAL A C 1
ATOM 1267 O O . VAL A 1 165 ? -9.023 21.422 -2.129 1 90.38 165 VAL A O 1
ATOM 1270 N N . MET A 1 166 ? -11.008 22.438 -1.64 1 91.25 166 MET A N 1
ATOM 1271 C CA . MET A 1 166 ? -11.555 21.312 -0.893 1 91.25 166 MET A CA 1
ATOM 1272 C C . MET A 1 166 ? -13.023 21.078 -1.256 1 91.25 166 MET A C 1
ATOM 1274 O O . MET A 1 166 ? -13.773 22.031 -1.472 1 91.25 166 MET A O 1
ATOM 1278 N N . TYR A 1 167 ? -13.336 19.859 -1.297 1 93.94 167 TYR A N 1
ATOM 1279 C CA . TYR A 1 167 ? -14.719 19.5 -1.58 1 93.94 167 TYR A CA 1
ATOM 1280 C C . TYR A 1 167 ? -15.438 19.062 -0.311 1 93.94 167 TYR A C 1
ATOM 1282 O O . TYR A 1 167 ? -14.828 18.469 0.58 1 93.94 167 TYR A O 1
ATOM 1290 N N . TRP A 1 168 ? -16.734 19.391 -0.299 1 93.44 168 TRP A N 1
ATOM 1291 C CA . TRP A 1 168 ? -17.625 18.828 0.719 1 93.44 168 TRP A CA 1
ATOM 1292 C C . TRP A 1 168 ? -18.891 18.266 0.088 1 93.44 168 TRP A C 1
ATOM 1294 O O . TRP A 1 168 ? -19.625 18.969 -0.596 1 93.44 168 TRP A O 1
ATOM 1304 N N . PRO A 1 169 ? -19.359 17.031 0.305 1 94.5 169 PRO A N 1
ATOM 1305 C CA . PRO A 1 169 ? -18.516 16.125 1.085 1 94.5 169 PRO A CA 1
ATOM 1306 C C . PRO A 1 169 ? -17.25 15.703 0.339 1 94.5 169 PRO A C 1
ATOM 1308 O O . PRO A 1 169 ? -17.203 15.758 -0.893 1 94.5 169 PRO A O 1
ATOM 1311 N N . GLY A 1 170 ? -16.219 15.375 1.141 1 93.75 170 GLY A N 1
ATOM 1312 C CA . GLY A 1 170 ? -14.969 14.938 0.547 1 93.75 170 GLY A CA 1
ATOM 1313 C C . GLY A 1 170 ? -14.992 13.492 0.1 1 93.75 170 GLY A C 1
ATOM 1314 O O . GLY A 1 170 ? -14.031 13.016 -0.51 1 93.75 170 GLY A O 1
ATOM 1315 N N . CYS A 1 171 ? -15.977 12.758 0.399 1 95.88 171 CYS A N 1
ATOM 1316 C CA . CYS A 1 171 ? -16.156 11.375 -0.021 1 95.88 171 CYS A CA 1
ATOM 1317 C C . CYS A 1 171 ? -17.625 11.102 -0.37 1 95.88 171 CYS A C 1
ATOM 1319 O O . CYS A 1 171 ? -18.516 11.82 0.073 1 95.88 171 CYS A O 1
ATOM 1321 N N . VAL A 1 172 ? -17.828 10.117 -1.204 1 96.56 172 VAL A N 1
ATOM 1322 C CA . VAL A 1 172 ? -19.172 9.758 -1.637 1 96.56 172 VAL A CA 1
ATOM 1323 C C . VAL A 1 172 ? -19.312 8.234 -1.689 1 96.56 172 VAL A C 1
ATOM 1325 O O . VAL A 1 172 ? -18.312 7.516 -1.688 1 96.56 172 VAL A O 1
ATOM 1328 N N . THR A 1 173 ? -20.578 7.777 -1.648 1 96.94 173 THR A N 1
ATOM 1329 C CA . THR A 1 173 ? -20.875 6.352 -1.752 1 96.94 173 THR A CA 1
ATOM 1330 C C . THR A 1 173 ? -21.109 5.953 -3.205 1 96.94 173 THR A C 1
ATOM 1332 O O . THR A 1 173 ? -21.953 6.547 -3.885 1 96.94 173 THR A O 1
ATOM 1335 N N . VAL A 1 174 ? -20.328 5.062 -3.654 1 97.75 174 VAL A N 1
ATOM 1336 C CA . VAL A 1 174 ? -20.516 4.492 -4.984 1 97.75 174 VAL A CA 1
ATOM 1337 C C . VAL A 1 174 ? -20.5 2.969 -4.906 1 97.75 174 VAL A C 1
ATOM 1339 O O . VAL A 1 174 ? -20.188 2.4 -3.854 1 97.75 174 VAL A O 1
ATOM 1342 N N . LYS A 1 175 ? -20.844 2.359 -6.016 1 98.31 175 LYS A N 1
ATOM 1343 C CA . LYS A 1 175 ? -20.797 0.901 -6.062 1 98.31 175 LYS A CA 1
ATOM 1344 C C . LYS A 1 175 ? -19.469 0.417 -6.641 1 98.31 175 LYS A C 1
ATOM 1346 O O . LYS A 1 175 ? -19.062 0.867 -7.711 1 98.31 175 LYS A O 1
ATOM 1351 N N . ARG A 1 176 ? -18.797 -0.43 -5.93 1 98.19 176 ARG A N 1
ATOM 1352 C CA . ARG A 1 176 ? -17.562 -1.079 -6.367 1 98.19 176 ARG A CA 1
ATOM 1353 C C . ARG A 1 176 ? -17.641 -2.59 -6.168 1 98.19 176 ARG A C 1
ATOM 1355 O O . ARG A 1 176 ? -18.234 -3.064 -5.207 1 98.19 176 ARG A O 1
ATOM 1362 N N . CYS A 1 177 ? -17.031 -3.207 -7.098 1 98.5 177 CYS A N 1
ATOM 1363 C CA . CYS A 1 177 ? -17.047 -4.664 -7.012 1 98.5 177 CYS A CA 1
ATOM 1364 C C . CYS A 1 177 ? -16.234 -5.145 -5.812 1 98.5 177 CYS A C 1
ATOM 1366 O O . CYS A 1 177 ? -15.141 -4.641 -5.547 1 98.5 177 CYS A O 1
ATOM 1368 N N . GLY A 1 178 ? -16.844 -6.09 -5.086 1 96.94 178 GLY A N 1
ATOM 1369 C CA . GLY A 1 178 ? -16.203 -6.762 -3.965 1 96.94 178 GLY A CA 1
ATOM 1370 C C . GLY A 1 178 ? -16.812 -8.117 -3.666 1 96.94 178 GLY A C 1
ATOM 1371 O O . GLY A 1 178 ? -18 -8.344 -3.918 1 96.94 178 GLY A O 1
ATOM 1372 N N . GLY A 1 179 ? -15.977 -8.938 -3.135 1 96.19 179 GLY A N 1
ATOM 1373 C CA . GLY A 1 179 ? -16.422 -10.289 -2.82 1 96.19 179 GLY A CA 1
ATOM 1374 C C . GLY A 1 179 ? -15.305 -11.305 -2.832 1 96.19 179 GLY A C 1
ATOM 1375 O O . GLY A 1 179 ? -14.133 -10.945 -2.973 1 96.19 179 GLY A O 1
ATOM 1376 N N . CYS A 1 180 ? -15.703 -12.531 -2.656 1 95.44 180 CYS A N 1
ATOM 1377 C CA . CYS A 1 180 ? -14.758 -13.633 -2.51 1 95.44 180 CYS A CA 1
ATOM 1378 C C . CYS A 1 180 ? -14.742 -14.508 -3.754 1 95.44 180 CYS A C 1
ATOM 1380 O O . CYS A 1 180 ? -15.805 -14.906 -4.25 1 95.44 180 CYS A O 1
ATOM 1382 N N . CYS A 1 181 ? -13.578 -14.789 -4.188 1 94.69 181 CYS A N 1
ATOM 1383 C CA . CYS A 1 181 ? -13.438 -15.625 -5.375 1 94.69 181 CYS A CA 1
ATOM 1384 C C . CYS A 1 181 ? -12.75 -16.938 -5.039 1 94.69 181 CYS A C 1
ATOM 1386 O O . CYS A 1 181 ? -12.469 -17.75 -5.93 1 94.69 181 CYS A O 1
ATOM 1388 N N . ASN A 1 182 ? -12.445 -17.266 -3.857 1 88.62 182 ASN A N 1
ATOM 1389 C CA . ASN A 1 182 ? -11.992 -18.516 -3.27 1 88.62 182 ASN A CA 1
ATOM 1390 C C . ASN A 1 182 ? -10.609 -18.906 -3.791 1 88.62 182 ASN A C 1
ATOM 1392 O O . ASN A 1 182 ? -10.203 -20.062 -3.668 1 88.62 182 ASN A O 1
ATOM 1396 N N . SER A 1 183 ? -10.023 -18.188 -4.543 1 86.38 183 SER A N 1
ATOM 1397 C CA . SER A 1 183 ? -8.68 -18.422 -5.055 1 86.38 183 SER A CA 1
ATOM 1398 C C . SER A 1 183 ? -7.879 -17.125 -5.16 1 86.38 183 SER A C 1
ATOM 1400 O O . SER A 1 183 ? -8.438 -16.078 -5.465 1 86.38 183 SER A O 1
ATOM 1402 N N . ASP A 1 184 ? -6.633 -17.344 -4.906 1 87.88 184 ASP A N 1
ATOM 1403 C CA . ASP A 1 184 ? -5.77 -16.172 -5.004 1 87.88 184 ASP A CA 1
ATOM 1404 C C . ASP A 1 184 ? -5.477 -15.82 -6.465 1 87.88 184 ASP A C 1
ATOM 1406 O O . ASP A 1 184 ? -4.926 -14.758 -6.758 1 87.88 184 ASP A O 1
ATOM 1410 N N . LEU A 1 185 ? -5.852 -16.688 -7.328 1 94.12 185 LEU A N 1
ATOM 1411 C CA . LEU A 1 185 ? -5.645 -16.469 -8.758 1 94.12 185 LEU A CA 1
ATOM 1412 C C . LEU A 1 185 ? -6.688 -15.508 -9.312 1 94.12 185 LEU A C 1
ATOM 1414 O O . LEU A 1 185 ? -6.5 -14.938 -10.391 1 94.12 185 LEU A O 1
ATOM 1418 N N . HIS A 1 186 ? -7.773 -15.453 -8.633 1 95.81 186 HIS A N 1
ATOM 1419 C CA . HIS A 1 186 ? -8.914 -14.68 -9.109 1 95.81 186 HIS A CA 1
ATOM 1420 C C . HIS A 1 186 ? -9.148 -13.453 -8.234 1 95.81 186 HIS A C 1
ATOM 1422 O O . HIS A 1 186 ? -8.719 -13.414 -7.082 1 95.81 186 HIS A O 1
ATOM 1428 N N . GLU A 1 187 ? -9.75 -12.492 -8.82 1 96.12 187 GLU A N 1
ATOM 1429 C CA . GLU A 1 187 ? -10.164 -11.281 -8.117 1 96.12 187 GLU A CA 1
ATOM 1430 C C . GLU A 1 187 ? -11.531 -10.797 -8.602 1 96.12 187 GLU A C 1
ATOM 1432 O O . GLU A 1 187 ? -11.875 -10.969 -9.773 1 96.12 187 GLU A O 1
ATOM 1437 N N . CYS A 1 188 ? -12.273 -10.297 -7.711 1 97.75 188 CYS A N 1
ATOM 1438 C CA . CYS A 1 188 ? -13.578 -9.75 -8.055 1 97.75 188 CYS A CA 1
ATOM 1439 C C . CYS A 1 188 ? -13.43 -8.414 -8.781 1 97.75 188 CYS A C 1
ATOM 1441 O O . CYS A 1 188 ? -13.008 -7.422 -8.188 1 97.75 188 CYS A O 1
ATOM 1443 N N . GLN A 1 189 ? -13.797 -8.375 -10.047 1 97.88 189 GLN A N 1
ATOM 1444 C CA . GLN A 1 189 ? -13.586 -7.199 -10.883 1 97.88 189 GLN A CA 1
ATOM 1445 C C . GLN A 1 189 ? -14.859 -6.816 -11.633 1 97.88 189 GLN A C 1
ATOM 1447 O O . GLN A 1 189 ? -15.734 -7.66 -11.852 1 97.88 189 GLN A O 1
ATOM 1452 N N . PRO A 1 190 ? -14.977 -5.57 -12.023 1 98.31 190 PRO A N 1
ATOM 1453 C CA . PRO A 1 190 ? -16.156 -5.133 -12.758 1 98.31 190 PRO A CA 1
ATOM 1454 C C . PRO A 1 190 ? -16.172 -5.617 -14.211 1 98.31 190 PRO A C 1
ATOM 1456 O O . PRO A 1 190 ? -15.117 -5.609 -14.867 1 98.31 190 PRO A O 1
ATOM 1459 N N . THR A 1 191 ? -17.281 -6.141 -14.633 1 98.19 191 THR A N 1
ATOM 1460 C CA . THR A 1 191 ? -17.484 -6.48 -16.031 1 98.19 191 THR A CA 1
ATOM 1461 C C . THR A 1 191 ? -18.266 -5.383 -16.75 1 98.19 191 THR A C 1
ATOM 1463 O O . THR A 1 191 ? -18.219 -5.277 -17.984 1 98.19 191 THR A O 1
ATOM 1466 N N . ARG A 1 192 ? -19 -4.578 -15.969 1 98.56 192 ARG A N 1
ATOM 1467 C CA . ARG A 1 192 ? -19.719 -3.414 -16.484 1 98.56 192 ARG A CA 1
ATOM 1468 C C . ARG A 1 192 ? -19.672 -2.262 -15.484 1 98.56 192 ARG A C 1
ATOM 1470 O O . ARG A 1 192 ? -19.688 -2.48 -14.273 1 98.56 192 ARG A O 1
ATOM 1477 N N . SER A 1 193 ? -19.562 -1.047 -15.992 1 98.5 193 SER A N 1
ATOM 1478 C CA . SER A 1 193 ? -19.531 0.154 -15.164 1 98.5 193 SER A CA 1
ATOM 1479 C C . SER A 1 193 ? -20.266 1.309 -15.828 1 98.5 193 SER A C 1
ATOM 1481 O O . SER A 1 193 ? -20.516 1.275 -17.031 1 98.5 193 SER A O 1
ATOM 1483 N N . GLU A 1 194 ? -20.719 2.217 -15.094 1 98.38 194 GLU A N 1
ATOM 1484 C CA . GLU A 1 194 ? -21.328 3.455 -15.57 1 98.38 194 GLU A CA 1
ATOM 1485 C C . GLU A 1 194 ? -20.734 4.672 -14.867 1 98.38 194 GLU A C 1
ATOM 1487 O O . GLU A 1 194 ? -20.312 4.578 -13.711 1 98.38 194 GLU A O 1
ATOM 1492 N N . ILE A 1 195 ? -20.672 5.73 -15.586 1 97.94 195 ILE A N 1
ATOM 1493 C CA . ILE A 1 195 ? -20.203 6.984 -14.992 1 97.94 195 ILE A CA 1
ATOM 1494 C C . ILE A 1 195 ? -21.406 7.754 -14.422 1 97.94 195 ILE A C 1
ATOM 1496 O O . ILE A 1 195 ? -22.391 7.988 -15.125 1 97.94 195 ILE A O 1
ATOM 1500 N N . ILE A 1 196 ? -21.281 8.078 -13.227 1 96.81 196 ILE A N 1
ATOM 1501 C CA . ILE A 1 196 ? -22.328 8.875 -12.594 1 96.81 196 ILE A CA 1
ATOM 1502 C C . ILE A 1 196 ? -21.766 10.227 -12.172 1 96.81 196 ILE A C 1
ATOM 1504 O O . ILE A 1 196 ? -20.562 10.359 -11.953 1 96.81 196 ILE A O 1
ATOM 1508 N N . GLN A 1 197 ? -22.641 11.148 -12.094 1 96.44 197 GLN A N 1
ATOM 1509 C CA . GLN A 1 197 ? -22.234 12.477 -11.648 1 96.44 197 GLN A CA 1
ATOM 1510 C C . GLN A 1 197 ? -22.688 12.727 -10.211 1 96.44 197 GLN A C 1
ATOM 1512 O O . GLN A 1 197 ? -23.859 12.547 -9.875 1 96.44 197 GLN A O 1
ATOM 1517 N N . VAL A 1 198 ? -21.781 13.102 -9.477 1 96.44 198 VAL A N 1
ATOM 1518 C CA . VAL A 1 198 ? -22.078 13.453 -8.086 1 96.44 198 VAL A CA 1
ATOM 1519 C C . VAL A 1 198 ? -21.766 14.93 -7.852 1 96.44 198 VAL A C 1
ATOM 1521 O O . VAL A 1 198 ? -20.75 15.438 -8.305 1 96.44 198 VAL A O 1
ATOM 1524 N N . LYS A 1 199 ? -22.688 15.57 -7.16 1 97.06 199 LYS A N 1
ATOM 1525 C CA . LYS A 1 199 ? -22.5 17 -6.895 1 97.06 199 LYS A CA 1
ATOM 1526 C C . LYS A 1 199 ? -21.891 17.219 -5.516 1 97.06 199 LYS A C 1
ATOM 1528 O O . LYS A 1 199 ? -22.359 16.656 -4.523 1 97.06 199 LYS A O 1
ATOM 1533 N N . VAL A 1 200 ? -20.891 18.078 -5.488 1 96.5 200 VAL A N 1
ATOM 1534 C CA . VAL A 1 200 ? -20.219 18.422 -4.238 1 96.5 200 VAL A CA 1
ATOM 1535 C C . VAL A 1 200 ? -20.016 19.922 -4.156 1 96.5 200 VAL A C 1
ATOM 1537 O O . VAL A 1 200 ? -20.016 20.625 -5.18 1 96.5 200 VAL A O 1
ATOM 1540 N N . VAL A 1 201 ? -19.875 20.453 -2.961 1 95.25 201 VAL A N 1
ATOM 1541 C CA . VAL A 1 201 ? -19.609 21.875 -2.742 1 95.25 201 VAL A CA 1
ATOM 1542 C C . VAL A 1 201 ? -18.125 22.141 -2.875 1 95.25 201 VAL A C 1
ATOM 1544 O O . VAL A 1 201 ? -17.297 21.453 -2.27 1 95.25 201 VAL A O 1
ATOM 1547 N N . ARG A 1 202 ? -17.812 23.094 -3.668 1 94.06 202 ARG A N 1
ATOM 1548 C CA . ARG A 1 202 ? -16.422 23.516 -3.859 1 94.06 202 ARG A CA 1
ATOM 1549 C C . ARG A 1 202 ? -16.062 24.672 -2.941 1 94.06 202 ARG A C 1
ATOM 1551 O O . ARG A 1 202 ? -16.75 25.703 -2.941 1 94.06 202 ARG A O 1
ATOM 1558 N N . MET A 1 203 ? -15.016 24.422 -2.115 1 91.25 203 MET A N 1
ATOM 1559 C CA . MET A 1 203 ? -14.508 25.453 -1.221 1 91.25 203 MET A CA 1
ATOM 1560 C C . MET A 1 203 ? -13.062 25.812 -1.563 1 91.25 203 MET A C 1
ATOM 1562 O O . MET A 1 203 ? -12.258 24.922 -1.853 1 91.25 203 MET A O 1
ATOM 1566 N N . GLU A 1 204 ? -12.781 27.047 -1.575 1 88.81 204 GLU A N 1
ATOM 1567 C CA . GLU A 1 204 ? -11.438 27.516 -1.905 1 88.81 204 GLU A CA 1
ATOM 1568 C C . GLU A 1 204 ? -10.82 28.281 -0.743 1 88.81 204 GLU A C 1
ATOM 1570 O O . GLU A 1 204 ? -11.5 29.078 -0.085 1 88.81 204 GLU A O 1
ATOM 1575 N N . TYR A 1 205 ? -9.555 27.906 -0.463 1 85.94 205 TYR A N 1
ATOM 1576 C CA . TYR A 1 205 ? -8.766 28.625 0.525 1 85.94 205 TYR A CA 1
ATOM 1577 C C . TYR A 1 205 ? -7.793 29.594 -0.151 1 85.94 205 TYR A C 1
ATOM 1579 O O . TYR A 1 205 ? -7.035 29.203 -1.037 1 85.94 205 TYR A O 1
ATOM 1587 N N . THR A 1 206 ? -7.879 30.875 0.156 1 76.75 206 THR A N 1
ATOM 1588 C CA . THR A 1 206 ? -6.93 31.875 -0.314 1 76.75 206 THR A CA 1
ATOM 1589 C C . THR A 1 206 ? -6.203 32.531 0.859 1 76.75 206 THR A C 1
ATOM 1591 O O . THR A 1 206 ? -6.824 33.219 1.671 1 76.75 206 THR A O 1
ATOM 1594 N N . PRO A 1 207 ? -4.918 32.188 0.989 1 70.94 207 PRO A N 1
ATOM 1595 C CA . PRO A 1 207 ? -4.199 32.75 2.131 1 70.94 207 PRO A CA 1
ATOM 1596 C C . PRO A 1 207 ? -4.262 34.281 2.17 1 70.94 207 PRO A C 1
ATOM 1598 O O . PRO A 1 207 ? -4.289 34.875 3.25 1 70.94 207 PRO A O 1
ATOM 1601 N N . ARG A 1 208 ? -4.074 34.969 1.11 1 62.25 208 ARG A N 1
ATOM 1602 C CA . ARG A 1 208 ? -3.994 36.406 1.053 1 62.25 208 ARG A CA 1
ATOM 1603 C C . ARG A 1 208 ? -5.363 37.062 1.275 1 62.25 208 ARG A C 1
ATOM 1605 O O . ARG A 1 208 ? -5.473 38.094 1.917 1 62.25 208 ARG A O 1
ATOM 1612 N N . ALA A 1 209 ? -6.309 36.469 0.662 1 54.44 209 ALA A N 1
ATOM 1613 C CA . ALA A 1 209 ? -7.598 37.156 0.64 1 54.44 209 ALA A CA 1
ATOM 1614 C C . ALA A 1 209 ? -8.414 36.812 1.884 1 54.44 209 ALA A C 1
ATOM 1616 O O . ALA A 1 209 ? -9.008 37.719 2.498 1 54.44 209 ALA A O 1
ATOM 1617 N N . SER A 1 210 ? -8.617 35.5 2.098 1 58.56 210 SER A N 1
ATOM 1618 C CA . SER A 1 210 ? -9.445 35.062 3.215 1 58.56 210 SER A CA 1
ATOM 1619 C C . SER A 1 210 ? -8.805 33.875 3.945 1 58.56 210 SER A C 1
ATOM 1621 O O . SER A 1 210 ? -8.25 32.969 3.312 1 58.56 210 SER A O 1
ATOM 1623 N N . ARG A 1 211 ? -8.32 34.094 5.242 1 64.19 211 ARG A N 1
ATOM 1624 C CA . ARG A 1 211 ? -7.738 33.094 6.109 1 64.19 211 ARG A CA 1
ATOM 1625 C C . ARG A 1 211 ? -8.719 31.922 6.32 1 64.19 211 ARG A C 1
ATOM 1627 O O . ARG A 1 211 ? -8.5 31.078 7.184 1 64.19 211 ARG A O 1
ATOM 1634 N N . PHE A 1 212 ? -9.852 31.984 5.438 1 78.56 212 PHE A N 1
ATOM 1635 C CA . PHE A 1 212 ? -10.906 31 5.633 1 78.56 212 PHE A CA 1
ATOM 1636 C C . PHE A 1 212 ? -11.359 30.406 4.301 1 78.56 212 PHE A C 1
ATOM 1638 O O . PHE A 1 212 ? -10.906 30.859 3.24 1 78.56 212 PHE A O 1
ATOM 1645 N N . PHE A 1 213 ? -12.227 29.422 4.375 1 85.38 213 PHE A N 1
ATOM 1646 C CA . PHE A 1 213 ? -12.781 28.812 3.174 1 85.38 213 PHE A CA 1
ATOM 1647 C C . PHE A 1 213 ? -13.867 29.688 2.564 1 85.38 213 PHE A C 1
ATOM 1649 O O . PHE A 1 213 ? -14.68 30.266 3.285 1 85.38 213 PHE A O 1
ATOM 1656 N N . HIS A 1 214 ? -13.812 29.828 1.255 1 85.81 214 HIS A N 1
ATOM 1657 C CA . HIS A 1 214 ? -14.859 30.5 0.506 1 85.81 214 HIS A CA 1
ATOM 1658 C C . HIS A 1 214 ? -15.656 29.516 -0.345 1 85.81 214 HIS A C 1
ATOM 1660 O O . HIS A 1 214 ? -15.094 28.594 -0.936 1 85.81 214 HIS A O 1
ATOM 1666 N N . TYR A 1 215 ? -16.984 29.812 -0.243 1 89.31 215 TYR A N 1
ATOM 1667 C CA . TYR A 1 215 ? -17.859 29.031 -1.114 1 89.31 215 TYR A CA 1
ATOM 1668 C C . TYR A 1 215 ? -17.594 29.344 -2.58 1 89.31 215 TYR A C 1
ATOM 1670 O O . TYR A 1 215 ? -17.609 30.516 -2.99 1 89.31 215 TYR A O 1
ATOM 1678 N N . ASP A 1 216 ? -17.219 28.328 -3.287 1 89.88 216 ASP A N 1
ATOM 1679 C CA . ASP A 1 216 ? -16.906 28.516 -4.699 1 89.88 216 ASP A CA 1
ATOM 1680 C C . ASP A 1 216 ? -17.859 27.703 -5.586 1 89.88 216 ASP A C 1
ATOM 1682 O O . ASP A 1 216 ? -17.438 27.094 -6.562 1 89.88 216 ASP A O 1
ATOM 1686 N N . GLY A 1 217 ? -19.094 27.391 -5.191 1 91.69 217 GLY A N 1
ATOM 1687 C CA . GLY A 1 217 ? -20.141 26.766 -6.004 1 91.69 217 GLY A CA 1
ATOM 1688 C C . GLY A 1 217 ? -20.25 25.281 -5.789 1 91.69 217 GLY A C 1
ATOM 1689 O O . GLY A 1 217 ? -19.578 24.719 -4.918 1 91.69 217 GLY A O 1
ATOM 1690 N N . VAL A 1 218 ? -21.266 24.719 -6.512 1 94.81 218 VAL A N 1
ATOM 1691 C CA . VAL A 1 218 ? -21.5 23.281 -6.535 1 94.81 218 VAL A CA 1
ATOM 1692 C C . VAL A 1 218 ? -20.984 22.688 -7.848 1 94.81 218 VAL A C 1
ATOM 1694 O O . VAL A 1 218 ? -21.297 23.203 -8.93 1 94.81 218 VAL A O 1
ATOM 1697 N N . VAL A 1 219 ? -20.156 21.734 -7.742 1 94.69 219 VAL A N 1
ATOM 1698 C CA . VAL A 1 219 ? -19.562 21.141 -8.938 1 94.69 219 VAL A CA 1
ATOM 1699 C C . VAL A 1 219 ? -19.969 19.672 -9.047 1 94.69 219 VAL A C 1
ATOM 1701 O O . VAL A 1 219 ? -20.141 18.984 -8.031 1 94.69 219 VAL A O 1
ATOM 1704 N N . ALA A 1 220 ? -20.109 19.234 -10.328 1 95.88 220 ALA A N 1
ATOM 1705 C CA . ALA A 1 220 ? -20.406 17.844 -10.602 1 95.88 220 ALA A CA 1
ATOM 1706 C C . ALA A 1 220 ? -19.141 17.047 -10.883 1 95.88 220 ALA A C 1
ATOM 1708 O O . ALA A 1 220 ? -18.344 17.422 -11.75 1 95.88 220 ALA A O 1
ATOM 1709 N N . LYS A 1 221 ? -18.969 16.062 -10.141 1 96.12 221 LYS A N 1
ATOM 1710 C CA . LYS A 1 221 ? -17.812 15.195 -10.336 1 96.12 221 LYS A CA 1
ATOM 1711 C C . LYS A 1 221 ? -18.234 13.836 -10.891 1 96.12 221 LYS A C 1
ATOM 1713 O O . LYS A 1 221 ? -19.219 13.258 -10.445 1 96.12 221 LYS A O 1
ATOM 1718 N N . ASN A 1 222 ? -17.5 13.359 -11.898 1 96.25 222 ASN A N 1
ATOM 1719 C CA . ASN A 1 222 ? -17.75 12.039 -12.477 1 96.25 222 ASN A CA 1
ATOM 1720 C C . ASN A 1 222 ? -17.141 10.93 -11.609 1 96.25 222 ASN A C 1
ATOM 1722 O O . ASN A 1 222 ? -15.961 10.969 -11.281 1 96.25 222 ASN A O 1
ATOM 1726 N N . MET A 1 223 ? -18 10.023 -11.258 1 97.06 223 MET A N 1
ATOM 1727 C CA . MET A 1 223 ? -17.562 8.852 -10.5 1 97.06 223 MET A CA 1
ATOM 1728 C C . MET A 1 223 ? -17.922 7.562 -11.234 1 97.06 223 MET A C 1
ATOM 1730 O O . MET A 1 223 ? -18.938 7.496 -11.922 1 97.06 223 MET A O 1
ATOM 1734 N N . THR A 1 224 ? -17.047 6.594 -11.125 1 97.62 224 THR A N 1
ATOM 1735 C CA . THR A 1 224 ? -17.312 5.297 -11.734 1 97.62 224 THR A CA 1
ATOM 1736 C C . THR A 1 224 ? -18.141 4.418 -10.805 1 97.62 224 THR A C 1
ATOM 1738 O O . THR A 1 224 ? -17.812 4.258 -9.633 1 97.62 224 THR A O 1
ATOM 1741 N N . ASN A 1 225 ? -19.203 3.955 -11.32 1 98.25 225 ASN A N 1
ATOM 1742 C CA . ASN A 1 225 ? -20.094 3.025 -10.625 1 98.25 225 ASN A CA 1
ATOM 1743 C C . ASN A 1 225 ? -20.078 1.646 -11.273 1 98.25 225 ASN A C 1
ATOM 1745 O O . ASN A 1 225 ? -20.406 1.507 -12.453 1 98.25 225 ASN A O 1
ATOM 1749 N N . HIS A 1 226 ? -19.719 0.658 -10.531 1 98.5 226 HIS A N 1
ATOM 1750 C CA . HIS A 1 226 ? -19.734 -0.704 -11.055 1 98.5 226 HIS A CA 1
ATOM 1751 C C . HIS A 1 226 ? -21.156 -1.277 -11.031 1 98.5 226 HIS A C 1
ATOM 1753 O O . HIS A 1 226 ? -21.844 -1.21 -10.008 1 98.5 226 HIS A O 1
ATOM 1759 N N . THR A 1 227 ? -21.531 -1.855 -12.141 1 98.62 227 THR A N 1
ATOM 1760 C CA . THR A 1 227 ? -22.906 -2.35 -12.203 1 98.62 227 THR A CA 1
ATOM 1761 C C . THR A 1 227 ? -22.922 -3.873 -12.289 1 98.62 227 THR A C 1
ATOM 1763 O O . THR A 1 227 ? -23.922 -4.508 -11.906 1 98.62 227 THR A O 1
ATOM 1766 N N . GLU A 1 228 ? -21.906 -4.477 -12.867 1 98.75 228 GLU A N 1
ATOM 1767 C CA . GLU A 1 228 ? -21.766 -5.926 -12.922 1 98.75 228 GLU A CA 1
ATOM 1768 C C . GLU A 1 228 ? -20.344 -6.355 -12.547 1 98.75 228 GLU A C 1
ATOM 1770 O O . GLU A 1 228 ? -19.375 -5.672 -12.875 1 98.75 228 GLU A O 1
ATOM 1775 N N . CYS A 1 229 ? -20.297 -7.438 -11.859 1 98.56 229 CYS A N 1
ATOM 1776 C CA . CYS A 1 229 ? -19.016 -7.926 -11.375 1 98.56 229 CYS A CA 1
ATOM 1777 C C . CYS A 1 229 ? -18.859 -9.414 -11.648 1 98.56 229 CYS A C 1
ATOM 1779 O O . CYS A 1 229 ? -19.859 -10.125 -11.82 1 98.56 229 CYS A O 1
ATOM 1781 N N . SER A 1 230 ? -17.656 -9.883 -11.758 1 97.62 230 SER A N 1
ATOM 1782 C CA . SER A 1 230 ? -17.328 -11.297 -11.875 1 97.62 230 SER A CA 1
ATOM 1783 C C . SER A 1 230 ? -15.914 -11.594 -11.391 1 97.62 230 SER A C 1
ATOM 1785 O O . SER A 1 230 ? -15.07 -10.695 -11.352 1 97.62 230 SER A O 1
ATOM 1787 N N . CYS A 1 231 ? -15.734 -12.805 -10.898 1 97 231 CYS A N 1
ATOM 1788 C CA . CYS A 1 231 ? -14.391 -13.242 -10.562 1 97 231 CYS A CA 1
ATOM 1789 C C . CYS A 1 231 ? -13.562 -13.492 -11.82 1 97 231 CYS A C 1
ATOM 1791 O O . CYS A 1 231 ? -13.945 -14.305 -12.664 1 97 231 CYS A O 1
ATOM 1793 N N . GLN A 1 232 ? -12.516 -12.727 -11.914 1 96.44 232 GLN A N 1
ATOM 1794 C CA . GLN A 1 232 ? -11.664 -12.812 -13.094 1 96.44 232 GLN A CA 1
ATOM 1795 C C . GLN A 1 232 ? -10.211 -13.094 -12.695 1 96.44 232 GLN A C 1
ATOM 1797 O O . GLN A 1 232 ? -9.812 -12.844 -11.562 1 96.44 232 GLN A O 1
ATOM 1802 N N . CYS A 1 233 ? -9.516 -13.695 -13.641 1 96.44 233 CYS A N 1
ATOM 1803 C CA . CYS A 1 233 ? -8.094 -13.938 -13.406 1 96.44 233 CYS A CA 1
ATOM 1804 C C . CYS A 1 233 ? -7.363 -12.641 -13.086 1 96.44 233 CYS A C 1
ATOM 1806 O O . CYS A 1 233 ? -7.605 -11.617 -13.719 1 96.44 233 CYS A O 1
ATOM 1808 N N . LYS A 1 234 ? -6.535 -12.648 -12.055 1 96.94 234 LYS A N 1
ATOM 1809 C CA . LYS A 1 234 ? -5.695 -11.5 -11.75 1 96.94 234 LYS A CA 1
ATOM 1810 C C . LYS A 1 234 ? -4.703 -11.219 -12.875 1 96.94 234 LYS A C 1
ATOM 1812 O O . LYS A 1 234 ? -4.551 -10.078 -13.312 1 96.94 234 LYS A O 1
ATOM 1817 N N . ILE A 1 235 ? -4.035 -12.32 -13.266 1 96.62 235 ILE A N 1
ATOM 1818 C CA . ILE A 1 235 ? -3.123 -12.25 -14.398 1 96.62 235 ILE A CA 1
ATOM 1819 C C . ILE A 1 235 ? -3.902 -12.438 -15.703 1 96.62 235 ILE A C 1
ATOM 1821 O O . ILE A 1 235 ? -4.547 -13.469 -15.898 1 96.62 235 ILE A O 1
ATOM 1825 N N . LYS A 1 236 ? -3.838 -11.469 -16.531 1 96.25 236 LYS A N 1
ATOM 1826 C CA . LYS A 1 236 ? -4.562 -11.516 -17.812 1 96.25 236 LYS A CA 1
ATOM 1827 C C . LYS A 1 236 ? -3.662 -12 -18.938 1 96.25 236 LYS A C 1
ATOM 1829 O O . LYS A 1 236 ? -2.438 -12.031 -18.797 1 96.25 236 LYS A O 1
ATOM 1834 N N . PRO A 1 237 ? -4.277 -12.477 -20.016 1 96.19 237 PRO A N 1
ATOM 1835 C CA . PRO A 1 237 ? -3.48 -12.914 -21.172 1 96.19 237 PRO A CA 1
ATOM 1836 C C . PRO A 1 237 ? -2.504 -11.852 -21.656 1 96.19 237 PRO A C 1
ATOM 1838 O O . PRO A 1 237 ? -1.39 -12.172 -22.078 1 96.19 237 PRO A O 1
ATOM 1841 N N . GLU A 1 238 ? -2.871 -10.539 -21.547 1 96.62 238 GLU A N 1
ATOM 1842 C CA . GLU A 1 238 ? -2.047 -9.422 -22.016 1 96.62 238 GLU A CA 1
ATOM 1843 C C . GLU A 1 238 ? -0.817 -9.242 -21.125 1 96.62 238 GLU A C 1
ATOM 1845 O O . GLU A 1 238 ? 0.148 -8.586 -21.516 1 96.62 238 GLU A O 1
ATOM 1850 N N . ASP A 1 239 ? -0.918 -9.797 -19.938 1 96.69 239 ASP A N 1
ATOM 1851 C CA . ASP A 1 239 ? 0.197 -9.672 -19 1 96.69 239 ASP A CA 1
ATOM 1852 C C . ASP A 1 239 ? 1.308 -10.664 -19.344 1 96.69 239 ASP A C 1
ATOM 1854 O O . ASP A 1 239 ? 2.418 -10.562 -18.812 1 96.69 239 ASP A O 1
ATOM 1858 N N . CYS A 1 240 ? 0.989 -11.648 -20.141 1 97.06 240 CYS A N 1
ATOM 1859 C CA . CYS A 1 240 ? 1.959 -12.672 -20.516 1 97.06 240 CYS A CA 1
ATOM 1860 C C . CYS A 1 240 ? 2.713 -12.266 -21.781 1 97.06 240 CYS A C 1
ATOM 1862 O O . CYS A 1 240 ? 2.137 -11.656 -22.688 1 97.06 240 CYS A O 1
ATOM 1864 N N . ASP A 1 241 ? 3.979 -12.625 -21.844 1 96.12 241 ASP A N 1
ATOM 1865 C CA . ASP A 1 241 ? 4.75 -12.383 -23.062 1 96.12 241 ASP A CA 1
ATOM 1866 C C . ASP A 1 241 ? 4.277 -13.289 -24.188 1 96.12 241 ASP A C 1
ATOM 1868 O O . ASP A 1 241 ? 4.473 -14.508 -24.156 1 96.12 241 ASP A O 1
ATOM 1872 N N . PRO A 1 242 ? 3.758 -12.695 -25.234 1 94.94 242 PRO A N 1
ATOM 1873 C CA . PRO A 1 242 ? 3.166 -13.523 -26.281 1 94.94 242 PRO A CA 1
ATOM 1874 C C . PRO A 1 242 ? 4.207 -14.336 -27.047 1 94.94 242 PRO A C 1
ATOM 1876 O O . PRO A 1 242 ? 3.875 -15.352 -27.672 1 94.94 242 PRO A O 1
ATOM 1879 N N . ALA A 1 243 ? 5.445 -13.945 -27.062 1 94.06 243 ALA A N 1
ATOM 1880 C CA . ALA A 1 243 ? 6.492 -14.641 -27.812 1 94.06 243 ALA A CA 1
ATOM 1881 C C . ALA A 1 243 ? 6.93 -15.906 -27.078 1 94.06 243 ALA A C 1
ATOM 1883 O O . ALA A 1 243 ? 7.223 -16.922 -27.719 1 94.06 243 ALA A O 1
ATOM 1884 N N . THR A 1 244 ? 6.922 -15.852 -25.797 1 95.81 244 THR A N 1
ATOM 1885 C CA . THR A 1 244 ? 7.574 -16.953 -25.094 1 95.81 244 THR A CA 1
ATOM 1886 C C . THR A 1 244 ? 6.598 -17.625 -24.125 1 95.81 244 THR A C 1
ATOM 1888 O O . THR A 1 244 ? 6.875 -18.703 -23.625 1 95.81 244 THR A O 1
ATOM 1891 N N . GLN A 1 245 ? 5.371 -16.984 -23.922 1 96.56 245 GLN A N 1
ATOM 1892 C CA . GLN A 1 245 ? 4.469 -17.5 -22.891 1 96.56 245 GLN A CA 1
ATOM 1893 C C . GLN A 1 245 ? 3.055 -17.672 -23.438 1 96.56 245 GLN A C 1
ATOM 1895 O O . GLN A 1 245 ? 2.711 -17.094 -24.469 1 96.56 245 GLN A O 1
ATOM 1900 N N . VAL A 1 246 ? 2.299 -18.547 -22.75 1 95.44 246 VAL A N 1
ATOM 1901 C CA . VAL A 1 246 ? 0.877 -18.75 -23 1 95.44 246 VAL A CA 1
ATOM 1902 C C . VAL A 1 246 ? 0.088 -18.609 -21.703 1 95.44 246 VAL A C 1
ATOM 1904 O O . VAL A 1 246 ? 0.532 -19.062 -20.656 1 95.44 246 VAL A O 1
ATOM 1907 N N . HIS A 1 247 ? -1.015 -17.922 -21.812 1 95.5 247 HIS A N 1
ATOM 1908 C CA . HIS A 1 247 ? -1.893 -17.781 -20.656 1 95.5 247 HIS A CA 1
ATOM 1909 C C . HIS A 1 247 ? -2.771 -19.016 -20.469 1 95.5 247 HIS A C 1
ATOM 1911 O O . HIS A 1 247 ? -3.572 -19.344 -21.344 1 95.5 247 HIS A O 1
ATOM 1917 N N . ASN A 1 248 ? -2.562 -19.703 -19.266 1 93 248 ASN A N 1
ATOM 1918 C CA . ASN A 1 248 ? -3.32 -20.906 -18.938 1 93 248 ASN A CA 1
ATOM 1919 C C . ASN A 1 248 ? -3.67 -20.953 -17.453 1 93 248 ASN A C 1
ATOM 1921 O O . ASN A 1 248 ? -2.791 -20.828 -16.594 1 93 248 ASN A O 1
ATOM 1925 N N . ASN A 1 249 ? -5 -21.156 -17.109 1 90.94 249 ASN A N 1
ATOM 1926 C CA . ASN A 1 249 ? -5.48 -21.234 -15.734 1 90.94 249 ASN A CA 1
ATOM 1927 C C . ASN A 1 249 ? -5.016 -20.031 -14.906 1 90.94 249 ASN A C 1
ATOM 1929 O O . ASN A 1 249 ? -4.48 -20.203 -13.812 1 90.94 249 ASN A O 1
ATOM 1933 N N . CYS A 1 250 ? -5.043 -18.938 -15.477 1 94.56 250 CYS A N 1
ATOM 1934 C CA . CYS A 1 250 ? -4.77 -17.656 -14.828 1 94.56 250 CYS A CA 1
ATOM 1935 C C . CYS A 1 250 ? -3.283 -17.516 -14.516 1 94.56 250 CYS A C 1
ATOM 1937 O O . CYS A 1 250 ? -2.914 -16.906 -13.508 1 94.56 250 CYS A O 1
ATOM 1939 N N . GLN A 1 251 ? -2.469 -18.188 -15.328 1 93.88 251 GLN A N 1
ATOM 1940 C CA . GLN A 1 251 ? -1.021 -18.094 -15.172 1 93.88 251 GLN A CA 1
ATOM 1941 C C . GLN A 1 251 ? -0.328 -17.969 -16.531 1 93.88 251 GLN A C 1
ATOM 1943 O O . GLN A 1 251 ? -0.889 -18.344 -17.562 1 93.88 251 GLN A O 1
ATOM 1948 N N . CYS A 1 252 ? 0.803 -17.359 -16.375 1 95.44 252 CYS A N 1
ATOM 1949 C CA . CYS A 1 252 ? 1.658 -17.375 -17.562 1 95.44 252 CYS A CA 1
ATOM 1950 C C . CYS A 1 252 ? 2.588 -18.578 -17.562 1 95.44 252 CYS A C 1
ATOM 1952 O O . CYS A 1 252 ? 3.377 -18.75 -16.625 1 95.44 252 CYS A O 1
ATOM 1954 N N . GLN A 1 253 ? 2.518 -19.406 -18.516 1 94 253 GLN A N 1
ATOM 1955 C CA . GLN A 1 253 ? 3.365 -20.594 -18.656 1 94 253 GLN A CA 1
ATOM 1956 C C . GLN A 1 253 ? 4.27 -20.484 -19.875 1 94 253 GLN A C 1
ATOM 1958 O O . GLN A 1 253 ? 3.869 -19.938 -20.906 1 94 253 GLN A O 1
ATOM 1963 N N . CYS A 1 254 ? 5.426 -21.031 -19.688 1 96 254 CYS A N 1
ATOM 1964 C CA . CYS A 1 254 ? 6.352 -21.016 -20.812 1 96 254 CYS A CA 1
ATOM 1965 C C . CYS A 1 254 ? 5.852 -21.906 -21.938 1 96 254 CYS A C 1
ATOM 1967 O O . CYS A 1 254 ? 5.324 -23 -21.688 1 96 254 CYS A O 1
ATOM 1969 N N . ARG A 1 255 ? 6.059 -21.359 -23.125 1 95.44 255 ARG A N 1
ATOM 1970 C CA . ARG A 1 255 ? 5.754 -22.203 -24.266 1 95.44 255 ARG A CA 1
ATOM 1971 C C . ARG A 1 255 ? 6.645 -23.453 -24.281 1 95.44 255 ARG A C 1
ATOM 1973 O O . ARG A 1 255 ? 7.793 -23.391 -23.844 1 95.44 255 ARG A O 1
ATOM 1980 N N . LYS A 1 256 ? 6.109 -24.516 -24.75 1 93.56 256 LYS A N 1
ATOM 1981 C CA . LYS A 1 256 ? 6.852 -25.766 -24.797 1 93.56 256 LYS A CA 1
ATOM 1982 C C . LYS A 1 256 ? 8.062 -25.656 -25.719 1 93.56 256 LYS A C 1
ATOM 1984 O O . LYS A 1 256 ? 9.133 -26.188 -25.422 1 93.56 256 LYS A O 1
ATOM 1989 N N . PHE A 1 257 ? 7.84 -25.016 -26.844 1 93.44 257 PHE A N 1
ATOM 1990 C CA . PHE A 1 257 ? 8.906 -24.875 -27.812 1 93.44 257 PHE A CA 1
ATOM 1991 C C . PHE A 1 257 ? 8.898 -23.5 -28.438 1 93.44 257 PHE A C 1
ATOM 1993 O O . PHE A 1 257 ? 7.84 -22.969 -28.781 1 93.44 257 PHE A O 1
ATOM 2000 N N . VAL A 1 258 ? 9.992 -22.859 -28.469 1 94.56 258 VAL A N 1
ATOM 2001 C CA . VAL A 1 258 ? 10.211 -21.578 -29.156 1 94.56 258 VAL A CA 1
ATOM 2002 C C . VAL A 1 258 ? 11.484 -21.656 -30 1 94.56 258 VAL A C 1
ATOM 2004 O O . VAL A 1 258 ? 12.477 -22.266 -29.578 1 94.56 258 VAL A O 1
ATOM 2007 N N . THR A 1 259 ? 11.43 -21.25 -31.203 1 94.62 259 THR A N 1
ATOM 2008 C CA . THR A 1 259 ? 12.617 -21.219 -32.062 1 94.62 259 THR A CA 1
ATOM 2009 C C . THR A 1 259 ? 13.578 -20.125 -31.594 1 94.62 259 THR A C 1
ATOM 2011 O O . THR A 1 259 ? 13.227 -18.953 -31.547 1 94.62 259 THR A O 1
ATOM 2014 N N . CYS A 1 260 ? 14.703 -20.578 -31.234 1 93.75 260 CYS A N 1
ATOM 2015 C CA . CYS A 1 260 ? 15.711 -19.656 -30.75 1 93.75 260 CYS A CA 1
ATOM 2016 C C . CYS A 1 260 ? 16.719 -19.312 -31.828 1 93.75 260 CYS A C 1
ATOM 2018 O O . CYS A 1 260 ? 16.859 -20.062 -32.812 1 93.75 260 CYS A O 1
ATOM 2020 N N . PRO A 1 261 ? 17.375 -18.078 -31.703 1 90.19 261 PRO A N 1
ATOM 2021 C CA . PRO A 1 261 ? 18.453 -17.734 -32.625 1 90.19 261 PRO A CA 1
ATOM 2022 C C . PRO A 1 261 ? 19.609 -18.734 -32.562 1 90.19 261 PRO A C 1
ATOM 2024 O O . PRO A 1 261 ? 19.688 -19.531 -31.625 1 90.19 261 PRO A O 1
ATOM 2027 N N . ALA A 1 262 ? 20.422 -18.594 -33.594 1 88.19 262 ALA A N 1
ATOM 2028 C CA . ALA A 1 262 ? 21.562 -19.5 -33.688 1 88.19 262 ALA A CA 1
ATOM 2029 C C . ALA A 1 262 ? 22.406 -19.406 -32.406 1 88.19 262 ALA A C 1
ATOM 2031 O O . ALA A 1 262 ? 22.656 -18.328 -31.891 1 88.19 262 ALA A O 1
ATOM 2032 N N . GLY A 1 263 ? 22.766 -20.578 -31.875 1 86.5 263 GLY A N 1
ATOM 2033 C CA . GLY A 1 263 ? 23.656 -20.641 -30.719 1 86.5 263 GLY A CA 1
ATOM 2034 C C . GLY A 1 263 ? 22.906 -20.703 -29.406 1 86.5 263 GLY A C 1
ATOM 2035 O O . GLY A 1 263 ? 23.531 -20.844 -28.344 1 86.5 263 GLY A O 1
ATOM 2036 N N . LYS A 1 264 ? 21.641 -20.531 -29.562 1 93.19 264 LYS A N 1
ATOM 2037 C CA . LYS A 1 264 ? 20.859 -20.547 -28.344 1 93.19 264 LYS A CA 1
ATOM 2038 C C . LYS A 1 264 ? 19.875 -21.703 -28.328 1 93.19 264 LYS A C 1
ATOM 2040 O O . LYS A 1 264 ? 19.531 -22.234 -29.391 1 93.19 264 LYS A O 1
ATOM 2045 N N . ARG A 1 265 ? 19.516 -22.141 -27.094 1 92.38 265 ARG A N 1
ATOM 2046 C CA . ARG A 1 265 ? 18.531 -23.203 -26.922 1 92.38 265 ARG A CA 1
ATOM 2047 C C . ARG A 1 265 ? 17.391 -22.75 -26.016 1 92.38 265 ARG A C 1
ATOM 2049 O O . ARG A 1 265 ? 17.594 -21.984 -25.078 1 92.38 265 ARG A O 1
ATOM 2056 N N . TRP A 1 266 ? 16.266 -23.234 -26.312 1 94.88 266 TRP A N 1
ATOM 2057 C CA . TRP A 1 266 ? 15.062 -22.875 -25.562 1 94.88 266 TRP A CA 1
ATOM 2058 C C . TRP A 1 266 ? 15.047 -23.531 -24.188 1 94.88 266 TRP A C 1
ATOM 2060 O O . TRP A 1 266 ? 15.266 -24.734 -24.078 1 94.88 266 TRP A O 1
ATOM 2070 N N . ASP A 1 267 ? 14.844 -22.703 -23.25 1 93.06 267 ASP A N 1
ATOM 2071 C CA . ASP A 1 267 ? 14.641 -23.203 -21.891 1 93.06 267 ASP A CA 1
ATOM 2072 C C . ASP A 1 267 ? 13.18 -23.062 -21.469 1 93.06 267 ASP A C 1
ATOM 2074 O O . ASP A 1 267 ? 12.719 -21.969 -21.156 1 93.06 267 ASP A O 1
ATOM 2078 N N . PRO A 1 268 ? 12.461 -24.109 -21.344 1 93.25 268 PRO A N 1
ATOM 2079 C CA . PRO A 1 268 ? 11.023 -24.047 -21.078 1 93.25 268 PRO A CA 1
ATOM 2080 C C . PRO A 1 268 ? 10.719 -23.719 -19.609 1 93.25 268 PRO A C 1
ATOM 2082 O O . PRO A 1 268 ? 9.57 -23.453 -19.266 1 93.25 268 PRO A O 1
ATOM 2085 N N . ILE A 1 269 ? 11.719 -23.734 -18.75 1 91.19 269 ILE A N 1
ATOM 2086 C CA . ILE A 1 269 ? 11.516 -23.438 -17.344 1 91.19 269 ILE A CA 1
ATOM 2087 C C . ILE A 1 269 ? 11.656 -21.938 -17.109 1 91.19 269 ILE A C 1
ATOM 2089 O O . ILE A 1 269 ? 10.828 -21.328 -16.422 1 91.19 269 ILE A O 1
ATOM 2093 N N . ARG A 1 270 ? 12.57 -21.328 -17.781 1 92.56 270 ARG A N 1
ATOM 2094 C CA . ARG A 1 270 ? 12.836 -19.906 -17.594 1 92.56 270 ARG A CA 1
ATOM 2095 C C . ARG A 1 270 ? 12.18 -19.078 -18.672 1 92.56 270 ARG A C 1
ATOM 2097 O O . ARG A 1 270 ? 12.164 -17.844 -18.594 1 92.56 270 ARG A O 1
ATOM 2104 N N . CYS A 1 271 ? 11.617 -19.641 -19.625 1 95.44 271 CYS A N 1
ATOM 2105 C CA . CYS A 1 271 ? 10.938 -19 -20.75 1 95.44 271 CYS A CA 1
ATOM 2106 C C . CYS A 1 271 ? 11.891 -18.109 -21.531 1 95.44 271 CYS A C 1
ATOM 2108 O O . CYS A 1 271 ? 11.562 -16.953 -21.844 1 95.44 271 CYS A O 1
ATOM 2110 N N . GLN A 1 272 ? 13.086 -18.688 -21.766 1 93.81 272 GLN A N 1
ATOM 2111 C CA . GLN A 1 272 ? 14.078 -17.875 -22.469 1 93.81 272 GLN A CA 1
ATOM 2112 C C . GLN A 1 272 ? 15 -18.734 -23.328 1 93.81 272 GLN A C 1
ATOM 2114 O O . GLN A 1 272 ? 15.117 -19.938 -23.078 1 93.81 272 GLN A O 1
ATOM 2119 N N . CYS A 1 273 ? 15.508 -18.078 -24.328 1 93.81 273 CYS A N 1
ATOM 2120 C CA . CYS A 1 273 ? 16.578 -18.688 -25.094 1 93.81 273 CYS A CA 1
ATOM 2121 C C . CYS A 1 273 ? 17.938 -18.453 -24.422 1 93.81 273 CYS A C 1
ATOM 2123 O O . CYS A 1 273 ? 18.328 -17.297 -24.188 1 93.81 273 CYS A O 1
ATOM 2125 N N . LEU A 1 274 ? 18.516 -19.438 -24.062 1 91.88 274 LEU A N 1
ATOM 2126 C CA . LEU A 1 274 ? 19.797 -19.328 -23.375 1 91.88 274 LEU A CA 1
ATOM 2127 C C . LEU A 1 274 ? 20.938 -19.844 -24.266 1 91.88 274 LEU A C 1
ATOM 2129 O O . LEU A 1 274 ? 20.719 -20.719 -25.125 1 91.88 274 LEU A O 1
ATOM 2133 N N . CYS A 1 275 ? 22.094 -19.266 -23.969 1 91.44 275 CYS A N 1
ATOM 2134 C CA . CYS A 1 275 ? 23.266 -19.703 -24.734 1 91.44 275 CYS A CA 1
ATOM 2135 C C . CYS A 1 275 ? 23.578 -21.172 -24.469 1 91.44 275 CYS A C 1
ATOM 2137 O O . CYS A 1 275 ? 23.516 -21.625 -23.328 1 91.44 275 CYS A O 1
ATOM 2139 N N . SER A 1 276 ? 23.844 -21.984 -25.531 1 86.75 276 SER A N 1
ATOM 2140 C CA . SER A 1 276 ? 24.125 -23.406 -25.438 1 86.75 276 SER A CA 1
ATOM 2141 C C . SER A 1 276 ? 25.562 -23.656 -25 1 86.75 276 SER A C 1
ATOM 2143 O O . SER A 1 276 ? 25.953 -24.812 -24.781 1 86.75 276 SER A O 1
ATOM 2145 N N . ALA A 1 277 ? 26.25 -22.578 -24.75 1 81.94 277 ALA A N 1
ATOM 2146 C CA . ALA A 1 277 ? 27.672 -22.734 -24.453 1 81.94 277 ALA A CA 1
ATOM 2147 C C . ALA A 1 277 ? 27.875 -23.422 -23.109 1 81.94 277 ALA A C 1
ATOM 2149 O O . ALA A 1 277 ? 27.141 -23.172 -22.156 1 81.94 277 ALA A O 1
ATOM 2150 N N . SER A 1 278 ? 28.781 -24.328 -23.062 1 78.25 278 SER A N 1
ATOM 2151 C CA . SER A 1 278 ? 29.141 -25.047 -21.828 1 78.25 278 SER A CA 1
ATOM 2152 C C . SER A 1 278 ? 29.797 -24.109 -20.828 1 78.25 278 SER A C 1
ATOM 2154 O O . SER A 1 278 ? 30.172 -22.984 -21.172 1 78.25 278 SER A O 1
ATOM 2156 N N . GLN A 1 279 ? 29.828 -24.562 -19.609 1 77.62 279 GLN A N 1
ATOM 2157 C CA . GLN A 1 279 ? 30.484 -23.781 -18.578 1 77.62 279 GLN A CA 1
ATOM 2158 C C . GLN A 1 279 ? 31.922 -23.438 -18.969 1 77.62 279 GLN A C 1
ATOM 2160 O O . GLN A 1 279 ? 32.406 -22.344 -18.688 1 77.62 279 GLN A O 1
ATOM 2165 N N . GLN A 1 280 ? 32.531 -24.406 -19.547 1 75.5 280 GLN A N 1
ATOM 2166 C CA . GLN A 1 280 ? 33.938 -24.219 -19.953 1 75.5 280 GLN A CA 1
ATOM 2167 C C . GLN A 1 280 ? 34.031 -23.141 -21.031 1 75.5 280 GLN A C 1
ATOM 2169 O O . GLN A 1 280 ? 34.969 -22.328 -21 1 75.5 280 GLN A O 1
ATOM 2174 N N . GLU A 1 281 ? 33.094 -23.047 -21.922 1 76.12 281 GLU A N 1
ATOM 2175 C CA . GLU A 1 281 ? 33.094 -22.078 -23.016 1 76.12 281 GLU A CA 1
ATOM 2176 C C . GLU A 1 281 ? 32.719 -20.688 -22.516 1 76.12 281 GLU A C 1
ATOM 2178 O O . GLU A 1 281 ? 33.062 -19.688 -23.156 1 76.12 281 GLU A O 1
ATOM 2183 N N . ARG A 1 282 ? 32.188 -20.672 -21.312 1 77.5 282 ARG A N 1
ATOM 2184 C CA . ARG A 1 282 ? 31.734 -19.406 -20.766 1 77.5 282 ARG A CA 1
ATOM 2185 C C . ARG A 1 282 ? 32.844 -18.75 -19.938 1 77.5 282 ARG A C 1
ATOM 2187 O O . ARG A 1 282 ? 32.656 -17.625 -19.453 1 77.5 282 ARG A O 1
ATOM 2194 N N . GLY A 1 283 ? 33.938 -19.453 -19.844 1 85.62 283 GLY A N 1
ATOM 2195 C CA . GLY A 1 283 ? 35.094 -18.875 -19.156 1 85.62 283 GLY A CA 1
ATOM 2196 C C . GLY A 1 283 ? 35.781 -17.797 -19.969 1 85.62 283 GLY A C 1
ATOM 2197 O O . GLY A 1 283 ? 36.312 -18.062 -21.047 1 85.62 283 GLY A O 1
ATOM 2198 N N . CYS A 1 284 ? 35.625 -16.578 -19.469 1 88.94 284 CYS A N 1
ATOM 2199 C CA . CYS A 1 284 ? 36.219 -15.438 -20.156 1 88.94 284 CYS A CA 1
ATOM 2200 C C . CYS A 1 284 ? 37.5 -14.992 -19.469 1 88.94 284 CYS A C 1
ATOM 2202 O O . CYS A 1 284 ? 37.781 -15.375 -18.328 1 88.94 284 CYS A O 1
ATOM 2204 N N . LEU A 1 285 ? 38.375 -14.297 -20.312 1 88.69 285 LEU A N 1
ATOM 2205 C CA . LEU A 1 285 ? 39.625 -13.727 -19.766 1 88.69 285 LEU A CA 1
ATOM 2206 C C . LEU A 1 285 ? 39.312 -12.633 -18.75 1 88.69 285 LEU A C 1
ATOM 2208 O O . LEU A 1 285 ? 38.156 -12.203 -18.625 1 88.69 285 LEU A O 1
ATOM 2212 N N . ARG A 1 286 ? 40.219 -12.289 -18 1 89.12 286 ARG A N 1
ATOM 2213 C CA . ARG A 1 286 ? 40.125 -11.398 -16.844 1 89.12 286 ARG A CA 1
ATOM 2214 C C . ARG A 1 286 ? 39.438 -10.094 -17.234 1 89.12 286 ARG A C 1
ATOM 2216 O O . ARG A 1 286 ? 38.625 -9.555 -16.484 1 89.12 286 ARG A O 1
ATOM 2223 N N . ARG A 1 287 ? 39.688 -9.594 -18.422 1 92.12 287 ARG A N 1
ATOM 2224 C CA . ARG A 1 287 ? 39.125 -8.305 -18.828 1 92.12 287 ARG A CA 1
ATOM 2225 C C . ARG A 1 287 ? 37.875 -8.477 -19.656 1 92.12 287 ARG A C 1
ATOM 2227 O O . ARG A 1 287 ? 37.375 -7.523 -20.266 1 92.12 287 ARG A O 1
ATOM 2234 N N . GLN A 1 288 ? 37.438 -9.695 -19.688 1 93.19 288 GLN A N 1
ATOM 2235 C CA . GLN A 1 288 ? 36.25 -10.016 -20.469 1 93.19 288 GLN A CA 1
ATOM 2236 C C . GLN A 1 288 ? 35.156 -10.578 -19.578 1 93.19 288 GLN A C 1
ATOM 2238 O O . GLN A 1 288 ? 35.406 -10.953 -18.422 1 93.19 288 GLN A O 1
ATOM 2243 N N . GLU A 1 289 ? 33.938 -10.375 -20 1 92.31 289 GLU A N 1
ATOM 2244 C CA . GLU A 1 289 ? 32.781 -10.961 -19.344 1 92.31 289 GLU A CA 1
ATOM 2245 C C . GLU A 1 289 ? 31.859 -11.641 -20.344 1 92.31 289 GLU A C 1
ATOM 2247 O O . GLU A 1 289 ? 31.828 -11.266 -21.516 1 92.31 289 GLU A O 1
ATOM 2252 N N . TRP A 1 290 ? 31.172 -12.641 -19.828 1 91.12 290 TRP A N 1
ATOM 2253 C CA . TRP A 1 290 ? 30.266 -13.391 -20.688 1 91.12 290 TRP A CA 1
ATOM 2254 C C . TRP A 1 290 ? 29 -12.586 -20.984 1 91.12 290 TRP A C 1
ATOM 2256 O O . TRP A 1 290 ? 28.344 -12.102 -20.078 1 91.12 290 TRP A O 1
ATOM 2266 N N . ASN A 1 291 ? 28.734 -12.477 -22.25 1 90.31 291 ASN A N 1
ATOM 2267 C CA . ASN A 1 291 ? 27.516 -11.805 -22.703 1 90.31 291 ASN A CA 1
ATOM 2268 C C . ASN A 1 291 ? 26.422 -12.797 -23.062 1 90.31 291 ASN A C 1
ATOM 2270 O O . ASN A 1 291 ? 26.547 -13.555 -24.031 1 90.31 291 ASN A O 1
ATOM 2274 N N . GLN A 1 292 ? 25.375 -12.641 -22.422 1 88 292 GLN A N 1
ATOM 2275 C CA . GLN A 1 292 ? 24.297 -13.609 -22.562 1 88 292 GLN A CA 1
ATOM 2276 C C . GLN A 1 292 ? 23.531 -13.391 -23.859 1 88 292 GLN A C 1
ATOM 2278 O O . GLN A 1 292 ? 22.891 -14.305 -24.375 1 88 292 GLN A O 1
ATOM 2283 N N . ASP A 1 293 ? 23.688 -12.234 -24.406 1 88.25 293 ASP A N 1
ATOM 2284 C CA . ASP A 1 293 ? 22.938 -11.938 -25.625 1 88.25 293 ASP A CA 1
ATOM 2285 C C . ASP A 1 293 ? 23.688 -12.445 -26.859 1 88.25 293 ASP A C 1
ATOM 2287 O O . ASP A 1 293 ? 23.094 -13.109 -27.719 1 88.25 293 ASP A O 1
ATOM 2291 N N . SER A 1 294 ? 24.953 -12.211 -26.859 1 88.88 294 SER A N 1
ATOM 2292 C CA . SER A 1 294 ? 25.75 -12.594 -28.031 1 88.88 294 SER A CA 1
ATOM 2293 C C . SER A 1 294 ? 26.375 -13.977 -27.844 1 88.88 294 SER A C 1
ATOM 2295 O O . SER A 1 294 ? 26.906 -14.547 -28.797 1 88.88 294 SER A O 1
ATOM 2297 N N . CYS A 1 295 ? 26.219 -14.477 -26.672 1 91.94 295 CYS A N 1
ATOM 2298 C CA . CYS A 1 295 ? 26.781 -15.773 -26.328 1 91.94 295 CYS A CA 1
ATOM 2299 C C . CYS A 1 295 ? 28.281 -15.805 -26.594 1 91.94 295 CYS A C 1
ATOM 2301 O O . CYS A 1 295 ? 28.797 -16.781 -27.141 1 91.94 295 CYS A O 1
ATOM 2303 N N . THR A 1 296 ? 28.969 -14.688 -26.328 1 89.88 296 THR A N 1
ATOM 2304 C CA . THR A 1 296 ? 30.422 -14.555 -26.5 1 89.88 296 THR A CA 1
ATOM 2305 C C . THR A 1 296 ? 31.031 -13.727 -25.375 1 89.88 296 THR A C 1
ATOM 2307 O O . THR A 1 296 ? 30.297 -13.086 -24.609 1 89.88 296 THR A O 1
ATOM 2310 N N . CYS A 1 297 ? 32.281 -13.93 -25.219 1 91.5 297 CYS A N 1
ATOM 2311 C CA . CYS A 1 297 ? 33 -13.07 -24.266 1 91.5 297 CYS A CA 1
ATOM 2312 C C . CYS A 1 297 ? 33.188 -11.672 -24.844 1 91.5 297 CYS A C 1
ATOM 2314 O O . CYS A 1 297 ? 33.594 -11.523 -26 1 91.5 297 CYS A O 1
ATOM 2316 N N . THR A 1 298 ? 32.719 -10.703 -24.047 1 92.06 298 THR A N 1
ATOM 2317 C CA . THR A 1 298 ? 32.906 -9.312 -24.438 1 92.06 298 THR A CA 1
ATOM 2318 C C . THR A 1 298 ? 33.688 -8.547 -23.359 1 92.06 298 THR A C 1
ATOM 2320 O O . THR A 1 298 ? 33.812 -9.031 -22.234 1 92.06 298 THR A O 1
ATOM 2323 N N . CYS A 1 299 ? 34.312 -7.43 -23.875 1 95 299 CYS A N 1
ATOM 2324 C CA . CYS A 1 299 ? 35.062 -6.637 -22.906 1 95 299 CYS A CA 1
ATOM 2325 C C . CYS A 1 299 ? 34.156 -6.168 -21.766 1 95 299 CYS A C 1
ATOM 2327 O O . CYS A 1 299 ? 33 -5.836 -22 1 95 299 CYS A O 1
ATOM 2329 N N . ARG A 1 300 ? 34.688 -6.168 -20.625 1 94.25 300 ARG A N 1
ATOM 2330 C CA . ARG A 1 300 ? 33.906 -5.754 -19.453 1 94.25 300 ARG A CA 1
ATOM 2331 C C . ARG A 1 300 ? 33.375 -4.344 -19.641 1 94.25 300 ARG A C 1
ATOM 2333 O O . ARG A 1 300 ? 34.094 -3.428 -20.016 1 94.25 300 ARG A O 1
ATOM 2340 N N . LYS A 1 301 ? 32.125 -4.176 -19.312 1 91.81 301 LYS A N 1
ATOM 2341 C CA . LYS A 1 301 ? 31.422 -2.914 -19.516 1 91.81 301 LYS A CA 1
ATOM 2342 C C . LYS A 1 301 ? 31.984 -1.814 -18.625 1 91.81 301 LYS A C 1
ATOM 2344 O O . LYS A 1 301 ? 32.031 -0.647 -19.016 1 91.81 301 LYS A O 1
ATOM 2349 N N . ASP A 1 302 ? 32.375 -2.18 -17.5 1 92.06 302 ASP A N 1
ATOM 2350 C CA . ASP A 1 302 ? 32.938 -1.191 -16.562 1 92.06 302 ASP A CA 1
ATOM 2351 C C . ASP A 1 302 ? 34.219 -0.597 -17.094 1 92.06 302 ASP A C 1
ATOM 2353 O O . ASP A 1 302 ? 34.5 0.597 -16.922 1 92.06 302 ASP A O 1
ATOM 2357 N N . LEU A 1 303 ? 35.062 -1.448 -17.719 1 91.88 303 LEU A N 1
ATOM 2358 C CA . LEU A 1 303 ? 36.312 -0.974 -18.312 1 91.88 303 LEU A CA 1
ATOM 2359 C C . LEU A 1 303 ? 36.031 -0.028 -19.484 1 91.88 303 LEU A C 1
ATOM 2361 O O . LEU A 1 303 ? 36.719 0.993 -19.625 1 91.88 303 LEU A O 1
ATOM 2365 N N . VAL A 1 304 ? 35.031 -0.376 -20.219 1 92.81 304 VAL A N 1
ATOM 2366 C CA . VAL A 1 304 ? 34.688 0.448 -21.359 1 92.81 304 VAL A CA 1
ATOM 2367 C C . VAL A 1 304 ? 34.188 1.808 -20.875 1 92.81 304 VAL A C 1
ATOM 2369 O O . VAL A 1 304 ? 34.562 2.846 -21.422 1 92.81 304 VAL A O 1
ATOM 2372 N N . ALA A 1 305 ? 33.375 1.838 -19.875 1 93.06 305 ALA A N 1
ATOM 2373 C CA . ALA A 1 305 ? 32.75 3.053 -19.344 1 93.06 305 ALA A CA 1
ATOM 2374 C C . ALA A 1 305 ? 33.812 3.957 -18.688 1 93.06 305 ALA A C 1
ATOM 2376 O O . ALA A 1 305 ? 33.656 5.184 -18.688 1 93.06 305 ALA A O 1
ATOM 2377 N N . SER A 1 306 ? 34.781 3.311 -18.078 1 90.44 306 SER A N 1
ATOM 2378 C CA . SER A 1 306 ? 35.812 4.059 -17.359 1 90.44 306 SER A CA 1
ATOM 2379 C C . SER A 1 306 ? 36.781 4.742 -18.312 1 90.44 306 SER A C 1
ATOM 2381 O O . SER A 1 306 ? 37.5 5.656 -17.922 1 90.44 306 SER A O 1
ATOM 2383 N N . CYS A 1 307 ? 36.844 4.355 -19.516 1 91.19 307 CYS A N 1
ATOM 2384 C CA . CYS A 1 307 ? 37.75 4.922 -20.5 1 91.19 307 CYS A CA 1
ATOM 2385 C C . CYS A 1 307 ? 37.219 6.219 -21.078 1 91.19 307 CYS A C 1
ATOM 2387 O O . CYS A 1 307 ? 36.188 6.211 -21.766 1 91.19 307 CYS A O 1
ATOM 2389 N N . ARG A 1 308 ? 37.781 7.332 -20.703 1 89 308 ARG A N 1
ATOM 2390 C CA . ARG A 1 308 ? 37.312 8.641 -21.141 1 89 308 ARG A CA 1
ATOM 2391 C C . ARG A 1 308 ? 38.375 9.336 -22 1 89 308 ARG A C 1
ATOM 2393 O O . ARG A 1 308 ? 39.562 8.953 -21.969 1 89 308 ARG A O 1
ATOM 2400 N N . ALA A 1 309 ? 37.875 10.328 -22.734 1 83.88 309 ALA A N 1
ATOM 2401 C CA . ALA A 1 309 ? 38.812 11.117 -23.531 1 83.88 309 ALA A CA 1
ATOM 2402 C C . ALA A 1 309 ? 39.938 11.688 -22.641 1 83.88 309 ALA A C 1
ATOM 2404 O O . ALA A 1 309 ? 39.688 12.016 -21.484 1 83.88 309 ALA A O 1
ATOM 2405 N N . PRO A 1 310 ? 41.125 11.602 -23.219 1 85.75 310 PRO A N 1
ATOM 2406 C CA . PRO A 1 310 ? 41.5 11.461 -24.625 1 85.75 310 PRO A CA 1
ATOM 2407 C C . PRO A 1 310 ? 41.906 10.023 -24.984 1 85.75 310 PRO A C 1
ATOM 2409 O O . PRO A 1 310 ? 42.406 9.781 -26.078 1 85.75 310 PRO A O 1
ATOM 2412 N N . TYR A 1 311 ? 41.656 9.172 -24.125 1 88.12 311 TYR A N 1
ATOM 2413 C CA . TYR A 1 311 ? 42 7.773 -24.391 1 88.12 311 TYR A CA 1
ATOM 2414 C C . TYR A 1 311 ? 40.906 7.109 -25.234 1 88.12 311 TYR A C 1
ATOM 2416 O O . TYR A 1 311 ? 39.781 7.598 -25.297 1 88.12 311 TYR A O 1
ATOM 2424 N N . TRP A 1 312 ? 41.344 6.168 -26.125 1 90.69 312 TRP A N 1
ATOM 2425 C CA . TRP A 1 312 ? 40.344 5.391 -26.875 1 90.69 312 TRP A CA 1
ATOM 2426 C C . TRP A 1 312 ? 40.344 3.936 -26.438 1 90.69 312 TRP A C 1
ATOM 2428 O O . TRP A 1 312 ? 41.375 3.398 -26.031 1 90.69 312 TRP A O 1
ATOM 2438 N N . PHE A 1 313 ? 39.25 3.35 -26.438 1 93.38 313 PHE A N 1
ATOM 2439 C CA . PHE A 1 313 ? 39.094 1.971 -25.969 1 93.38 313 PHE A CA 1
ATOM 2440 C C . PHE A 1 313 ? 39.375 0.996 -27.109 1 93.38 313 PHE A C 1
ATOM 2442 O O . PHE A 1 313 ? 38.719 1.058 -28.156 1 93.38 313 PHE A O 1
ATOM 2449 N N . ASN A 1 314 ? 40.344 0.189 -26.922 1 92.56 314 ASN A N 1
ATOM 2450 C CA . ASN A 1 314 ? 40.656 -0.873 -27.859 1 92.56 314 ASN A CA 1
ATOM 2451 C C . ASN A 1 314 ? 39.875 -2.141 -27.578 1 92.56 314 ASN A C 1
ATOM 2453 O O . ASN A 1 314 ? 40.156 -2.854 -26.609 1 92.56 314 ASN A O 1
ATOM 2457 N N . TYR A 1 315 ? 38.969 -2.562 -28.438 1 92.56 315 TYR A N 1
ATOM 2458 C CA . TYR A 1 315 ? 38.062 -3.662 -28.172 1 92.56 315 TYR A CA 1
ATOM 2459 C C . TYR A 1 315 ? 38.719 -5.008 -28.422 1 92.56 315 TYR A C 1
ATOM 2461 O O . TYR A 1 315 ? 38.219 -6.047 -27.969 1 92.56 315 TYR A O 1
ATOM 2469 N N . ARG A 1 316 ? 39.844 -5.004 -29.031 1 89.94 316 ARG A N 1
ATOM 2470 C CA . ARG A 1 316 ? 40.562 -6.25 -29.266 1 89.94 316 ARG A CA 1
ATOM 2471 C C . ARG A 1 316 ? 41.344 -6.672 -28.016 1 89.94 316 ARG A C 1
ATOM 2473 O O . ARG A 1 316 ? 41.406 -7.855 -27.688 1 89.94 316 ARG A O 1
ATOM 2480 N N . ARG A 1 317 ? 41.844 -5.637 -27.328 1 91.5 317 ARG A N 1
ATOM 2481 C CA . ARG A 1 317 ? 42.656 -5.914 -26.156 1 91.5 317 ARG A CA 1
ATOM 2482 C C . ARG A 1 317 ? 41.875 -5.637 -24.875 1 91.5 317 ARG A C 1
ATOM 2484 O O . ARG A 1 317 ? 42.312 -5.988 -23.781 1 91.5 317 ARG A O 1
ATOM 2491 N N . CYS A 1 318 ? 40.75 -5.008 -24.984 1 95.12 318 CYS A N 1
ATOM 2492 C CA . CYS A 1 318 ? 39.906 -4.617 -23.875 1 95.12 318 CYS A CA 1
ATOM 2493 C C . CYS A 1 318 ? 40.656 -3.699 -22.906 1 95.12 318 CYS A C 1
ATOM 2495 O O . CYS A 1 318 ? 40.625 -3.914 -21.703 1 95.12 318 CYS A O 1
ATOM 2497 N N . ARG A 1 319 ? 41.281 -2.709 -23.391 1 92.5 319 ARG A N 1
ATOM 2498 C CA . ARG A 1 319 ? 42.031 -1.766 -22.578 1 92.5 319 ARG A CA 1
ATOM 2499 C C . ARG A 1 319 ? 41.938 -0.352 -23.141 1 92.5 319 ARG A C 1
ATOM 2501 O O . ARG A 1 319 ? 41.719 -0.169 -24.344 1 92.5 319 ARG A O 1
ATOM 2508 N N . CYS A 1 320 ? 41.938 0.535 -22.234 1 92.5 320 CYS A N 1
ATOM 2509 C CA . CYS A 1 320 ? 42 1.938 -22.625 1 92.5 320 CYS A CA 1
ATOM 2510 C C . CYS A 1 320 ? 43.406 2.328 -23.016 1 92.5 320 CYS A C 1
ATOM 2512 O O . CYS A 1 320 ? 44.375 2.025 -22.297 1 92.5 320 CYS A O 1
ATOM 2514 N N . GLN A 1 321 ? 43.625 2.848 -24.281 1 88.69 321 GLN A N 1
ATOM 2515 C CA . GLN A 1 321 ? 44.938 3.162 -24.781 1 88.69 321 GLN A CA 1
ATOM 2516 C C . GLN A 1 321 ? 45.031 4.613 -25.25 1 88.69 321 GLN A C 1
ATOM 2518 O O . GLN A 1 321 ? 44 5.254 -25.5 1 88.69 321 GLN A O 1
ATOM 2523 N N . ARG A 1 322 ? 46.156 5.285 -25.031 1 84.38 322 ARG A N 1
ATOM 2524 C CA . ARG A 1 322 ? 46.438 6.633 -25.516 1 84.38 322 ARG A CA 1
ATOM 2525 C C . ARG A 1 322 ? 46.688 6.641 -27.016 1 84.38 322 ARG A C 1
ATOM 2527 O O . ARG A 1 322 ? 47.219 5.672 -27.578 1 84.38 322 ARG A O 1
ATOM 2534 N N . ARG A 1 323 ? 45.938 7.555 -27.688 1 71.69 323 ARG A N 1
ATOM 2535 C CA . ARG A 1 323 ? 46.188 7.699 -29.125 1 71.69 323 ARG A CA 1
ATOM 2536 C C . ARG A 1 323 ? 47.656 7.965 -29.406 1 71.69 323 ARG A C 1
ATOM 2538 O O . ARG A 1 323 ? 48.281 8.781 -28.719 1 71.69 323 ARG A O 1
ATOM 2545 N N . SER A 1 324 ? 48.438 6.891 -29.656 1 60.34 324 SER A N 1
ATOM 2546 C CA . SER A 1 324 ? 49.781 7.242 -30.078 1 60.34 324 SER A CA 1
ATOM 2547 C C . SER A 1 324 ? 49.781 8.438 -31.016 1 60.34 324 SER A C 1
ATOM 2549 O O . SER A 1 324 ? 48.969 8.484 -31.953 1 60.34 324 SER A O 1
ATOM 2551 N N . THR A 1 325 ? 50.094 9.609 -30.594 1 48.84 325 THR A N 1
ATOM 2552 C CA . THR A 1 325 ? 50.531 10.555 -31.609 1 48.84 325 THR A CA 1
ATOM 2553 C C . THR A 1 325 ? 51.531 9.922 -32.562 1 48.84 325 THR A C 1
ATOM 2555 O O . THR A 1 325 ? 52.375 9.133 -32.125 1 48.84 325 THR A O 1
ATOM 2558 N N . MET B 1 1 ? 52.438 -51.562 5.461 1 42.75 1 MET B N 1
ATOM 2559 C CA . MET B 1 1 ? 51.594 -51 6.516 1 42.75 1 MET B CA 1
ATOM 2560 C C . MET B 1 1 ? 51.5 -49.469 6.375 1 42.75 1 MET B C 1
ATOM 2562 O O . MET B 1 1 ? 50.5 -48.875 6.805 1 42.75 1 MET B O 1
ATOM 2566 N N . ASP B 1 2 ? 52.531 -48.875 5.789 1 55.94 2 ASP B N 1
ATOM 2567 C CA . ASP B 1 2 ? 52.625 -47.406 5.789 1 55.94 2 ASP B CA 1
ATOM 2568 C C . ASP B 1 2 ? 51.75 -46.812 4.684 1 55.94 2 ASP B C 1
ATOM 2570 O O . ASP B 1 2 ? 51.156 -45.75 4.863 1 55.94 2 ASP B O 1
ATOM 2574 N N . ASN B 1 3 ? 51.656 -47.5 3.59 1 58.78 3 ASN B N 1
ATOM 2575 C CA . ASN B 1 3 ? 50.875 -46.938 2.486 1 58.78 3 ASN B CA 1
ATOM 2576 C C . ASN B 1 3 ? 49.406 -46.969 2.77 1 58.78 3 ASN B C 1
ATOM 2578 O O . ASN B 1 3 ? 48.656 -46.062 2.365 1 58.78 3 ASN B O 1
ATOM 2582 N N . ALA B 1 4 ? 49 -48.094 3.492 1 58.72 4 ALA B N 1
ATOM 2583 C CA . ALA B 1 4 ? 47.594 -48.219 3.844 1 58.72 4 ALA B CA 1
ATOM 2584 C C . ALA B 1 4 ? 47.188 -47.188 4.887 1 58.72 4 ALA B C 1
ATOM 2586 O O . ALA B 1 4 ? 46.094 -46.625 4.82 1 58.72 4 ALA B O 1
ATOM 2587 N N . VAL B 1 5 ? 48.156 -46.781 5.754 1 60.06 5 VAL B N 1
ATOM 2588 C CA . VAL B 1 5 ? 47.906 -45.812 6.816 1 60.06 5 VAL B CA 1
ATOM 2589 C C . VAL B 1 5 ? 47.781 -44.438 6.223 1 60.06 5 VAL B C 1
ATOM 2591 O O . VAL B 1 5 ? 46.906 -43.656 6.629 1 60.06 5 VAL B O 1
ATOM 2594 N N . THR B 1 6 ? 48.531 -44.156 5.211 1 60.34 6 THR B N 1
ATOM 2595 C CA . THR B 1 6 ? 48.469 -42.844 4.59 1 60.34 6 THR B CA 1
ATOM 2596 C C . THR B 1 6 ? 47.188 -42.656 3.783 1 60.34 6 THR B C 1
ATOM 2598 O O . THR B 1 6 ? 46.625 -41.594 3.744 1 60.34 6 THR B O 1
ATOM 2601 N N . CYS B 1 7 ? 46.781 -43.781 3.189 1 55.75 7 CYS B N 1
ATOM 2602 C CA . CYS B 1 7 ? 45.531 -43.719 2.438 1 55.75 7 CYS B CA 1
ATOM 2603 C C . CYS B 1 7 ? 44.344 -43.5 3.367 1 55.75 7 CYS B C 1
ATOM 2605 O O . CYS B 1 7 ? 43.438 -42.688 3.061 1 55.75 7 CYS B O 1
ATOM 2607 N N . ILE B 1 8 ? 44.438 -44.156 4.547 1 57.22 8 ILE B N 1
ATOM 2608 C CA . ILE B 1 8 ? 43.375 -44.031 5.52 1 57.22 8 ILE B CA 1
ATOM 2609 C C . ILE B 1 8 ? 43.375 -42.625 6.121 1 57.22 8 ILE B C 1
ATOM 2611 O O . ILE B 1 8 ? 42.312 -42 6.297 1 57.22 8 ILE B O 1
ATOM 2615 N N . ALA B 1 9 ? 44.562 -42.062 6.305 1 58.12 9 ALA B N 1
ATOM 2616 C CA . ALA B 1 9 ? 44.688 -40.719 6.871 1 58.12 9 ALA B CA 1
ATOM 2617 C C . ALA B 1 9 ? 44.156 -39.688 5.898 1 58.12 9 ALA B C 1
ATOM 2619 O O . ALA B 1 9 ? 43.5 -38.719 6.305 1 58.12 9 ALA B O 1
ATOM 2620 N N . ASN B 1 10 ? 44.406 -39.844 4.633 1 56.72 10 ASN B N 1
ATOM 2621 C CA . ASN B 1 10 ? 43.906 -38.938 3.625 1 56.72 10 ASN B CA 1
ATOM 2622 C C . ASN B 1 10 ? 42.375 -39.031 3.492 1 56.72 10 ASN B C 1
ATOM 2624 O O . ASN B 1 10 ? 41.719 -38.031 3.275 1 56.72 10 ASN B O 1
ATOM 2628 N N . CYS B 1 11 ? 41.875 -40.25 3.662 1 56.03 11 CYS B N 1
ATOM 2629 C CA . CYS B 1 11 ? 40.438 -40.469 3.623 1 56.03 11 CYS B CA 1
ATOM 2630 C C . CYS B 1 11 ? 39.75 -39.781 4.812 1 56.03 11 CYS B C 1
ATOM 2632 O O . CYS B 1 11 ? 38.688 -39.188 4.672 1 56.03 11 CYS B O 1
ATOM 2634 N N . ILE B 1 12 ? 40.438 -39.844 5.941 1 57.31 12 ILE B N 1
ATOM 2635 C CA . ILE B 1 12 ? 39.875 -39.281 7.152 1 57.31 12 ILE B CA 1
ATOM 2636 C C . ILE B 1 12 ? 39.906 -37.75 7.059 1 57.31 12 ILE B C 1
ATOM 2638 O O . ILE B 1 12 ? 39 -37.062 7.516 1 57.31 12 ILE B O 1
ATOM 2642 N N . LYS B 1 13 ? 40.969 -37.188 6.434 1 57.88 13 LYS B N 1
ATOM 2643 C CA . LYS B 1 13 ? 41.031 -35.75 6.285 1 57.88 13 LYS B CA 1
ATOM 2644 C C . LYS B 1 13 ? 39.938 -35.219 5.363 1 57.88 13 LYS B C 1
ATOM 2646 O O . LYS B 1 13 ? 39.469 -34.094 5.523 1 57.88 13 LYS B O 1
ATOM 2651 N N . TRP B 1 14 ? 39.688 -36.031 4.375 1 57.91 14 TRP B N 1
ATOM 2652 C CA . TRP B 1 14 ? 38.656 -35.625 3.418 1 57.91 14 TRP B CA 1
ATOM 2653 C C . TRP B 1 14 ? 37.25 -35.875 3.971 1 57.91 14 TRP B C 1
ATOM 2655 O O . TRP B 1 14 ? 36.25 -35.375 3.438 1 57.91 14 TRP B O 1
ATOM 2665 N N . LEU B 1 15 ? 37.281 -36.594 5.148 1 61.34 15 LEU B N 1
ATOM 2666 C CA . LEU B 1 15 ? 36 -36.969 5.75 1 61.34 15 LEU B CA 1
ATOM 2667 C C . LEU B 1 15 ? 35.25 -35.75 6.266 1 61.34 15 LEU B C 1
ATOM 2669 O O . LEU B 1 15 ? 34.062 -35.594 6.047 1 61.34 15 LEU B O 1
ATOM 2673 N N . PRO B 1 16 ? 36.031 -34.844 6.906 1 66.5 16 PRO B N 1
ATOM 2674 C CA . PRO B 1 16 ? 35.281 -33.656 7.34 1 66.5 16 PRO B CA 1
ATOM 2675 C C . PRO B 1 16 ? 34.781 -32.812 6.172 1 66.5 16 PRO B C 1
ATOM 2677 O O . PRO B 1 16 ? 33.656 -32.281 6.234 1 66.5 16 PRO B O 1
ATOM 2680 N N . ARG B 1 17 ? 35.562 -32.812 5.094 1 63.47 17 ARG B N 1
ATOM 2681 C CA . ARG B 1 17 ? 35.125 -32.062 3.916 1 63.47 17 ARG B CA 1
ATOM 2682 C C . ARG B 1 17 ? 33.969 -32.75 3.201 1 63.47 17 ARG B C 1
ATOM 2684 O O . ARG B 1 17 ? 33.062 -32.094 2.707 1 63.47 17 ARG B O 1
ATOM 2691 N N . VAL B 1 18 ? 34 -34.031 3.217 1 62.56 18 VAL B N 1
ATOM 2692 C CA . VAL B 1 18 ? 32.906 -34.781 2.615 1 62.56 18 VAL B CA 1
ATOM 2693 C C . VAL B 1 18 ? 31.656 -34.688 3.479 1 62.56 18 VAL B C 1
ATOM 2695 O O . VAL B 1 18 ? 30.562 -34.531 2.961 1 62.56 18 VAL B O 1
ATOM 2698 N N . VAL B 1 19 ? 31.922 -34.688 4.805 1 65.44 19 VAL B N 1
ATOM 2699 C CA . VAL B 1 19 ? 30.781 -34.562 5.719 1 65.44 19 VAL B CA 1
ATOM 2700 C C . VAL B 1 19 ? 30.219 -33.125 5.621 1 65.44 19 VAL B C 1
ATOM 2702 O O . VAL B 1 19 ? 29 -32.938 5.609 1 65.44 19 VAL B O 1
ATOM 2705 N N . MET B 1 20 ? 31.078 -32.188 5.355 1 65.31 20 MET B N 1
ATOM 2706 C CA . MET B 1 20 ? 30.609 -30.812 5.211 1 65.31 20 MET B CA 1
ATOM 2707 C C . MET B 1 20 ? 29.875 -30.625 3.895 1 65.31 20 MET B C 1
ATOM 2709 O O . MET B 1 20 ? 28.875 -29.906 3.836 1 65.31 20 MET B O 1
ATOM 2713 N N . VAL B 1 21 ? 30.297 -31.25 2.887 1 65.06 21 VAL B N 1
ATOM 2714 C CA . VAL B 1 21 ? 29.609 -31.219 1.603 1 65.06 21 VAL B CA 1
ATOM 2715 C C . VAL B 1 21 ? 28.281 -31.953 1.711 1 65.06 21 VAL B C 1
ATOM 2717 O O . VAL B 1 21 ? 27.25 -31.469 1.213 1 65.06 21 VAL B O 1
ATOM 2720 N N . TRP B 1 22 ? 28.344 -33.062 2.473 1 65.5 22 TRP B N 1
ATOM 2721 C CA . TRP B 1 22 ? 27.094 -33.812 2.645 1 65.5 22 TRP B CA 1
ATOM 2722 C C . TRP B 1 22 ? 26.109 -33.062 3.529 1 65.5 22 TRP B C 1
ATOM 2724 O O . TRP B 1 22 ? 24.906 -33.062 3.275 1 65.5 22 TRP B O 1
ATOM 2734 N N . VAL B 1 23 ? 26.531 -32.281 4.457 1 64.38 23 VAL B N 1
ATOM 2735 C CA . VAL B 1 23 ? 25.688 -31.453 5.312 1 64.38 23 VAL B CA 1
ATOM 2736 C C . VAL B 1 23 ? 25.172 -30.25 4.523 1 64.38 23 VAL B C 1
ATOM 2738 O O . VAL B 1 23 ? 24 -29.875 4.645 1 64.38 23 VAL B O 1
ATOM 2741 N N . ALA B 1 24 ? 25.969 -29.734 3.662 1 65.25 24 ALA B N 1
ATOM 2742 C CA . ALA B 1 24 ? 25.547 -28.625 2.809 1 65.25 24 ALA B CA 1
ATOM 2743 C C . ALA B 1 24 ? 24.516 -29.094 1.779 1 65.25 24 ALA B C 1
ATOM 2745 O O . ALA B 1 24 ? 23.516 -28.422 1.535 1 65.25 24 ALA B O 1
ATOM 2746 N N . LEU B 1 25 ? 24.703 -30.234 1.269 1 61.62 25 LEU B N 1
ATOM 2747 C CA . LEU B 1 25 ? 23.75 -30.812 0.329 1 61.62 25 LEU B CA 1
ATOM 2748 C C . LEU B 1 25 ? 22.453 -31.203 1.038 1 61.62 25 LEU B C 1
ATOM 2750 O O . LEU B 1 25 ? 21.359 -31 0.506 1 61.62 25 LEU B O 1
ATOM 2754 N N . ALA B 1 26 ? 22.625 -31.703 2.193 1 59.31 26 ALA B N 1
ATOM 2755 C CA . ALA B 1 26 ? 21.438 -32 2.996 1 59.31 26 ALA B CA 1
ATOM 2756 C C . ALA B 1 26 ? 20.703 -30.734 3.395 1 59.31 26 ALA B C 1
ATOM 2758 O O . ALA B 1 26 ? 19.469 -30.672 3.361 1 59.31 26 ALA B O 1
ATOM 2759 N N . ALA B 1 27 ? 21.422 -29.703 3.715 1 58.72 27 ALA B N 1
ATOM 2760 C CA . ALA B 1 27 ? 20.812 -28.422 4.051 1 58.72 27 ALA B CA 1
ATOM 2761 C C . ALA B 1 27 ? 20.156 -27.797 2.828 1 58.72 27 ALA B C 1
ATOM 2763 O O . ALA B 1 27 ? 19.062 -27.234 2.922 1 58.72 27 ALA B O 1
ATOM 2764 N N . MET B 1 28 ? 20.844 -27.828 1.686 1 53.72 28 MET B N 1
ATOM 2765 C CA . MET B 1 28 ? 20.25 -27.359 0.439 1 53.72 28 MET B CA 1
ATOM 2766 C C . MET B 1 28 ? 19.031 -28.203 0.076 1 53.72 28 MET B C 1
ATOM 2768 O O . MET B 1 28 ? 18.031 -27.688 -0.43 1 53.72 28 MET B O 1
ATOM 2772 N N . TYR B 1 29 ? 19.141 -29.516 0.306 1 49.38 29 TYR B N 1
ATOM 2773 C CA . TYR B 1 29 ? 18 -30.391 0.103 1 49.38 29 TYR B CA 1
ATOM 2774 C C . TYR B 1 29 ? 16.875 -30.047 1.064 1 49.38 29 TYR B C 1
ATOM 2776 O O . TYR B 1 29 ? 15.695 -30.016 0.676 1 49.38 29 TYR B O 1
ATOM 2784 N N . LEU B 1 30 ? 17.234 -29.781 2.279 1 51.25 30 LEU B N 1
ATOM 2785 C CA . LEU B 1 30 ? 16.234 -29.344 3.248 1 51.25 30 LEU B CA 1
ATOM 2786 C C . LEU B 1 30 ? 15.688 -27.969 2.881 1 51.25 30 LEU B C 1
ATOM 2788 O O . LEU B 1 30 ? 14.5 -27.688 3.059 1 51.25 30 LEU B O 1
ATOM 2792 N N . GLN B 1 31 ? 16.562 -27.078 2.482 1 47.16 31 GLN B N 1
ATOM 2793 C CA . GLN B 1 31 ? 16.109 -25.766 2.035 1 47.16 31 GLN B CA 1
ATOM 2794 C C . GLN B 1 31 ? 15.234 -25.891 0.786 1 47.16 31 GLN B C 1
ATOM 2796 O O . GLN B 1 31 ? 14.234 -25.188 0.646 1 47.16 31 GLN B O 1
ATOM 2801 N N . ILE B 1 32 ? 15.727 -26.703 -0.157 1 44.91 32 ILE B N 1
ATOM 2802 C CA . ILE B 1 32 ? 14.906 -26.938 -1.34 1 44.91 32 ILE B CA 1
ATOM 2803 C C . ILE B 1 32 ? 13.602 -27.625 -0.936 1 44.91 32 ILE B C 1
ATOM 2805 O O . ILE B 1 32 ? 12.531 -27.281 -1.449 1 44.91 32 ILE B O 1
ATOM 2809 N N . ASN B 1 33 ? 13.711 -28.625 -0.08 1 42.84 33 ASN B N 1
ATOM 2810 C CA . ASN B 1 33 ? 12.5 -29.297 0.394 1 42.84 33 ASN B CA 1
ATOM 2811 C C . ASN B 1 33 ? 11.703 -28.406 1.343 1 42.84 33 ASN B C 1
ATOM 2813 O O . ASN B 1 33 ? 10.562 -28.703 1.677 1 42.84 33 ASN B O 1
ATOM 2817 N N . ALA B 1 34 ? 12.312 -27.469 2.006 1 40.5 34 ALA B N 1
ATOM 2818 C CA . ALA B 1 34 ? 11.641 -26.562 2.928 1 40.5 34 ALA B CA 1
ATOM 2819 C C . ALA B 1 34 ? 10.906 -25.453 2.168 1 40.5 34 ALA B C 1
ATOM 2821 O O . ALA B 1 34 ? 10.445 -24.484 2.768 1 40.5 34 ALA B O 1
ATOM 2822 N N . LEU B 1 35 ? 11.055 -25.375 0.884 1 44.97 35 LEU B N 1
ATOM 2823 C CA . LEU B 1 35 ? 10.18 -24.375 0.294 1 44.97 35 LEU B CA 1
ATOM 2824 C C . LEU B 1 35 ? 8.719 -24.641 0.656 1 44.97 35 LEU B C 1
ATOM 2826 O O . LEU B 1 35 ? 8.227 -25.75 0.464 1 44.97 35 LEU B O 1
ATOM 2830 N N . PRO B 1 36 ? 8.172 -24.125 1.747 1 47.47 36 PRO B N 1
ATOM 2831 C CA . PRO B 1 36 ? 6.758 -24.375 2.039 1 47.47 36 PRO B CA 1
ATOM 2832 C C . PRO B 1 36 ? 5.938 -24.656 0.784 1 47.47 36 PRO B C 1
ATOM 2834 O O . PRO B 1 36 ? 6.051 -23.922 -0.209 1 47.47 36 PRO B O 1
ATOM 2837 N N . SER B 1 37 ? 5.77 -25.953 0.474 1 55.53 37 SER B N 1
ATOM 2838 C CA . SER B 1 37 ? 4.996 -26.453 -0.659 1 55.53 37 SER B CA 1
ATOM 2839 C C . SER B 1 37 ? 3.707 -25.656 -0.843 1 55.53 37 SER B C 1
ATOM 2841 O O . SER B 1 37 ? 2.865 -25.609 0.057 1 55.53 37 SER B O 1
ATOM 2843 N N . GLN B 1 38 ? 3.697 -24.578 -1.576 1 74.19 38 GLN B N 1
ATOM 2844 C CA . GLN B 1 38 ? 2.547 -23.781 -1.965 1 74.19 38 GLN B CA 1
ATOM 2845 C C . GLN B 1 38 ? 1.539 -24.594 -2.76 1 74.19 38 GLN B C 1
ATOM 2847 O O . GLN B 1 38 ? 1.898 -25.609 -3.371 1 74.19 38 GLN B O 1
ATOM 2852 N N . ILE B 1 39 ? 0.274 -24.609 -2.418 1 83.19 39 ILE B N 1
ATOM 2853 C CA . ILE B 1 39 ? -0.805 -25.219 -3.178 1 83.19 39 ILE B CA 1
ATOM 2854 C C . ILE B 1 39 ? -0.667 -24.859 -4.656 1 83.19 39 ILE B C 1
ATOM 2856 O O . ILE B 1 39 ? -0.589 -23.688 -5.012 1 83.19 39 ILE B O 1
ATOM 2860 N N . PRO B 1 40 ? -0.459 -25.891 -5.461 1 83.44 40 PRO B N 1
ATOM 2861 C CA . PRO B 1 40 ? -0.335 -25.578 -6.891 1 83.44 40 PRO B CA 1
ATOM 2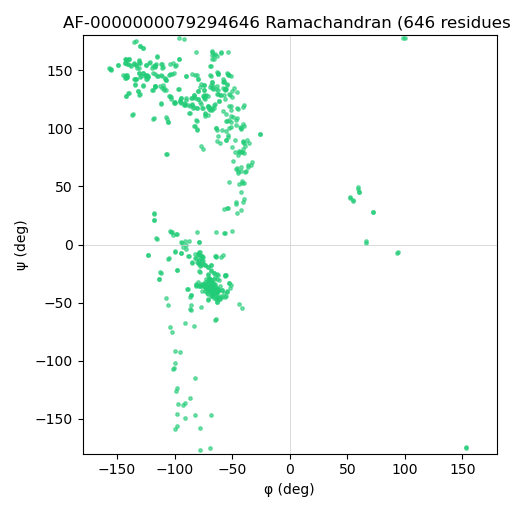862 C C . PRO B 1 40 ? -1.512 -24.766 -7.426 1 83.44 40 PRO B C 1
ATOM 2864 O O . PRO B 1 40 ? -2.658 -25 -7.031 1 83.44 40 PRO B O 1
ATOM 2867 N N . PRO B 1 41 ? 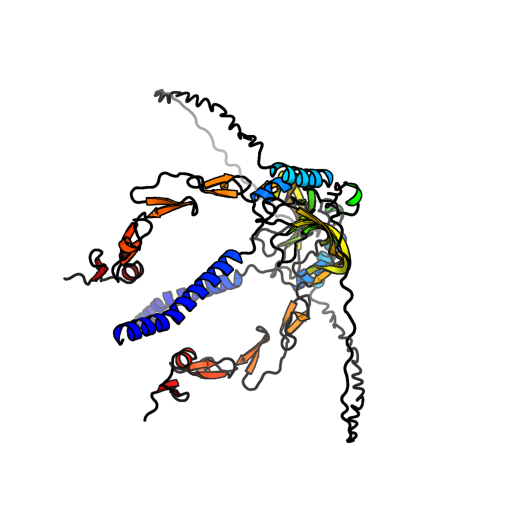-1.263 -23.938 -8.328 1 85.5 41 PRO B N 1
ATOM 2868 C CA . PRO B 1 41 ? -2.318 -23.094 -8.891 1 85.5 41 PRO B CA 1
ATOM 2869 C C . PRO B 1 41 ? -3.375 -23.891 -9.648 1 85.5 41 PRO B C 1
ATOM 2871 O O . PRO B 1 41 ? -4.531 -23.469 -9.727 1 85.5 41 PRO B O 1
ATOM 2874 N N . SER B 1 42 ? -2.961 -24.969 -10.188 1 81.06 42 SER B N 1
ATOM 2875 C CA . SER B 1 42 ? -3.906 -25.797 -10.922 1 81.06 42 SER B CA 1
ATOM 2876 C C . SER B 1 42 ? -5.027 -26.297 -10.016 1 81.06 42 SER B C 1
ATOM 2878 O O . SER B 1 42 ? -6.16 -26.484 -10.461 1 81.06 42 SER B O 1
ATOM 2880 N N . LEU B 1 43 ? -4.68 -26.453 -8.82 1 82.38 43 LEU B N 1
ATOM 2881 C CA . LEU B 1 43 ? -5.664 -26.953 -7.867 1 82.38 43 LEU B CA 1
ATOM 2882 C C . LEU B 1 43 ? -6.602 -25.828 -7.426 1 82.38 43 LEU B C 1
ATOM 2884 O O . LEU B 1 43 ? -7.805 -26.047 -7.266 1 82.38 43 LEU B O 1
ATOM 2888 N N . THR B 1 44 ? -6.066 -24.672 -7.312 1 88.69 44 THR B N 1
ATOM 2889 C CA . THR B 1 44 ? -6.848 -23.562 -6.777 1 88.69 44 THR B CA 1
ATOM 2890 C C . THR B 1 44 ? -7.672 -22.906 -7.879 1 88.69 44 THR B C 1
ATOM 2892 O O . THR B 1 44 ? -8.633 -22.172 -7.594 1 88.69 44 THR B O 1
ATOM 2895 N N . TYR B 1 45 ? -7.371 -23.172 -9.133 1 89.44 45 TYR B N 1
ATOM 2896 C CA . TYR B 1 45 ? -8.055 -22.531 -10.258 1 89.44 45 TYR B CA 1
ATOM 2897 C C . TYR B 1 45 ? -9.539 -22.891 -10.258 1 89.44 45 TYR B C 1
ATOM 2899 O O . TYR B 1 45 ? -10.391 -22.031 -10.477 1 89.44 45 TYR B O 1
ATOM 2907 N N . GLY B 1 46 ? -9.828 -24.062 -9.961 1 87.31 46 GLY B N 1
ATOM 2908 C CA . GLY B 1 46 ? -11.203 -24.531 -10.016 1 87.31 46 GLY B CA 1
ATOM 2909 C C . GLY B 1 46 ? -12.047 -24.062 -8.844 1 87.31 46 GLY B C 1
ATOM 2910 O O . GLY B 1 46 ? -13.273 -24.156 -8.875 1 87.31 46 GLY B O 1
ATOM 2911 N N . MET B 1 47 ? -11.453 -23.531 -7.844 1 90.5 47 MET B N 1
ATOM 2912 C CA . MET B 1 47 ? -12.156 -23.141 -6.625 1 90.5 47 MET B CA 1
ATOM 2913 C C . MET B 1 47 ? -13.086 -21.953 -6.883 1 90.5 47 MET B C 1
ATOM 2915 O O . MET B 1 47 ? -14.023 -21.719 -6.117 1 90.5 47 MET B O 1
ATOM 2919 N N . MET B 1 48 ? -12.906 -21.219 -7.965 1 89.31 48 MET B N 1
ATOM 2920 C CA . MET B 1 48 ? -13.734 -20.062 -8.281 1 89.31 48 MET B CA 1
ATOM 2921 C C . MET B 1 48 ? -15.188 -20.469 -8.5 1 89.31 48 MET B C 1
ATOM 2923 O O . MET B 1 48 ? -16.109 -19.672 -8.297 1 89.31 48 MET B O 1
ATOM 2927 N N . GLN B 1 49 ? -15.344 -21.734 -8.891 1 89.88 49 GLN B N 1
ATOM 2928 C CA . GLN B 1 49 ? -16.688 -22.219 -9.211 1 89.88 49 GLN B CA 1
ATOM 2929 C C . GLN B 1 49 ? -17.391 -22.734 -7.973 1 89.88 49 GLN B C 1
ATOM 2931 O O . GLN B 1 49 ? -18.594 -23.031 -8.016 1 89.88 49 GLN B O 1
ATOM 2936 N N . VAL B 1 50 ? -16.688 -22.859 -6.926 1 92.69 50 VAL B N 1
ATOM 2937 C CA . VAL B 1 50 ? -17.25 -23.391 -5.688 1 92.69 50 VAL B CA 1
ATOM 2938 C C . VAL B 1 50 ? -17.969 -22.266 -4.934 1 92.69 50 VAL B C 1
ATOM 2940 O O . VAL B 1 50 ? -17.328 -21.5 -4.207 1 92.69 50 VAL B O 1
ATOM 2943 N N . LYS B 1 51 ? -19.328 -22.25 -5.02 1 92.06 51 LYS B N 1
ATOM 2944 C CA . LYS B 1 51 ? -20.062 -21.125 -4.453 1 92.06 51 LYS B CA 1
ATOM 2945 C C . LYS B 1 51 ? -20.891 -21.562 -3.242 1 92.06 51 LYS B C 1
ATOM 2947 O O . LYS B 1 51 ? -21.25 -20.734 -2.406 1 92.06 51 LYS B O 1
ATOM 2952 N N . THR B 1 52 ? -21.188 -22.812 -3.207 1 92.88 52 THR B N 1
ATOM 2953 C CA . THR B 1 52 ? -22 -23.344 -2.113 1 92.88 52 THR B CA 1
ATOM 2954 C C . THR B 1 52 ? -21.312 -24.547 -1.464 1 92.88 52 THR B C 1
ATOM 2956 O O . THR B 1 52 ? -20.297 -25.047 -1.981 1 92.88 52 THR B O 1
ATOM 2959 N N . ILE B 1 53 ? -21.844 -24.906 -0.395 1 92.88 53 ILE B N 1
ATOM 2960 C CA . ILE B 1 53 ? -21.328 -26.078 0.299 1 92.88 53 ILE B CA 1
ATOM 2961 C C . ILE B 1 53 ? -21.484 -27.312 -0.581 1 92.88 53 ILE B C 1
ATOM 2963 O O . ILE B 1 53 ? -20.641 -28.203 -0.582 1 92.88 53 ILE B O 1
ATOM 2967 N N . GLU B 1 54 ? -22.641 -27.344 -1.285 1 92.5 54 GLU B N 1
ATOM 2968 C CA . GLU B 1 54 ? -22.875 -28.453 -2.209 1 92.5 54 GLU B CA 1
ATOM 2969 C C . GLU B 1 54 ? -21.781 -28.516 -3.273 1 92.5 54 GLU B C 1
ATOM 2971 O O . GLU B 1 54 ? -21.281 -29.594 -3.598 1 92.5 54 GLU B O 1
ATOM 2976 N N . ASP B 1 55 ? -21.469 -27.281 -3.834 1 92.94 55 ASP B N 1
ATOM 2977 C CA . ASP B 1 55 ? -20.375 -27.203 -4.801 1 92.94 55 ASP B CA 1
ATOM 2978 C C . ASP B 1 55 ? -19.078 -27.734 -4.195 1 92.94 55 ASP B C 1
ATOM 2980 O O . ASP B 1 55 ? -18.328 -28.453 -4.859 1 92.94 55 ASP B O 1
ATOM 2984 N N . LEU B 1 56 ? -18.828 -27.375 -2.945 1 92.5 56 LEU B N 1
ATOM 2985 C CA . LEU B 1 56 ? -17.594 -27.75 -2.262 1 92.5 56 LEU B CA 1
ATOM 2986 C C . LEU B 1 56 ? -17.484 -29.25 -2.094 1 92.5 56 LEU B C 1
ATOM 2988 O O . LEU B 1 56 ? -16.438 -29.844 -2.371 1 92.5 56 LEU B O 1
ATOM 2992 N N . LEU B 1 57 ? -18.531 -29.906 -1.646 1 90.75 57 LEU B N 1
ATOM 2993 C CA . LEU B 1 57 ? -18.547 -31.344 -1.431 1 90.75 57 LEU B CA 1
ATOM 2994 C C . LEU B 1 57 ? -18.344 -32.094 -2.746 1 90.75 57 LEU B C 1
ATOM 2996 O O . LEU B 1 57 ? -17.625 -33.094 -2.789 1 90.75 57 LEU B O 1
ATOM 3000 N N . GLN B 1 58 ? -18.969 -31.531 -3.807 1 89 58 GLN B N 1
ATOM 3001 C CA . GLN B 1 58 ? -18.766 -32.125 -5.125 1 89 58 GLN B CA 1
ATOM 3002 C C . GLN B 1 58 ? -17.312 -31.984 -5.57 1 89 58 GLN B C 1
ATOM 3004 O O . GLN B 1 58 ? -16.734 -32.906 -6.145 1 89 58 GLN B O 1
ATOM 3009 N N . PHE B 1 59 ? -16.812 -30.844 -5.297 1 88.81 59 PHE B N 1
ATOM 3010 C CA . PHE B 1 59 ? -15.414 -30.562 -5.645 1 88.81 59 PHE B CA 1
ATOM 3011 C C . PHE B 1 59 ? -14.477 -31.516 -4.922 1 88.81 59 PHE B C 1
ATOM 3013 O O . PHE B 1 59 ? -13.555 -32.062 -5.531 1 88.81 59 PHE B O 1
ATOM 3020 N N . LEU B 1 60 ? -14.664 -31.703 -3.703 1 85.56 60 LEU B N 1
ATOM 3021 C CA . LEU B 1 60 ? -13.82 -32.594 -2.898 1 85.56 60 LEU B CA 1
ATOM 3022 C C . LEU B 1 60 ? -13.984 -34.031 -3.314 1 85.56 60 LEU B C 1
ATOM 3024 O O . LEU B 1 60 ? -13.031 -34.812 -3.291 1 85.56 60 LEU B O 1
ATOM 3028 N N . ASP B 1 61 ? -15.195 -34.375 -3.715 1 83.06 61 ASP B N 1
ATOM 3029 C CA . ASP B 1 61 ? -15.484 -35.719 -4.156 1 83.06 61 ASP B CA 1
ATOM 3030 C C . ASP B 1 61 ? -14.836 -36.031 -5.512 1 83.06 61 ASP B C 1
ATOM 3032 O O . ASP B 1 61 ? -14.289 -37.094 -5.734 1 83.06 61 ASP B O 1
ATOM 3036 N N . GLN B 1 62 ? -14.992 -35.094 -6.512 1 72.69 62 GLN B N 1
ATOM 3037 C CA . GLN B 1 62 ? -14.438 -35.25 -7.855 1 72.69 62 GLN B CA 1
ATOM 3038 C C . GLN B 1 62 ? -12.922 -35.406 -7.809 1 72.69 62 GLN B C 1
ATOM 3040 O O . GLN B 1 62 ? -12.344 -36.188 -8.547 1 72.69 62 GLN B O 1
ATOM 3045 N N . GLN B 1 63 ? -12.469 -34.688 -7 1 65.62 63 GLN B N 1
ATOM 3046 C CA . GLN B 1 63 ? -11.008 -34.75 -6.91 1 65.62 63 GLN B CA 1
ATOM 3047 C C . GLN B 1 63 ? -10.539 -36.062 -6.324 1 65.62 63 GLN B C 1
ATOM 3049 O O . GLN B 1 63 ? -9.523 -36.625 -6.758 1 65.62 63 GLN B O 1
ATOM 3054 N N . ALA B 1 64 ? -11.305 -36.656 -5.523 1 60.28 64 ALA B N 1
ATOM 3055 C CA . ALA B 1 64 ? -10.992 -37.938 -4.949 1 60.28 64 ALA B CA 1
ATOM 3056 C C . ALA B 1 64 ? -11.172 -39.062 -5.98 1 60.28 64 ALA B C 1
ATOM 3058 O O . ALA B 1 64 ? -10.422 -40.031 -5.988 1 60.28 64 ALA B O 1
ATOM 3059 N N . LYS B 1 65 ? -12.133 -38.969 -6.891 1 58.5 65 LYS B N 1
ATOM 3060 C CA . LYS B 1 65 ? -12.398 -40 -7.891 1 58.5 65 LYS B CA 1
ATOM 3061 C C . LYS B 1 65 ? -11.359 -39.969 -9.008 1 58.5 65 LYS B C 1
ATOM 3063 O O . LYS B 1 65 ? -11.031 -41 -9.586 1 58.5 65 LYS B O 1
ATOM 3068 N N . GLN B 1 66 ? -10.969 -38.812 -9.438 1 52.28 66 GLN B N 1
ATOM 3069 C CA . GLN B 1 66 ? -10.016 -38.75 -10.547 1 52.28 66 GLN B CA 1
ATOM 3070 C C . GLN B 1 66 ? -8.727 -39.5 -10.195 1 52.28 66 GLN B C 1
ATOM 3072 O O . GLN B 1 66 ? -7.941 -39.812 -11.086 1 52.28 66 GLN B O 1
ATOM 3077 N N . VAL B 1 67 ? -8.508 -39.938 -8.984 1 46.06 67 VAL B N 1
ATOM 3078 C CA . VAL B 1 67 ? -7.277 -40.656 -8.664 1 46.06 67 VAL B CA 1
ATOM 3079 C C . VAL B 1 67 ? -7.488 -42.156 -8.867 1 46.06 67 VAL B C 1
ATOM 3081 O O . VAL B 1 67 ? -6.66 -42.969 -8.438 1 46.06 67 VAL B O 1
ATOM 3084 N N . ILE B 1 68 ? -8.695 -42.688 -9.359 1 38.97 68 ILE B N 1
ATOM 3085 C CA . ILE B 1 68 ? -8.547 -44.125 -9.656 1 38.97 68 ILE B CA 1
ATOM 3086 C C . ILE B 1 68 ? -7.602 -44.312 -10.844 1 38.97 68 ILE B C 1
ATOM 3088 O O . ILE B 1 68 ? -7.816 -43.719 -11.906 1 38.97 68 ILE B O 1
ATOM 3092 N N . PRO B 1 69 ? -6.398 -44.969 -10.781 1 37.69 69 PRO B N 1
ATOM 3093 C CA . PRO B 1 69 ? -5.355 -45.062 -11.805 1 37.69 69 PRO B CA 1
ATOM 3094 C C . PRO B 1 69 ? -5.926 -45.344 -13.195 1 37.69 69 PRO B C 1
ATOM 3096 O O . PRO B 1 69 ? -5.223 -45.188 -14.195 1 37.69 69 PRO B O 1
ATOM 3099 N N . GLY B 1 70 ? -6.824 -46.438 -13.359 1 34.12 70 GLY B N 1
ATOM 3100 C CA . GLY B 1 70 ? -6.938 -47.156 -14.617 1 34.12 70 GLY B CA 1
ATOM 3101 C C . GLY B 1 70 ? -7.477 -46.281 -15.742 1 34.12 70 GLY B C 1
ATOM 3102 O O . GLY B 1 70 ? -7.258 -46.594 -16.922 1 34.12 70 GLY B O 1
ATOM 3103 N N . GLN B 1 71 ? -8.742 -45.812 -15.633 1 30.56 71 GLN B N 1
ATOM 3104 C CA . GLN B 1 71 ? -9.328 -45.344 -16.891 1 30.56 71 GLN B CA 1
ATOM 3105 C C . GLN B 1 71 ? -8.758 -44 -17.297 1 30.56 71 GLN B C 1
ATOM 3107 O O . GLN B 1 71 ? -8.977 -43 -16.625 1 30.56 71 GLN B O 1
ATOM 3112 N N . ASP B 1 72 ? -7.586 -43.969 -17.922 1 30.38 72 ASP B N 1
ATOM 3113 C CA . ASP B 1 72 ? -6.934 -42.906 -18.688 1 30.38 72 ASP B CA 1
ATOM 3114 C C . ASP B 1 72 ? -7.934 -42.156 -19.562 1 30.38 72 ASP B C 1
ATOM 3116 O O . ASP B 1 72 ? -8.234 -42.594 -20.672 1 30.38 72 ASP B O 1
ATOM 3120 N N . LYS B 1 73 ? -9.141 -41.906 -19.078 1 32.28 73 LYS B N 1
ATOM 3121 C CA . LYS B 1 73 ? -9.883 -41.156 -20.094 1 32.28 73 LYS B CA 1
ATOM 3122 C C . LYS B 1 73 ? -9.109 -39.938 -20.547 1 32.28 73 LYS B C 1
ATOM 3124 O O . LYS B 1 73 ? -8.656 -39.125 -19.719 1 32.28 73 LYS B O 1
ATOM 3129 N N . ASN B 1 74 ? -8.539 -39.969 -21.828 1 28.34 74 ASN B N 1
ATOM 3130 C CA . ASN B 1 74 ? -8.016 -38.938 -22.703 1 28.34 74 ASN B CA 1
ATOM 3131 C C . ASN B 1 74 ? -8.938 -37.719 -22.734 1 28.34 74 ASN B C 1
ATOM 3133 O O . ASN B 1 74 ? -10 -37.75 -23.359 1 28.34 74 ASN B O 1
ATOM 3137 N N . PHE B 1 75 ? -9.297 -37.188 -21.688 1 26.7 75 PHE B N 1
ATOM 3138 C CA . PHE B 1 75 ? -9.922 -35.875 -21.938 1 26.7 75 PHE B CA 1
ATOM 3139 C C . PHE B 1 75 ? -9.109 -35.062 -22.938 1 26.7 75 PHE B C 1
ATOM 3141 O O . PHE B 1 75 ? -8.047 -34.531 -22.609 1 26.7 75 PHE B O 1
ATOM 3148 N N . GLY B 1 76 ? -9.031 -35.625 -24.172 1 24.25 76 GLY B N 1
ATOM 3149 C CA . GLY B 1 76 ? -8.594 -34.844 -25.328 1 24.25 76 GLY B CA 1
ATOM 3150 C C . GLY B 1 76 ? -9.211 -33.469 -25.391 1 24.25 76 GLY B C 1
ATOM 3151 O O . GLY B 1 76 ? -10.438 -33.312 -25.391 1 24.25 76 GLY B O 1
ATOM 3152 N N . TRP B 1 77 ? -8.711 -32.562 -24.656 1 24.91 77 TRP B N 1
ATOM 3153 C CA . TRP B 1 77 ? -8.992 -31.172 -25.047 1 24.91 77 TRP B CA 1
ATOM 3154 C C . TRP B 1 77 ? -9.102 -31.047 -26.562 1 24.91 77 TRP B C 1
ATOM 3156 O O . TRP B 1 77 ? -8.125 -31.281 -27.281 1 24.91 77 TRP B O 1
ATOM 3166 N N . GLU B 1 78 ? -10.211 -31.609 -27.125 1 24.42 78 GLU B N 1
ATOM 3167 C CA . GLU B 1 78 ? -10.508 -31.281 -28.516 1 24.42 78 GLU B CA 1
ATOM 3168 C C . GLU B 1 78 ? -10.281 -29.797 -28.797 1 24.42 78 GLU B C 1
ATOM 3170 O O . GLU B 1 78 ? -10.906 -28.938 -28.172 1 24.42 78 GLU B O 1
ATOM 3175 N N . PHE B 1 79 ? -9.031 -29.453 -28.984 1 23.02 79 PHE B N 1
ATOM 3176 C CA . PHE B 1 79 ? -8.664 -28.25 -29.703 1 23.02 79 PHE B CA 1
ATOM 3177 C C . PHE B 1 79 ? -9.586 -28.016 -30.891 1 23.02 79 PHE B C 1
ATOM 3179 O O . PHE B 1 79 ? -9.578 -28.797 -31.844 1 23.02 79 PHE B O 1
ATOM 3186 N N . LEU B 1 80 ? -10.914 -27.812 -30.656 1 21.58 80 LEU B N 1
ATOM 3187 C CA . LEU B 1 80 ? -11.656 -27.328 -31.812 1 21.58 80 LEU B CA 1
ATOM 3188 C C . LEU B 1 80 ? -10.828 -26.312 -32.594 1 21.58 80 LEU B C 1
ATOM 3190 O O . LEU B 1 80 ? -10.383 -25.312 -32.062 1 21.58 80 LEU B O 1
ATOM 3194 N N . GLU B 1 81 ? -10.039 -26.859 -33.5 1 23.02 81 GLU B N 1
ATOM 3195 C CA . GLU B 1 81 ? -9.43 -26.172 -34.656 1 23.02 81 GLU B CA 1
ATOM 3196 C C . GLU B 1 81 ? -10.422 -25.219 -35.312 1 23.02 81 GLU B C 1
ATOM 3198 O O . GLU B 1 81 ? -11.414 -25.656 -35.875 1 23.02 81 GLU B O 1
ATOM 3203 N N . GLU B 1 82 ? -11.031 -24.25 -34.5 1 23.2 82 GLU B N 1
ATOM 3204 C CA . GLU B 1 82 ? -11.68 -23.281 -35.375 1 23.2 82 GLU B CA 1
ATOM 3205 C C . GLU B 1 82 ? -10.789 -22.938 -36.562 1 23.2 82 GLU B C 1
ATOM 3207 O O . GLU B 1 82 ? -9.602 -22.641 -36.406 1 23.2 82 GLU B O 1
ATOM 3212 N N . LYS B 1 83 ? -11.094 -23.594 -37.688 1 22.41 83 LYS B N 1
ATOM 3213 C CA . LYS B 1 83 ? -10.672 -23.25 -39.031 1 22.41 83 LYS B CA 1
ATOM 3214 C C . LYS B 1 83 ? -10.617 -21.734 -39.25 1 22.41 83 LYS B C 1
ATOM 3216 O O . LYS B 1 83 ? -11.656 -21.078 -39.25 1 22.41 83 LYS B O 1
ATOM 3221 N N . LEU B 1 84 ? -9.656 -21.094 -38.562 1 21.06 84 LEU B N 1
ATOM 3222 C CA . LEU B 1 84 ? -9.344 -19.734 -38.969 1 21.06 84 LEU B CA 1
ATOM 3223 C C . LEU B 1 84 ? -9.227 -19.609 -40.469 1 21.06 84 LEU B C 1
ATOM 3225 O O . LEU B 1 84 ? -8.305 -20.172 -41.062 1 21.06 84 LEU B O 1
ATOM 3229 N N . ASP B 1 85 ? -10.414 -19.922 -41.219 1 20.23 85 ASP B N 1
ATOM 3230 C CA . ASP B 1 85 ? -10.414 -19.484 -42.594 1 20.23 85 ASP B CA 1
ATOM 3231 C C . ASP B 1 85 ? -9.789 -18.094 -42.75 1 20.23 85 ASP B C 1
ATOM 3233 O O . ASP B 1 85 ? -10.234 -17.141 -42.125 1 20.23 85 ASP B O 1
ATOM 3237 N N . SER B 1 86 ? -8.453 -18.156 -42.719 1 21.28 86 SER B N 1
ATOM 3238 C CA . SER B 1 86 ? -7.547 -17.078 -43.125 1 21.28 86 SER B CA 1
ATOM 3239 C C . SER B 1 86 ? -8.023 -16.406 -44.406 1 21.28 86 SER B C 1
ATOM 3241 O O . SER B 1 86 ? -7.23 -15.789 -45.125 1 21.28 86 SER B O 1
ATOM 3243 N N . GLY B 1 87 ? -9.438 -16.375 -44.688 1 19.05 87 GLY B N 1
ATOM 3244 C CA . GLY B 1 87 ? -9.609 -15.68 -45.969 1 19.05 87 GLY B CA 1
ATOM 3245 C C . GLY B 1 87 ? -8.867 -14.359 -46.031 1 19.05 87 GLY B C 1
ATOM 3246 O O . GLY B 1 87 ? -9.141 -13.445 -45.25 1 19.05 87 GLY B O 1
ATOM 3247 N N . VAL B 1 88 ? -7.555 -14.484 -46.125 1 21.58 88 VAL B N 1
ATOM 3248 C CA . VAL B 1 88 ? -6.625 -13.414 -46.469 1 21.58 88 VAL B CA 1
ATOM 3249 C C . VAL B 1 88 ? -7.215 -12.57 -47.625 1 21.58 88 VAL B C 1
ATOM 3251 O O . VAL B 1 88 ? -7.309 -13.023 -48.75 1 21.58 88 VAL B O 1
ATOM 3254 N N . THR B 1 89 ? -8.602 -12.211 -47.5 1 18.88 89 THR B N 1
ATOM 3255 C CA . THR B 1 89 ? -8.891 -11.414 -48.688 1 18.88 89 THR B CA 1
ATOM 3256 C C . THR B 1 89 ? -7.859 -10.297 -48.844 1 18.88 89 THR B C 1
ATOM 3258 O O . THR B 1 89 ? -7.375 -9.742 -47.875 1 18.88 89 THR B O 1
ATOM 3261 N N . ASP B 1 90 ? -7.008 -10.438 -49.875 1 18.52 90 ASP B N 1
ATOM 3262 C CA . ASP B 1 90 ? -5.98 -9.695 -50.594 1 18.52 90 ASP B CA 1
ATOM 3263 C C . ASP B 1 90 ? -6.449 -8.273 -50.906 1 18.52 90 ASP B C 1
ATOM 3265 O O . ASP B 1 90 ? -5.781 -7.539 -51.625 1 18.52 90 ASP B O 1
ATOM 3269 N N . ASP B 1 91 ? -7.383 -7.781 -50.031 1 18.28 91 ASP B N 1
ATOM 3270 C CA . ASP B 1 91 ? -7.867 -6.559 -50.656 1 18.28 91 ASP B CA 1
ATOM 3271 C C . ASP B 1 91 ? -6.703 -5.656 -51.062 1 18.28 91 ASP B C 1
ATOM 3273 O O . ASP B 1 91 ? -5.707 -5.551 -50.344 1 18.28 91 ASP B O 1
ATOM 3277 N N . GLU B 1 92 ? -6.703 -5.438 -52.438 1 17.69 92 GLU B N 1
ATOM 3278 C CA . GLU B 1 92 ? -6 -4.676 -53.469 1 17.69 92 GLU B CA 1
ATOM 3279 C C . GLU B 1 92 ? -5.832 -3.217 -53.062 1 17.69 92 GLU B C 1
ATOM 3281 O O . GLU B 1 92 ? -6.809 -2.549 -52.719 1 17.69 92 GLU B O 1
ATOM 3286 N N . ASP B 1 93 ? -4.738 -2.934 -52.406 1 18.66 93 ASP B N 1
ATOM 3287 C CA . ASP B 1 93 ? -4.188 -1.628 -52.031 1 18.66 93 ASP B CA 1
ATOM 3288 C C . ASP B 1 93 ? -4.078 -0.732 -53.281 1 18.66 93 ASP B C 1
ATOM 3290 O O . ASP B 1 93 ? -3.25 -0.979 -54.156 1 18.66 93 ASP B O 1
ATOM 3294 N N . GLU B 1 94 ? -5.297 -0.599 -54 1 16.55 94 GLU B N 1
ATOM 3295 C CA . GLU B 1 94 ? -5.035 0.231 -55.156 1 16.55 94 GLU B CA 1
ATOM 3296 C C . GLU B 1 94 ? -4.336 1.53 -54.781 1 16.55 94 GLU B C 1
ATOM 3298 O O . GLU B 1 94 ? -4.703 2.166 -53.781 1 16.55 94 GLU B O 1
ATOM 3303 N N . ASP B 1 95 ? -3.104 1.708 -55.25 1 17.86 95 ASP B N 1
ATOM 3304 C CA . ASP B 1 95 ? -2.023 2.691 -55.25 1 17.86 95 ASP B CA 1
ATOM 3305 C C . ASP B 1 95 ? -2.449 3.971 -55.969 1 17.86 95 ASP B C 1
ATOM 3307 O O . ASP B 1 95 ? -1.636 4.879 -56.156 1 17.86 95 ASP B O 1
ATOM 3311 N N . ASP B 1 96 ? -3.771 4.148 -56.312 1 15.79 96 ASP B N 1
ATOM 3312 C CA . ASP B 1 96 ? -3.713 5.035 -57.469 1 15.79 96 ASP B CA 1
ATOM 3313 C C . ASP B 1 96 ? -2.924 6.305 -57.156 1 15.79 96 ASP B C 1
ATOM 3315 O O . ASP B 1 96 ? -2.914 6.762 -56 1 15.79 96 ASP B O 1
ATOM 3319 N N . ASP B 1 97 ? -2.221 6.84 -58.219 1 16.17 97 ASP B N 1
ATOM 3320 C CA . ASP B 1 97 ? -1.118 7.68 -58.688 1 16.17 97 ASP B CA 1
ATOM 3321 C C . ASP B 1 97 ? -1.467 9.156 -58.562 1 16.17 97 ASP B C 1
ATOM 3323 O O . ASP B 1 97 ? -0.615 9.977 -58.219 1 16.17 97 ASP B O 1
ATOM 3327 N N . ASP B 1 98 ? -2.648 9.594 -59.156 1 15.04 98 ASP B N 1
ATOM 3328 C CA . ASP B 1 98 ? -2.359 10.555 -60.219 1 15.04 98 ASP B CA 1
ATOM 3329 C C . ASP B 1 98 ? -1.811 11.859 -59.656 1 15.04 98 ASP B C 1
ATOM 3331 O O . ASP B 1 98 ? -1.923 12.109 -58.438 1 15.04 98 ASP B O 1
ATOM 3335 N N . ASP B 1 99 ? -2.242 12.969 -60.469 1 15.71 99 ASP B N 1
ATOM 3336 C CA . ASP B 1 99 ? -1.648 14.023 -61.281 1 15.71 99 ASP B CA 1
ATOM 3337 C C . ASP B 1 99 ? -1.408 15.289 -60.469 1 15.71 99 ASP B C 1
ATOM 3339 O O . ASP B 1 99 ? -2.012 15.469 -59.406 1 15.71 99 ASP B O 1
ATOM 3343 N N . ASP B 1 100 ? -0.781 16.266 -61.219 1 15.52 100 ASP B N 1
ATOM 3344 C CA . ASP B 1 100 ? 0.225 17.328 -61.188 1 15.52 100 ASP B CA 1
ATOM 3345 C C . ASP B 1 100 ? -0.381 18.656 -60.719 1 15.52 100 ASP B C 1
ATOM 3347 O O . ASP B 1 100 ? 0.312 19.484 -60.125 1 15.52 100 ASP B O 1
ATOM 3351 N N . GLY B 1 101 ? -1.622 19.078 -61.25 1 15.1 101 GLY B N 1
ATOM 3352 C CA . GLY B 1 101 ? -1.453 20.328 -61.938 1 15.1 101 GLY B CA 1
ATOM 3353 C C . GLY B 1 101 ? -1.154 21.5 -61.031 1 15.1 101 GLY B C 1
ATOM 3354 O O . GLY B 1 101 ? -1.326 21.391 -59.812 1 15.1 101 GLY B O 1
ATOM 3355 N N . ASP B 1 102 ? -1.112 22.656 -61.75 1 15.63 102 ASP B N 1
ATOM 3356 C CA . ASP B 1 102 ? -0.343 23.891 -61.906 1 15.63 102 ASP B CA 1
ATOM 3357 C C . ASP B 1 102 ? -0.768 24.922 -60.844 1 15.63 102 ASP B C 1
ATOM 3359 O O . ASP B 1 102 ? -1.329 24.578 -59.812 1 15.63 102 ASP B O 1
ATOM 3363 N N . ASP B 1 103 ? -1.387 26.078 -61.469 1 15.03 103 ASP B N 1
ATOM 3364 C CA . ASP B 1 103 ? -0.71 27.359 -61.594 1 15.03 103 ASP B CA 1
ATOM 3365 C C . ASP B 1 103 ? -1.094 28.281 -60.438 1 15.03 103 ASP B C 1
ATOM 3367 O O . ASP B 1 103 ? -0.224 28.828 -59.75 1 15.03 103 ASP B O 1
ATOM 3371 N N . ASP B 1 104 ? -2.209 29.125 -60.719 1 15.32 104 ASP B N 1
ATOM 3372 C CA . ASP B 1 104 ? -1.933 30.547 -60.938 1 15.32 104 ASP B CA 1
ATOM 3373 C C . ASP B 1 104 ? -2.014 31.328 -59.625 1 15.32 104 ASP B C 1
ATOM 3375 O O . ASP B 1 104 ? -2.506 30.797 -58.594 1 15.32 104 ASP B O 1
ATOM 3379 N N . HIS B 1 105 ? -2.721 32.562 -59.75 1 15.21 105 HIS B N 1
ATOM 3380 C CA . HIS B 1 105 ? -2.234 33.938 -59.719 1 15.21 105 HIS B CA 1
ATOM 3381 C C . HIS B 1 105 ? -2.492 34.562 -58.375 1 15.21 105 HIS B C 1
ATOM 3383 O O . HIS B 1 105 ? -1.566 35.062 -57.719 1 15.21 105 HIS B O 1
ATOM 3389 N N . ASP B 1 106 ? -3.518 35.5 -58.375 1 15.85 106 ASP B N 1
ATOM 3390 C CA . ASP B 1 106 ? -3.246 36.906 -58.25 1 15.85 106 ASP B CA 1
ATOM 3391 C C . ASP B 1 106 ? -3.377 37.375 -56.812 1 15.85 106 ASP B C 1
ATOM 3393 O O . ASP B 1 106 ? -3.99 36.719 -55.969 1 15.85 106 ASP B O 1
ATOM 3397 N N . GLY B 1 107 ? -3.074 38.688 -56.656 1 15.75 107 GLY B N 1
ATOM 3398 C CA . GLY B 1 107 ? -2.414 39.688 -55.844 1 15.75 107 GLY B CA 1
ATOM 3399 C C . GLY B 1 107 ? -3.291 40.219 -54.719 1 15.75 107 GLY B C 1
ATOM 3400 O O . GLY B 1 107 ? -2.85 40.312 -53.562 1 15.75 107 GLY B O 1
ATOM 3401 N N . ASP B 1 108 ? -4.605 40.688 -55.125 1 16.34 108 ASP B N 1
ATOM 3402 C CA . ASP B 1 108 ? -4.621 42.125 -54.844 1 16.34 108 ASP B CA 1
ATOM 3403 C C . ASP B 1 108 ? -4.828 42.375 -53.344 1 16.34 108 ASP B C 1
ATOM 3405 O O . ASP B 1 108 ? -5.293 41.5 -52.625 1 16.34 108 ASP B O 1
ATOM 3409 N N . ASP B 1 109 ? -4.918 43.719 -53.125 1 16.48 109 ASP B N 1
ATOM 3410 C CA . ASP B 1 109 ? -4.391 44.781 -52.25 1 16.48 109 ASP B CA 1
ATOM 3411 C C . ASP B 1 109 ? -5.277 44.969 -51.031 1 16.48 109 ASP B C 1
ATOM 3413 O O . ASP B 1 109 ? -4.789 45 -49.875 1 16.48 109 ASP B O 1
ATOM 3417 N N . SER B 1 110 ? -6.621 45.5 -51.25 1 15.92 110 SER B N 1
ATOM 3418 C CA . SER B 1 110 ? -6.715 46.906 -50.812 1 15.92 110 SER B CA 1
ATOM 3419 C C . SER B 1 110 ? -7.055 47 -49.312 1 15.92 110 SER B C 1
ATOM 3421 O O . SER B 1 110 ? -7.379 45.969 -48.688 1 15.92 110 SER B O 1
ATOM 3423 N N . GLY B 1 111 ? -8.094 47.906 -49.031 1 16.73 111 GLY B N 1
ATOM 3424 C CA . GLY B 1 111 ? -8.117 49.188 -48.344 1 16.73 111 GLY B CA 1
ATOM 3425 C C . GLY B 1 111 ? -8.555 49.094 -46.906 1 16.73 111 GLY B C 1
ATOM 3426 O O . GLY B 1 111 ? -8.961 48.031 -46.438 1 16.73 111 GLY B O 1
ATOM 3427 N N . SER B 1 112 ? -9.273 50.156 -46.438 1 17 112 SER B N 1
ATOM 3428 C CA . SER B 1 112 ? -9.055 51.219 -45.469 1 17 112 SER B CA 1
ATOM 3429 C C . SER B 1 112 ? -9.836 51 -44.188 1 17 112 SER B C 1
ATOM 3431 O O . SER B 1 112 ? -9.32 51.219 -43.094 1 17 112 SER B O 1
ATOM 3433 N N . ASP B 1 113 ? -11.211 50.75 -44.312 1 17.7 113 ASP B N 1
ATOM 3434 C CA . ASP B 1 113 ? -11.922 51.844 -43.625 1 17.7 113 ASP B CA 1
ATOM 3435 C C . ASP B 1 113 ? -11.969 51.594 -42.125 1 17.7 113 ASP B C 1
ATOM 3437 O O . ASP B 1 113 ? -11.812 50.469 -41.656 1 17.7 113 ASP B O 1
ATOM 3441 N N . GLY B 1 114 ? -12.336 52.719 -41.344 1 19.27 114 GLY B N 1
ATOM 3442 C CA . GLY B 1 114 ? -12.211 53.562 -40.156 1 19.27 114 GLY B CA 1
ATOM 3443 C C . GLY B 1 114 ? -13.086 53.094 -39 1 19.27 114 GLY B C 1
ATOM 3444 O O . GLY B 1 114 ? -13.227 53.812 -38 1 19.27 114 GLY B O 1
ATOM 3445 N N . ARG B 1 115 ? -13.844 51.906 -39.156 1 19.75 115 ARG B N 1
ATOM 3446 C CA . ARG B 1 115 ? -15.047 52.125 -38.375 1 19.75 115 ARG B CA 1
ATOM 3447 C C . ARG B 1 115 ? -14.703 52.281 -36.906 1 19.75 115 ARG B C 1
ATOM 3449 O O . ARG B 1 115 ? -13.727 51.688 -36.406 1 19.75 115 ARG B O 1
ATOM 3456 N N . HIS B 1 116 ? -15.375 53.281 -36.312 1 20.08 116 HIS B N 1
ATOM 3457 C CA . HIS B 1 116 ? -15.469 54.031 -35.031 1 20.08 116 HIS B CA 1
ATOM 3458 C C . HIS B 1 116 ? -15.914 53.094 -33.906 1 20.08 116 HIS B C 1
ATOM 3460 O O . HIS B 1 116 ? -16.906 52.375 -34.031 1 20.08 116 HIS B O 1
ATOM 3466 N N . LYS B 1 117 ? -15.062 52.594 -33.062 1 20.67 117 LYS B N 1
ATOM 3467 C CA . LYS B 1 117 ? -15.336 51.719 -31.922 1 20.67 117 LYS B CA 1
ATOM 3468 C C . LYS B 1 117 ? -16.234 52.438 -30.906 1 20.67 117 LYS B C 1
ATOM 3470 O O . LYS B 1 117 ? -15.883 53.5 -30.422 1 20.67 117 LYS B O 1
ATOM 3475 N N . PRO B 1 118 ? -17.516 52.188 -31.094 1 22.19 118 PRO B N 1
ATOM 3476 C CA . PRO B 1 118 ? -18.328 52.875 -30.078 1 22.19 118 PRO B CA 1
ATOM 3477 C C . PRO B 1 118 ? -17.906 52.5 -28.656 1 22.19 118 PRO B C 1
ATOM 3479 O O . PRO B 1 118 ? -17.375 51.406 -28.422 1 22.19 118 PRO B O 1
ATOM 3482 N N . VAL B 1 119 ? -17.578 53.469 -27.766 1 23.08 119 VAL B N 1
ATOM 3483 C CA . VAL B 1 119 ? -17.125 53.5 -26.391 1 23.08 119 VAL B CA 1
ATOM 3484 C C . VAL B 1 119 ? -18.172 52.844 -25.484 1 23.08 119 VAL B C 1
ATOM 3486 O O . VAL B 1 119 ? -19.344 53.219 -25.5 1 23.08 119 VAL B O 1
ATOM 3489 N N . PRO B 1 120 ? -18.156 51.5 -25.266 1 22 120 PRO B N 1
ATOM 3490 C CA . PRO B 1 120 ? -19.203 50.938 -24.422 1 22 120 PRO B CA 1
ATOM 3491 C C . PRO B 1 120 ? -19.344 51.688 -23.094 1 22 120 PRO B C 1
ATOM 3493 O O . PRO B 1 120 ? -18.391 52.312 -22.625 1 22 120 PRO B O 1
ATOM 3496 N N . SER B 1 121 ? -20.594 52.031 -22.75 1 23.69 121 SER B N 1
ATOM 3497 C CA . SER B 1 121 ? -21.188 52.719 -21.594 1 23.69 121 SER B CA 1
ATOM 3498 C C . SER B 1 121 ? -20.766 52.062 -20.281 1 23.69 121 SER B C 1
ATOM 3500 O O . SER B 1 121 ? -20.422 50.875 -20.25 1 23.69 121 SER B O 1
ATOM 3502 N N . VAL B 1 122 ? -20.594 52.875 -19.188 1 24.52 122 VAL B N 1
ATOM 3503 C CA . VAL B 1 122 ? -20.125 52.844 -17.797 1 24.52 122 VAL B CA 1
ATOM 3504 C C . VAL B 1 122 ? -20.953 51.844 -17 1 24.52 122 VAL B C 1
ATOM 3506 O O . VAL B 1 122 ? -22.188 51.938 -17 1 24.52 122 VAL B O 1
ATOM 3509 N N . LEU B 1 123 ? -20.547 50.656 -16.766 1 27.75 123 LEU B N 1
ATOM 3510 C CA . LEU B 1 123 ? -21.156 49.594 -15.945 1 27.75 123 LEU B CA 1
ATOM 3511 C C . LEU B 1 123 ? -21.469 50.125 -14.539 1 27.75 123 LEU B C 1
ATOM 3513 O O . LEU B 1 123 ? -20.594 50.688 -13.883 1 27.75 123 LEU B O 1
ATOM 3517 N N . SER B 1 124 ? -22.719 50.469 -14.273 1 27.06 124 SER B N 1
ATOM 3518 C CA . SER B 1 124 ? -23.281 50.812 -12.977 1 27.06 124 SER B CA 1
ATOM 3519 C C . SER B 1 124 ? -22.859 49.844 -11.891 1 27.06 124 SER B C 1
ATOM 3521 O O . SER B 1 124 ? -22.672 48.656 -12.164 1 27.06 124 SER B O 1
ATOM 3523 N N . ASP B 1 125 ? -22.375 50.25 -10.695 1 28.5 125 ASP B N 1
ATOM 3524 C CA . ASP B 1 125 ? -21.828 49.781 -9.422 1 28.5 125 ASP B CA 1
ATOM 3525 C C . ASP B 1 125 ? -22.797 48.844 -8.719 1 28.5 125 ASP B C 1
ATOM 3527 O O . ASP B 1 125 ? -23.656 49.312 -7.949 1 28.5 125 ASP B O 1
ATOM 3531 N N . HIS B 1 126 ? -23.703 48 -9.328 1 33.31 126 HIS B N 1
ATOM 3532 C CA . HIS B 1 126 ? -24.531 47.219 -8.414 1 33.31 126 HIS B CA 1
ATOM 3533 C C . HIS B 1 126 ? -23.672 46.5 -7.398 1 33.31 126 HIS B C 1
ATOM 3535 O O . HIS B 1 126 ? -22.672 45.844 -7.758 1 33.31 126 HIS B O 1
ATOM 3541 N N . GLY B 1 127 ? -23.562 46.875 -6.121 1 34.34 127 GLY B N 1
ATOM 3542 C CA . GLY B 1 127 ? -22.969 46.281 -4.945 1 34.34 127 GLY B CA 1
ATOM 3543 C C . GLY B 1 127 ? -23.203 44.781 -4.863 1 34.34 127 GLY B C 1
ATOM 3544 O O . GLY B 1 127 ? -24.188 44.25 -5.398 1 34.34 127 GLY B O 1
ATOM 3545 N N . PRO B 1 128 ? -22.234 43.875 -4.836 1 38.62 128 PRO B N 1
ATOM 3546 C CA . PRO B 1 128 ? -22.375 42.406 -4.816 1 38.62 128 PRO B CA 1
ATOM 3547 C C . PRO B 1 128 ? -23.391 41.938 -3.787 1 38.62 128 PRO B C 1
ATOM 3549 O O . PRO B 1 128 ? -23.281 42.25 -2.6 1 38.62 128 PRO B O 1
ATOM 3552 N N . SER B 1 129 ? -24.688 41.969 -3.973 1 39.94 129 SER B N 1
ATOM 3553 C CA . SER B 1 129 ? -25.672 41.312 -3.121 1 39.94 129 SER B CA 1
ATOM 3554 C C . SER B 1 129 ? -25.156 39.969 -2.613 1 39.94 129 SER B C 1
ATOM 3556 O O . SER B 1 129 ? -24.828 39.094 -3.404 1 39.94 129 SER B O 1
ATOM 3558 N N . LYS B 1 130 ? -24.469 39.875 -1.451 1 48.66 130 LYS B N 1
ATOM 3559 C CA . LYS B 1 130 ? -24.141 38.656 -0.729 1 48.66 130 LYS B CA 1
ATOM 3560 C C . LYS B 1 130 ? -25.344 37.719 -0.708 1 48.66 130 LYS B C 1
ATOM 3562 O O . LYS B 1 130 ? -26.297 37.906 0.045 1 48.66 130 LYS B O 1
ATOM 3567 N N . THR B 1 131 ? -25.891 37.188 -1.695 1 51.62 131 THR B N 1
ATOM 3568 C CA . THR B 1 131 ? -26.953 36.188 -1.73 1 51.62 131 THR B CA 1
ATOM 3569 C C . THR B 1 131 ? -26.719 35.094 -0.675 1 51.62 131 THR B C 1
ATOM 3571 O O . THR B 1 131 ? -25.656 34.469 -0.646 1 51.62 131 THR B O 1
ATOM 3574 N N . LYS B 1 132 ? -27.469 35.219 0.503 1 67.44 132 LYS B N 1
ATOM 3575 C CA . LYS B 1 132 ? -27.484 34.25 1.609 1 67.44 132 LYS B CA 1
ATOM 3576 C C . LYS B 1 132 ? -27.625 32.844 1.1 1 67.44 132 LYS B C 1
ATOM 3578 O O . LYS B 1 132 ? -28.578 32.531 0.372 1 67.44 132 LYS B O 1
ATOM 3583 N N . LEU B 1 133 ? -26.656 32 1.146 1 77.56 133 LEU B N 1
ATOM 3584 C CA . LEU B 1 133 ? -26.703 30.594 0.793 1 77.56 133 LEU B CA 1
ATOM 3585 C C . LEU B 1 133 ? -27.75 29.859 1.618 1 77.56 133 LEU B C 1
ATOM 3587 O O . LEU B 1 133 ? -27.812 30.031 2.838 1 77.56 133 LEU B O 1
ATOM 3591 N N . THR B 1 134 ? -28.781 29.359 0.959 1 84.12 134 THR B N 1
ATOM 3592 C CA . THR B 1 134 ? -29.797 28.562 1.644 1 84.12 134 THR B CA 1
ATOM 3593 C C . THR B 1 134 ? -29.594 27.078 1.381 1 84.12 134 THR B C 1
ATOM 3595 O O . THR B 1 134 ? -29.094 26.688 0.324 1 84.12 134 THR B O 1
ATOM 3598 N N . PRO B 1 135 ? -29.953 26.281 2.428 1 84.56 135 PRO B N 1
ATOM 3599 C CA . PRO B 1 135 ? -29.766 24.828 2.309 1 84.56 135 PRO B CA 1
ATOM 3600 C C . PRO B 1 135 ? -30.469 24.25 1.093 1 84.56 135 PRO B C 1
ATOM 3602 O O . PRO B 1 135 ? -30.047 23.219 0.554 1 84.56 135 PRO B O 1
ATOM 3605 N N . VAL B 1 136 ? -31.484 24.812 0.618 1 83.44 136 VAL B N 1
ATOM 3606 C CA . VAL B 1 136 ? -32.281 24.281 -0.481 1 83.44 136 VAL B CA 1
ATOM 3607 C C . VAL B 1 136 ? -31.453 24.25 -1.76 1 83.44 136 VAL B C 1
ATOM 3609 O O . VAL B 1 136 ? -31.625 23.359 -2.596 1 83.44 136 VAL B O 1
ATOM 3612 N N . GLN B 1 137 ? -30.578 25.188 -1.934 1 85.06 137 GLN B N 1
ATOM 3613 C CA . GLN B 1 137 ? -29.703 25.281 -3.104 1 85.06 137 GLN B CA 1
ATOM 3614 C C . GLN B 1 137 ? -28.75 24.094 -3.18 1 85.06 137 GLN B C 1
ATOM 3616 O O . GLN B 1 137 ? -28.156 23.828 -4.23 1 85.06 137 GLN B O 1
ATOM 3621 N N . PHE B 1 138 ? -28.766 23.344 -2.066 1 90.38 138 PHE B N 1
ATOM 3622 C CA . PHE B 1 138 ? -27.781 22.266 -1.975 1 90.38 138 PHE B CA 1
ATOM 3623 C C . PHE B 1 138 ? -28.469 20.906 -1.884 1 90.38 138 PHE B C 1
ATOM 3625 O O . PHE B 1 138 ? -27.875 19.938 -1.412 1 90.38 138 PHE B O 1
ATOM 3632 N N . SER B 1 139 ? -29.703 20.828 -2.316 1 88.62 139 SER B N 1
ATOM 3633 C CA . SER B 1 139 ? -30.484 19.594 -2.207 1 88.62 139 SER B CA 1
ATOM 3634 C C . SER B 1 139 ? -29.906 18.484 -3.08 1 88.62 139 SER B C 1
ATOM 3636 O O . SER B 1 139 ? -30.094 17.297 -2.793 1 88.62 139 SER B O 1
ATOM 3638 N N . ASP B 1 140 ? -29.203 18.844 -4.105 1 92.56 140 ASP B N 1
ATOM 3639 C CA . ASP B 1 140 ? -28.703 17.859 -5.051 1 92.56 140 ASP B CA 1
ATOM 3640 C C . ASP B 1 140 ? -27.281 17.422 -4.691 1 92.56 140 ASP B C 1
ATOM 3642 O O . ASP B 1 140 ? -26.688 16.578 -5.363 1 92.56 140 ASP B O 1
ATOM 3646 N N . VAL B 1 141 ? -26.797 17.969 -3.617 1 95.69 141 VAL B N 1
ATOM 3647 C CA . VAL B 1 141 ? -25.453 17.609 -3.193 1 95.69 141 VAL B CA 1
ATOM 3648 C C . VAL B 1 141 ? -25.453 16.219 -2.576 1 95.69 141 VAL B C 1
ATOM 3650 O O . VAL B 1 141 ? -26.375 15.859 -1.836 1 95.69 141 VAL B O 1
ATOM 3653 N N . ALA B 1 142 ? -24.469 15.453 -2.924 1 95.62 142 ALA B N 1
ATOM 3654 C CA . ALA B 1 142 ? -24.359 14.078 -2.428 1 95.62 142 ALA B CA 1
ATOM 3655 C C . ALA B 1 142 ? -24.328 14.055 -0.902 1 95.62 142 ALA B C 1
ATOM 3657 O O . ALA B 1 142 ? -23.719 14.914 -0.274 1 95.62 142 ALA B O 1
ATOM 3658 N N . PRO B 1 143 ? -25.016 13.094 -0.382 1 94.25 143 PRO B N 1
ATOM 3659 C CA . PRO B 1 143 ? -24.969 12.977 1.077 1 94.25 143 PRO B CA 1
ATOM 3660 C C . PRO B 1 143 ? -23.594 12.523 1.588 1 94.25 143 PRO B C 1
ATOM 3662 O O . PRO B 1 143 ? -22.922 11.742 0.922 1 94.25 143 PRO B O 1
ATOM 3665 N N . LEU B 1 144 ? -23.203 13.016 2.756 1 95.69 144 LEU B N 1
ATOM 3666 C CA . LEU B 1 144 ? -21.969 12.602 3.41 1 95.69 144 LEU B CA 1
ATOM 3667 C C . LEU B 1 144 ? -22.125 11.219 4.031 1 95.69 144 LEU B C 1
ATOM 3669 O O . LEU B 1 144 ? -22.984 11.008 4.895 1 95.69 144 LEU B O 1
ATOM 3673 N N . PRO B 1 145 ? -21.328 10.242 3.545 1 96.94 145 PRO B N 1
ATOM 3674 C CA . PRO B 1 145 ? -21.375 8.938 4.223 1 96.94 145 PRO B CA 1
ATOM 3675 C C . PRO B 1 145 ? -20.812 8.992 5.641 1 96.94 145 PRO B C 1
ATOM 3677 O O . PRO B 1 145 ? -19.625 9.25 5.824 1 96.94 145 PRO B O 1
ATOM 3680 N N . GLY B 1 146 ? -21.609 8.758 6.559 1 95.94 146 GLY B N 1
ATOM 3681 C CA . GLY B 1 146 ? -21.188 8.82 7.949 1 95.94 146 GLY B CA 1
ATOM 3682 C C . GLY B 1 146 ? -20.172 7.746 8.32 1 95.94 146 GLY B C 1
ATOM 3683 O O . GLY B 1 146 ? -20 6.773 7.586 1 95.94 146 GLY B O 1
ATOM 3684 N N . CYS B 1 147 ? -19.484 7.996 9.352 1 97.19 147 CYS B N 1
ATOM 3685 C CA . CYS B 1 147 ? -18.562 7.027 9.914 1 97.19 147 CYS B CA 1
ATOM 3686 C C . CYS B 1 147 ? -19.281 5.992 10.758 1 97.19 147 CYS B C 1
ATOM 3688 O O . CYS B 1 147 ? -19.609 6.25 11.922 1 97.19 147 CYS B O 1
ATOM 3690 N N . ILE B 1 148 ? -19.531 4.82 10.164 1 98.06 148 ILE B N 1
ATOM 3691 C CA . ILE B 1 148 ? -20.312 3.762 10.812 1 98.06 148 ILE B CA 1
ATOM 3692 C C . ILE B 1 148 ? -19.719 2.4 10.453 1 98.06 148 ILE B C 1
ATOM 3694 O O . ILE B 1 148 ? -18.938 2.283 9.5 1 98.06 148 ILE B O 1
ATOM 3698 N N . PRO B 1 149 ? -20.047 1.394 11.297 1 98.5 149 PRO B N 1
ATOM 3699 C CA . PRO B 1 149 ? -19.656 0.044 10.883 1 98.5 149 PRO B CA 1
ATOM 3700 C C . PRO B 1 149 ? -20.344 -0.389 9.586 1 98.5 149 PRO B C 1
ATOM 3702 O O . PRO B 1 149 ? -21.562 -0.231 9.438 1 98.5 149 PRO B O 1
ATOM 3705 N N . ARG B 1 150 ? -19.562 -0.85 8.664 1 97.81 150 ARG B N 1
ATOM 3706 C CA . ARG B 1 150 ? -20.094 -1.28 7.371 1 97.81 150 ARG B CA 1
ATOM 3707 C C . ARG B 1 150 ? -19.688 -2.717 7.062 1 97.81 150 ARG B C 1
ATOM 3709 O O . ARG B 1 150 ? -18.609 -3.158 7.461 1 97.81 150 ARG B O 1
ATOM 3716 N N . GLU B 1 151 ? -20.594 -3.414 6.41 1 96.75 151 GLU B N 1
ATOM 3717 C CA . GLU B 1 151 ? -20.25 -4.766 5.98 1 96.75 151 GLU B CA 1
ATOM 3718 C C . GLU B 1 151 ? -19.062 -4.754 5.012 1 96.75 151 GLU B C 1
ATOM 3720 O O . GLU B 1 151 ? -19.109 -4.082 3.982 1 96.75 151 GLU B O 1
ATOM 3725 N N . THR B 1 152 ? -18.062 -5.477 5.383 1 97 152 THR B N 1
ATOM 3726 C CA . THR B 1 152 ? -16.828 -5.543 4.598 1 97 152 THR B CA 1
ATOM 3727 C C . THR B 1 152 ? -16.359 -6.984 4.441 1 97 152 THR B C 1
ATOM 3729 O O . THR B 1 152 ? -16.453 -7.773 5.387 1 97 152 THR B O 1
ATOM 3732 N N . VAL B 1 153 ? -15.945 -7.289 3.25 1 97 153 VAL B N 1
ATOM 3733 C CA . VAL B 1 153 ? -15.43 -8.625 2.984 1 97 153 VAL B CA 1
ATOM 3734 C C . VAL B 1 153 ? -13.969 -8.703 3.408 1 97 153 VAL B C 1
ATOM 3736 O O . VAL B 1 153 ? -13.141 -7.898 2.973 1 97 153 VAL B O 1
ATOM 3739 N N . VAL B 1 154 ? -13.656 -9.68 4.242 1 96.56 154 VAL B N 1
ATOM 3740 C CA . VAL B 1 154 ? -12.297 -9.844 4.746 1 96.56 154 VAL B CA 1
ATOM 3741 C C . VAL B 1 154 ? -11.82 -11.273 4.496 1 96.56 154 VAL B C 1
ATOM 3743 O O . VAL B 1 154 ? -12.586 -12.227 4.652 1 96.56 154 VAL B O 1
ATOM 3746 N N . GLN B 1 155 ? -10.516 -11.391 4.258 1 94.44 155 GLN B N 1
ATOM 3747 C CA . GLN B 1 155 ? -9.93 -12.703 3.982 1 94.44 155 GLN B CA 1
ATOM 3748 C C . GLN B 1 155 ? -9.711 -13.484 5.273 1 94.44 155 GLN B C 1
ATOM 3750 O O . GLN B 1 155 ? -9.359 -12.906 6.305 1 94.44 155 GLN B O 1
ATOM 3755 N N . VAL B 1 156 ? -9.945 -14.719 5.16 1 94.06 156 VAL B N 1
ATOM 3756 C CA . VAL B 1 156 ? -9.602 -15.656 6.23 1 94.06 156 VAL B CA 1
ATOM 3757 C C . VAL B 1 156 ? -8.375 -16.469 5.824 1 94.06 156 VAL B C 1
ATOM 3759 O O . VAL B 1 156 ? -8.484 -17.391 5.008 1 94.06 156 VAL B O 1
ATOM 3762 N N . LEU B 1 157 ? -7.293 -16.188 6.367 1 89.25 157 LEU B N 1
ATOM 3763 C CA . LEU B 1 157 ? -6.043 -16.812 5.957 1 89.25 157 LEU B CA 1
ATOM 3764 C C . LEU B 1 157 ? -5.57 -17.812 7.008 1 89.25 157 LEU B C 1
ATOM 3766 O O . LEU B 1 157 ? -5.738 -17.594 8.203 1 89.25 157 LEU B O 1
ATOM 3770 N N . PRO B 1 158 ? -5.066 -18.844 6.449 1 89.25 158 PRO B N 1
ATOM 3771 C CA . PRO B 1 158 ? -4.43 -19.75 7.398 1 89.25 158 PRO B CA 1
ATOM 3772 C C . PRO B 1 158 ? -3.178 -19.156 8.039 1 89.25 158 PRO B C 1
ATOM 3774 O O . PRO B 1 158 ? -2.686 -18.125 7.598 1 89.25 158 PRO B O 1
ATOM 3777 N N . ASP B 1 159 ? -2.785 -19.844 9.07 1 86.06 159 ASP B N 1
ATOM 3778 C CA . ASP B 1 159 ? -1.547 -19.406 9.711 1 86.06 159 ASP B CA 1
ATOM 3779 C C . ASP B 1 159 ? -0.362 -19.531 8.758 1 86.06 159 ASP B C 1
ATOM 3781 O O . ASP B 1 159 ? -0.356 -20.406 7.883 1 86.06 159 ASP B O 1
ATOM 3785 N N . ALA B 1 160 ? 0.55 -18.719 8.883 1 81.94 160 ALA B N 1
ATOM 3786 C CA . ALA B 1 160 ? 1.709 -18.672 8 1 81.94 160 ALA B CA 1
ATOM 3787 C C . ALA B 1 160 ? 2.426 -20.016 7.957 1 81.94 160 ALA B C 1
ATOM 3789 O O . ALA B 1 160 ? 3.031 -20.359 6.941 1 81.94 160 ALA B O 1
ATOM 3790 N N . SER B 1 161 ? 2.295 -20.781 8.992 1 82.31 161 SER B N 1
ATOM 3791 C CA . SER B 1 161 ? 2.961 -22.078 9.094 1 82.31 161 SER B CA 1
ATOM 3792 C C . SER B 1 161 ? 2.211 -23.141 8.297 1 82.31 161 SER B C 1
ATOM 3794 O O . SER B 1 161 ? 2.762 -24.203 8.008 1 82.31 161 SER B O 1
ATOM 3796 N N . GLU B 1 162 ? 1.024 -22.766 7.934 1 85.62 162 GLU B N 1
ATOM 3797 C CA . GLU B 1 162 ? 0.195 -23.75 7.238 1 85.62 162 GLU B CA 1
ATOM 3798 C C . GLU B 1 162 ? 0.069 -23.406 5.758 1 85.62 162 GLU B C 1
ATOM 3800 O O . GLU B 1 162 ? -1.018 -23.062 5.281 1 85.62 162 GLU B O 1
ATOM 3805 N N . SER B 1 163 ? 1.062 -23.688 5.031 1 82.19 163 SER B N 1
ATOM 3806 C CA . SER B 1 163 ? 1.104 -23.281 3.631 1 82.19 163 SER B CA 1
ATOM 3807 C C . SER B 1 163 ? 0.282 -24.234 2.762 1 82.19 163 SER B C 1
ATOM 3809 O O . SER B 1 163 ? -0.06 -23.891 1.625 1 82.19 163 SER B O 1
ATOM 3811 N N . GLN B 1 164 ? -0.068 -25.391 3.252 1 87.19 164 GLN B N 1
ATOM 3812 C CA . GLN B 1 164 ? -0.786 -26.375 2.457 1 87.19 164 GLN B CA 1
ATOM 3813 C C . GLN B 1 164 ? -2.268 -26.406 2.82 1 87.19 164 GLN B C 1
ATOM 3815 O O . GLN B 1 164 ? -2.992 -27.312 2.426 1 87.19 164 GLN B O 1
ATOM 3820 N N . VAL B 1 165 ? -2.594 -25.422 3.57 1 90.5 165 VAL B N 1
ATOM 3821 C CA . VAL B 1 165 ? -3.977 -25.375 4.035 1 90.5 165 VAL B CA 1
ATOM 3822 C C . VAL B 1 165 ? -4.73 -24.25 3.311 1 90.5 165 VAL B C 1
ATOM 3824 O O . VAL B 1 165 ? -4.176 -23.188 3.062 1 90.5 165 VAL B O 1
ATOM 3827 N N . MET B 1 166 ? -5.988 -24.562 3.021 1 91.38 166 MET B N 1
ATOM 3828 C CA . MET B 1 166 ? -6.902 -23.578 2.445 1 91.38 166 MET B CA 1
ATOM 3829 C C . MET B 1 166 ? -8.258 -23.609 3.146 1 91.38 166 MET B C 1
ATOM 3831 O O . MET B 1 166 ? -8.742 -24.688 3.512 1 91.38 166 MET B O 1
ATOM 3835 N N . TYR B 1 167 ? -8.773 -22.469 3.285 1 94.06 167 TYR B N 1
ATOM 3836 C CA . TYR B 1 167 ? -10.094 -22.375 3.896 1 94.06 167 TYR B CA 1
ATOM 3837 C C . TYR B 1 167 ? -11.164 -22.094 2.844 1 94.06 167 TYR B C 1
ATOM 3839 O O . TYR B 1 167 ? -10.906 -21.406 1.851 1 94.06 167 TYR B O 1
ATOM 3847 N N . TRP B 1 168 ? -12.336 -22.672 3.127 1 93.56 168 TRP B N 1
ATOM 3848 C CA . TRP B 1 168 ? -13.516 -22.297 2.357 1 93.56 168 TRP B CA 1
ATOM 3849 C C . TRP B 1 168 ? -14.68 -21.953 3.283 1 93.56 168 TRP B C 1
ATOM 3851 O O . TRP B 1 168 ? -15.086 -22.781 4.109 1 93.56 168 TRP B O 1
ATOM 3861 N N . PRO B 1 169 ? -15.414 -20.828 3.203 1 94.69 169 PRO B N 1
ATOM 3862 C CA . PRO B 1 169 ? -14.961 -19.797 2.266 1 94.69 169 PRO B CA 1
ATOM 3863 C C . PRO B 1 169 ? -13.656 -19.141 2.703 1 94.69 169 PRO B C 1
ATOM 3865 O O . PRO B 1 169 ? -13.32 -19.172 3.889 1 94.69 169 PRO B O 1
ATOM 3868 N N . GLY B 1 170 ? -12.938 -18.641 1.695 1 93.81 170 GLY B N 1
ATOM 3869 C CA . GLY B 1 170 ? -11.68 -17.969 1.984 1 93.81 170 GLY B CA 1
ATOM 3870 C C . GLY B 1 170 ? -11.859 -16.547 2.459 1 93.81 170 GLY B C 1
ATOM 3871 O O . GLY B 1 170 ? -10.891 -15.875 2.838 1 93.81 170 GLY B O 1
ATOM 3872 N N . CYS B 1 171 ? -13.008 -16.016 2.424 1 96 171 CYS B N 1
ATOM 3873 C CA . CYS B 1 171 ? -13.352 -14.688 2.906 1 96 171 CYS B CA 1
ATOM 3874 C C . CYS B 1 171 ? -14.711 -14.68 3.592 1 96 171 CYS B C 1
ATOM 3876 O O . CYS B 1 171 ? -15.531 -15.562 3.348 1 96 171 CYS B O 1
ATOM 3878 N N . VAL B 1 172 ? -14.898 -13.734 4.461 1 96.69 172 VAL B N 1
ATOM 3879 C CA . VAL B 1 172 ? -16.141 -13.625 5.207 1 96.69 172 VAL B CA 1
ATOM 3880 C C . VAL B 1 172 ? -16.547 -12.156 5.324 1 96.69 172 VAL B C 1
ATOM 3882 O O . VAL B 1 172 ? -15.727 -11.258 5.113 1 96.69 172 VAL B O 1
ATOM 3885 N N . THR B 1 173 ? -17.844 -11.938 5.59 1 96.94 173 THR B N 1
ATOM 3886 C CA . THR B 1 173 ? -18.359 -10.586 5.789 1 96.94 173 THR B CA 1
ATOM 3887 C C . THR B 1 173 ? -18.328 -10.211 7.27 1 96.94 173 THR B C 1
ATOM 3889 O O . THR B 1 173 ? -18.859 -10.938 8.109 1 96.94 173 THR B O 1
ATOM 3892 N N . VAL B 1 174 ? -17.656 -9.18 7.547 1 97.75 174 VAL B N 1
ATOM 3893 C CA . VAL B 1 174 ? -17.625 -8.625 8.898 1 97.75 174 VAL B CA 1
ATOM 3894 C C . VAL B 1 174 ? -17.906 -7.129 8.852 1 97.75 174 VAL B C 1
ATOM 3896 O O . VAL B 1 174 ? -17.984 -6.539 7.766 1 97.75 174 VAL B O 1
ATOM 3899 N N . LYS B 1 175 ? -18.094 -6.562 10.023 1 98.38 175 LYS B N 1
ATOM 3900 C CA . LYS B 1 175 ? -18.297 -5.121 10.094 1 98.38 175 LYS B CA 1
ATOM 3901 C C . LYS B 1 175 ? -16.984 -4.387 10.359 1 98.38 175 LYS B C 1
ATOM 3903 O O . LYS B 1 175 ? -16.266 -4.727 11.289 1 98.38 175 LYS B O 1
ATOM 3908 N N . ARG B 1 176 ? -16.672 -3.438 9.523 1 98.25 176 ARG B N 1
ATOM 3909 C CA . ARG B 1 176 ? -15.508 -2.564 9.672 1 98.25 176 ARG B CA 1
ATOM 3910 C C . ARG B 1 176 ? -15.906 -1.098 9.531 1 98.25 176 ARG B C 1
ATOM 3912 O O . ARG B 1 176 ? -16.781 -0.761 8.742 1 98.25 176 ARG B O 1
ATOM 3919 N N . CYS B 1 177 ? -15.227 -0.36 10.312 1 98.5 177 CYS B N 1
ATOM 3920 C CA . CYS B 1 177 ? -15.523 1.067 10.266 1 98.5 177 CYS B CA 1
ATOM 3921 C C . CYS B 1 177 ? -15.125 1.662 8.922 1 98.5 177 CYS B C 1
ATOM 3923 O O . CYS B 1 177 ? -14.047 1.368 8.398 1 98.5 177 CYS B O 1
ATOM 3925 N N . GLY B 1 178 ? -16.047 2.457 8.367 1 96.94 178 GLY B N 1
ATOM 3926 C CA . GLY B 1 178 ? -15.828 3.211 7.141 1 96.94 178 GLY B CA 1
ATOM 3927 C C . GLY B 1 178 ? -16.734 4.426 7.02 1 96.94 178 GLY B C 1
ATOM 3928 O O . GLY B 1 178 ? -17.844 4.434 7.539 1 96.94 178 GLY B O 1
ATOM 3929 N N . GLY B 1 179 ? -16.219 5.383 6.332 1 96.19 179 GLY B N 1
ATOM 3930 C CA . GLY B 1 179 ? -16.969 6.617 6.164 1 96.19 179 GLY B CA 1
ATOM 3931 C C . GLY B 1 179 ? -16.078 7.824 5.93 1 96.19 179 GLY B C 1
ATOM 3932 O O . GLY B 1 179 ? -14.867 7.688 5.773 1 96.19 179 GLY B O 1
ATOM 3933 N N . CYS B 1 180 ? -16.719 8.953 5.895 1 95.38 180 CYS B N 1
ATOM 3934 C CA . CYS B 1 180 ? -16.047 10.195 5.555 1 95.38 180 CYS B CA 1
ATOM 3935 C C . CYS B 1 180 ? -15.914 11.094 6.781 1 95.38 180 CYS B C 1
ATOM 3937 O O . CYS B 1 180 ? -16.891 11.305 7.512 1 95.38 180 CYS B O 1
ATOM 3939 N N . CYS B 1 181 ? -14.75 11.594 6.938 1 94.56 181 CYS B N 1
ATOM 3940 C CA . CYS B 1 181 ? -14.5 12.469 8.078 1 94.56 181 CYS B CA 1
ATOM 3941 C C . CYS B 1 181 ? -14.156 13.883 7.621 1 94.56 181 CYS B C 1
ATOM 3943 O O . CYS B 1 181 ? -13.828 14.742 8.438 1 94.56 181 CYS B O 1
ATOM 3945 N N . ASN B 1 182 ? -14.203 14.227 6.414 1 88.44 182 ASN B N 1
ATOM 3946 C CA . ASN B 1 182 ? -14.133 15.531 5.762 1 88.44 182 ASN B CA 1
ATOM 3947 C C . ASN B 1 182 ? -12.766 16.172 5.945 1 88.44 182 ASN B C 1
ATOM 3949 O O . ASN B 1 182 ? -12.602 17.375 5.715 1 88.44 182 ASN B O 1
ATOM 3953 N N . SER B 1 183 ? -11.898 15.602 6.547 1 85.88 183 SER B N 1
ATOM 3954 C CA . SER B 1 183 ? -10.539 16.109 6.727 1 85.88 183 SER B CA 1
ATOM 3955 C C . SER B 1 183 ? -9.516 14.977 6.621 1 85.88 183 SER B C 1
ATOM 3957 O O . SER B 1 183 ? -9.781 13.844 7.035 1 85.88 183 SER B O 1
ATOM 3959 N N . ASP B 1 184 ? -8.422 15.391 6.086 1 87.62 184 ASP B N 1
ATOM 3960 C CA . ASP B 1 184 ? -7.355 14.398 5.957 1 87.62 184 ASP B CA 1
ATOM 3961 C C . ASP B 1 184 ? -6.672 14.148 7.301 1 87.62 184 ASP B C 1
ATOM 3963 O O . ASP B 1 184 ? -5.883 13.211 7.438 1 87.62 184 ASP B O 1
ATOM 3967 N N . LEU B 1 185 ? -6.992 14.953 8.25 1 94 185 LEU B N 1
ATOM 3968 C CA . LEU B 1 185 ? -6.418 14.805 9.578 1 94 185 LEU B CA 1
ATOM 3969 C C . LEU B 1 185 ? -7.109 13.68 10.344 1 94 185 LEU B C 1
ATOM 3971 O O . LEU B 1 185 ? -6.574 13.18 11.336 1 94 185 LEU B O 1
ATOM 3975 N N . HIS B 1 186 ? -8.289 13.406 9.93 1 95.69 186 HIS B N 1
ATOM 3976 C CA . HIS B 1 186 ? -9.117 12.445 10.641 1 95.69 186 HIS B CA 1
ATOM 3977 C C . HIS B 1 186 ? -9.328 11.18 9.82 1 95.69 186 HIS B C 1
ATOM 3979 O O . HIS B 1 186 ? -9.172 11.195 8.602 1 95.69 186 HIS B O 1
ATOM 3985 N N . GLU B 1 187 ? -9.594 10.133 10.508 1 96 187 GLU B N 1
ATOM 3986 C CA . GLU B 1 187 ? -9.93 8.852 9.891 1 96 187 GLU B CA 1
ATOM 3987 C C . GLU B 1 187 ? -11.031 8.133 10.672 1 96 187 GLU B C 1
ATOM 3989 O O . GLU B 1 187 ? -11.125 8.273 11.891 1 96 187 GLU B O 1
ATOM 3994 N N . CYS B 1 188 ? -11.859 7.484 9.969 1 97.75 188 CYS B N 1
ATOM 3995 C CA . CYS B 1 188 ? -12.922 6.711 10.594 1 97.75 188 CYS B CA 1
ATOM 3996 C C . CYS B 1 188 ? -12.375 5.445 11.234 1 97.75 188 CYS B C 1
ATOM 3998 O O . CYS B 1 188 ? -11.93 4.531 10.539 1 97.75 188 CYS B O 1
ATOM 4000 N N . GLN B 1 189 ? -12.414 5.367 12.555 1 97.88 189 GLN B N 1
ATOM 4001 C CA . GLN B 1 189 ? -11.805 4.273 13.297 1 97.88 189 GLN B CA 1
ATOM 4002 C C . GLN B 1 189 ? -12.781 3.676 14.305 1 97.88 189 GLN B C 1
ATOM 4004 O O . GLN B 1 189 ? -13.719 4.344 14.734 1 97.88 189 GLN B O 1
ATOM 4009 N N . PRO B 1 190 ? -12.57 2.447 14.688 1 98.31 190 PRO B N 1
ATOM 4010 C CA . PRO B 1 190 ? -13.445 1.816 15.672 1 98.31 190 PRO B CA 1
ATOM 4011 C C . PRO B 1 190 ? -13.203 2.322 17.094 1 98.31 190 PRO B C 1
ATOM 4013 O O . PRO B 1 190 ? -12.055 2.52 17.484 1 98.31 190 PRO B O 1
ATOM 4016 N N . THR B 1 191 ? -14.281 2.643 17.766 1 98.19 191 THR B N 1
ATOM 4017 C CA . THR B 1 191 ? -14.211 2.969 19.188 1 98.19 191 THR B CA 1
ATOM 4018 C C . THR B 1 191 ? -14.586 1.761 20.031 1 98.19 191 THR B C 1
ATOM 4020 O O . THR B 1 191 ? -14.227 1.694 21.219 1 98.19 191 THR B O 1
ATOM 4023 N N . ARG B 1 192 ? -15.32 0.816 19.422 1 98.56 192 ARG B N 1
ATOM 4024 C CA . ARG B 1 192 ? -15.664 -0.452 20.062 1 98.56 192 ARG B CA 1
ATOM 4025 C C . ARG B 1 192 ? -15.633 -1.596 19.062 1 98.56 192 ARG B C 1
ATOM 4027 O O . ARG B 1 192 ? -15.961 -1.407 17.891 1 98.56 192 ARG B O 1
ATOM 4034 N N . SER B 1 193 ? -15.188 -2.764 19.5 1 98.5 193 SER B N 1
ATOM 4035 C CA . SER B 1 193 ? -15.125 -3.953 18.656 1 98.5 193 SER B CA 1
ATOM 4036 C C . SER B 1 193 ? -15.461 -5.211 19.453 1 98.5 193 SER B C 1
ATOM 4038 O O . SER B 1 193 ? -15.422 -5.199 20.672 1 98.5 193 SER B O 1
ATOM 4040 N N . GLU B 1 194 ? -15.891 -6.199 18.812 1 98.38 194 GLU B N 1
ATOM 4041 C CA . GLU B 1 194 ? -16.125 -7.516 19.391 1 98.38 194 GLU B CA 1
ATOM 4042 C C . GLU B 1 194 ? -15.5 -8.617 18.547 1 98.38 194 GLU B C 1
ATOM 4044 O O . GLU B 1 194 ? -15.375 -8.469 17.328 1 98.38 194 GLU B O 1
ATOM 4049 N N . ILE B 1 195 ? -15.078 -9.648 19.203 1 97.94 195 ILE B N 1
ATOM 4050 C CA . ILE B 1 195 ? -14.539 -10.805 18.5 1 97.94 195 ILE B CA 1
ATOM 4051 C C . ILE B 1 195 ? -15.664 -11.797 18.203 1 97.94 195 ILE B C 1
ATOM 4053 O O . ILE B 1 195 ? -16.406 -12.195 19.109 1 97.94 195 ILE B O 1
ATOM 4057 N N . ILE B 1 196 ? -15.781 -12.109 17 1 96.81 196 ILE B N 1
ATOM 4058 C CA . ILE B 1 196 ? -16.781 -13.102 16.625 1 96.81 196 ILE B CA 1
ATOM 4059 C C . ILE B 1 196 ? -16.078 -14.336 16.047 1 96.81 196 ILE B C 1
ATOM 4061 O O . ILE B 1 196 ? -14.961 -14.242 15.539 1 96.81 196 ILE B O 1
ATOM 4065 N N . GLN B 1 197 ? -16.766 -15.414 16.156 1 96.44 197 GLN B N 1
ATOM 4066 C CA . GLN B 1 197 ? -16.234 -16.656 15.594 1 96.44 197 GLN B CA 1
ATOM 4067 C C . GLN B 1 197 ? -16.953 -17.016 14.289 1 96.44 197 GLN B C 1
ATOM 4069 O O . GLN B 1 197 ? -18.172 -17.062 14.242 1 96.44 197 GLN B O 1
ATOM 4074 N N . VAL B 1 198 ? -16.188 -17.234 13.359 1 96.5 198 VAL B N 1
ATOM 4075 C CA . VAL B 1 198 ? -16.719 -17.656 12.07 1 96.5 198 VAL B CA 1
ATOM 4076 C C . VAL B 1 198 ? -16.203 -19.047 11.742 1 96.5 198 VAL B C 1
ATOM 4078 O O . VAL B 1 198 ? -15.031 -19.359 11.938 1 96.5 198 VAL B O 1
ATOM 4081 N N . LYS B 1 199 ? -17.125 -19.875 11.266 1 97.06 199 LYS B N 1
ATOM 4082 C CA . LYS B 1 199 ? -16.75 -21.234 10.93 1 97.06 199 LYS B CA 1
ATOM 4083 C C . LYS B 1 199 ? -16.438 -21.375 9.445 1 97.06 199 LYS B C 1
ATOM 4085 O O . LYS B 1 199 ? -17.219 -20.938 8.602 1 97.06 199 LYS B O 1
ATOM 4090 N N . VAL B 1 200 ? -15.336 -22.031 9.156 1 96.5 200 VAL B N 1
ATOM 4091 C CA . VAL B 1 200 ? -14.922 -22.266 7.781 1 96.5 200 VAL B CA 1
ATOM 4092 C C . VAL B 1 200 ? -14.461 -23.719 7.617 1 96.5 200 VAL B C 1
ATOM 4094 O O . VAL B 1 200 ? -14.102 -24.375 8.602 1 96.5 200 VAL B O 1
ATOM 4097 N N . VAL B 1 201 ? -14.531 -24.219 6.422 1 95.31 201 VAL B N 1
ATOM 4098 C CA . VAL B 1 201 ? -14.062 -25.578 6.121 1 95.31 201 VAL B CA 1
ATOM 4099 C C . VAL B 1 201 ? -12.555 -25.562 5.895 1 95.31 201 VAL B C 1
ATOM 4101 O O . VAL B 1 201 ? -12.039 -24.734 5.129 1 95.31 201 VAL B O 1
ATOM 4104 N N . ARG B 1 202 ? -11.891 -26.422 6.574 1 94.19 202 ARG B N 1
ATOM 4105 C CA . ARG B 1 202 ? -10.453 -26.562 6.426 1 94.19 202 ARG B CA 1
ATOM 4106 C C . ARG B 1 202 ? -10.109 -27.672 5.426 1 94.19 202 ARG B C 1
ATOM 4108 O O . ARG B 1 202 ? -10.57 -28.797 5.559 1 94.19 202 ARG B O 1
ATOM 4115 N N . MET B 1 203 ? -9.344 -27.234 4.375 1 91.38 203 MET B N 1
ATOM 4116 C CA . MET B 1 203 ? -8.875 -28.172 3.365 1 91.38 203 MET B CA 1
ATOM 4117 C C . MET B 1 203 ? -7.352 -28.25 3.352 1 91.38 203 MET B C 1
ATOM 4119 O O . MET B 1 203 ? -6.676 -27.219 3.467 1 91.38 203 MET B O 1
ATOM 4123 N N . GLU B 1 204 ? -6.844 -29.406 3.264 1 88.88 204 GLU B N 1
ATOM 4124 C CA . GLU B 1 204 ? -5.395 -29.609 3.262 1 88.88 204 GLU B CA 1
ATOM 4125 C C . GLU B 1 204 ? -4.93 -30.281 1.971 1 88.88 204 GLU B C 1
ATOM 4127 O O . GLU B 1 204 ? -5.586 -31.188 1.471 1 88.88 204 GLU B O 1
ATOM 4132 N N . TYR B 1 205 ? -3.871 -29.688 1.424 1 86.25 205 TYR B N 1
ATOM 4133 C CA . TYR B 1 205 ? -3.205 -30.266 0.264 1 86.25 205 TYR B CA 1
ATOM 4134 C C . TYR B 1 205 ? -1.943 -31.016 0.678 1 86.25 205 TYR B C 1
ATOM 4136 O O . TYR B 1 205 ? -1.087 -30.469 1.374 1 86.25 205 TYR B O 1
ATOM 4144 N N . THR B 1 206 ? -1.845 -32.281 0.363 1 76.94 206 THR B N 1
ATOM 4145 C CA . THR B 1 206 ? -0.641 -33.094 0.578 1 76.94 206 THR B CA 1
ATOM 4146 C C . THR B 1 206 ? -0.104 -33.625 -0.745 1 76.94 206 THR B C 1
ATOM 4148 O O . THR B 1 206 ? -0.752 -34.438 -1.396 1 76.94 206 THR B O 1
ATOM 4151 N N . PRO B 1 207 ? 1.027 -33.062 -1.162 1 71.06 207 PRO B N 1
ATOM 4152 C CA . PRO B 1 207 ? 1.55 -33.5 -2.453 1 71.06 207 PRO B CA 1
ATOM 4153 C C . PRO B 1 207 ? 1.765 -35.031 -2.504 1 71.06 207 PRO B C 1
ATOM 4155 O O . PRO B 1 207 ? 1.594 -35.625 -3.559 1 71.06 207 PRO B O 1
ATOM 4158 N N . ARG B 1 208 ? 2.322 -35.6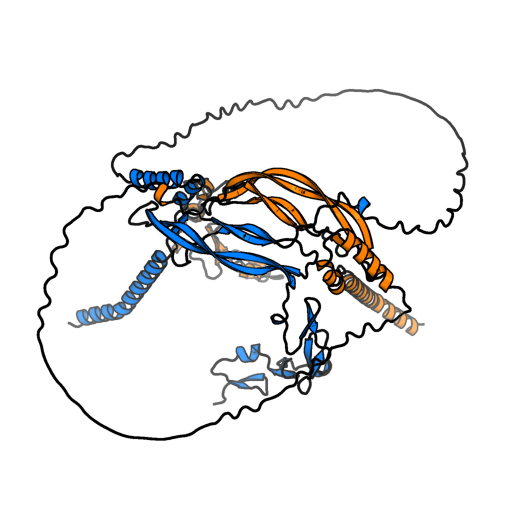25 -1.52 1 62.75 208 ARG B N 1
ATOM 4159 C CA . ARG B 1 208 ? 2.68 -37.031 -1.509 1 62.75 208 ARG B CA 1
ATOM 4160 C C . ARG B 1 208 ? 1.436 -37.906 -1.425 1 62.75 208 ARG B C 1
ATOM 4162 O O . ARG B 1 208 ? 1.378 -38.969 -2.043 1 62.75 208 ARG B O 1
ATOM 4169 N N . ALA B 1 209 ? 0.559 -37.5 -0.611 1 54.78 209 ALA B N 1
ATOM 4170 C CA . ALA B 1 209 ? -0.54 -38.406 -0.306 1 54.78 209 ALA B CA 1
ATOM 4171 C C . ALA B 1 209 ? -1.666 -38.281 -1.326 1 54.78 209 ALA B C 1
ATOM 4173 O O . ALA B 1 209 ? -2.201 -39.281 -1.808 1 54.78 209 ALA B O 1
ATOM 4174 N N . SER B 1 210 ? -2.158 -37 -1.451 1 58.72 210 SER B N 1
ATOM 4175 C CA . SER B 1 210 ? -3.287 -36.75 -2.342 1 58.72 210 SER B CA 1
ATOM 4176 C C . SER B 1 210 ? -3.062 -35.5 -3.176 1 58.72 210 SER B C 1
ATOM 4178 O O . SER B 1 210 ? -2.57 -34.5 -2.668 1 58.72 210 SER B O 1
ATOM 4180 N N . ARG B 1 211 ? -2.879 -35.656 -4.562 1 64.75 211 ARG B N 1
ATOM 4181 C CA . ARG B 1 211 ? -2.721 -34.562 -5.512 1 64.75 211 ARG B CA 1
ATOM 4182 C C . ARG B 1 211 ? -3.918 -33.594 -5.469 1 64.75 211 ARG B C 1
ATOM 4184 O O . ARG B 1 211 ? -4.07 -32.75 -6.34 1 64.75 211 ARG B O 1
ATOM 4191 N N . PHE B 1 212 ? -4.793 -33.875 -4.355 1 78.75 212 PHE B N 1
ATOM 4192 C CA . PHE B 1 212 ? -6.031 -33.094 -4.273 1 78.75 212 PHE B CA 1
ATOM 4193 C C . PHE B 1 212 ? -6.25 -32.562 -2.857 1 78.75 212 PHE B C 1
ATOM 4195 O O . PHE B 1 212 ? -5.484 -32.906 -1.945 1 78.75 212 PHE B O 1
ATOM 4202 N N . PHE B 1 213 ? -7.27 -31.766 -2.711 1 85.62 213 PHE B N 1
ATOM 4203 C CA . PHE B 1 213 ? -7.629 -31.25 -1.396 1 85.62 213 PHE B CA 1
ATOM 4204 C C . PHE B 1 213 ? -8.352 -32.312 -0.573 1 85.62 213 PHE B C 1
ATOM 4206 O O . PHE B 1 213 ? -9.195 -33.031 -1.096 1 85.62 213 PHE B O 1
ATOM 4213 N N . HIS B 1 214 ? -7.977 -32.375 0.695 1 85.75 214 HIS B N 1
ATOM 4214 C CA . HIS B 1 214 ? -8.672 -33.25 1.651 1 85.75 214 HIS B CA 1
ATOM 4215 C C . HIS B 1 214 ? -9.422 -32.406 2.688 1 85.75 214 HIS B C 1
ATOM 4217 O O . HIS B 1 214 ? -8.914 -31.391 3.152 1 85.75 214 HIS B O 1
ATOM 4223 N N . TYR B 1 215 ? -10.648 -32.969 2.863 1 89.69 215 TYR B N 1
ATOM 4224 C CA . TYR B 1 215 ? -11.43 -32.344 3.934 1 89.69 215 TYR B CA 1
ATOM 4225 C C . TYR B 1 215 ? -10.766 -32.562 5.289 1 89.69 215 TYR B C 1
ATOM 4227 O O . TYR B 1 215 ? -10.484 -33.719 5.664 1 89.69 215 TYR B O 1
ATOM 4235 N N . ASP B 1 216 ? -10.453 -31.469 5.918 1 89.94 216 ASP B N 1
ATOM 4236 C CA . ASP B 1 216 ? -9.789 -31.562 7.211 1 89.94 216 ASP B CA 1
ATOM 4237 C C . ASP B 1 216 ? -10.633 -30.938 8.312 1 89.94 216 ASP B C 1
ATOM 4239 O O . ASP B 1 216 ? -10.109 -30.219 9.18 1 89.94 216 ASP B O 1
ATOM 4243 N N . GLY B 1 217 ? -11.969 -30.844 8.234 1 91.75 217 GLY B N 1
ATOM 4244 C CA . GLY B 1 217 ? -12.883 -30.422 9.273 1 91.75 217 GLY B CA 1
ATOM 4245 C C . GLY B 1 217 ? -13.328 -28.969 9.125 1 91.75 217 GLY B C 1
ATOM 4246 O O . GLY B 1 217 ? -13 -28.312 8.133 1 91.75 217 GLY B O 1
ATOM 4247 N N . VAL B 1 218 ? -14.227 -28.609 10.078 1 94.88 218 VAL B N 1
ATOM 4248 C CA . VAL B 1 218 ? -14.711 -27.234 10.188 1 94.88 218 VAL B CA 1
ATOM 4249 C C . VAL B 1 218 ? -14.023 -26.531 11.359 1 94.88 218 VAL B C 1
ATOM 4251 O O . VAL B 1 218 ? -13.977 -27.078 12.469 1 94.88 218 VAL B O 1
ATOM 4254 N N . VAL B 1 219 ? -13.453 -25.422 11.094 1 94.69 219 VAL B N 1
ATOM 4255 C CA . VAL B 1 219 ? -12.711 -24.719 12.133 1 94.69 219 VAL B CA 1
ATOM 4256 C C . VAL B 1 219 ? -13.344 -23.344 12.367 1 94.69 219 VAL B C 1
ATOM 4258 O O . VAL B 1 219 ? -13.875 -22.734 11.438 1 94.69 219 VAL B O 1
ATOM 4261 N N . ALA B 1 220 ? -13.25 -22.906 13.656 1 95.94 220 ALA B N 1
ATOM 4262 C CA . ALA B 1 220 ? -13.734 -21.578 14.023 1 95.94 220 ALA B CA 1
ATOM 4263 C C . ALA B 1 220 ? -12.602 -20.562 14.016 1 95.94 220 ALA B C 1
ATOM 4265 O O . ALA B 1 220 ? -11.57 -20.766 14.664 1 95.94 220 ALA B O 1
ATOM 4266 N N . LYS B 1 221 ? -12.812 -19.578 13.289 1 96.19 221 LYS B N 1
ATOM 4267 C CA . LYS B 1 221 ? -11.82 -18.516 13.227 1 96.19 221 LYS B CA 1
ATOM 4268 C C . LYS B 1 221 ? -12.344 -17.234 13.898 1 96.19 221 LYS B C 1
ATOM 4270 O O . LYS B 1 221 ? -13.5 -16.859 13.703 1 96.19 221 LYS B O 1
ATOM 4275 N N . ASN B 1 222 ? -11.5 -16.609 14.719 1 96.25 222 ASN B N 1
ATOM 4276 C CA . ASN B 1 222 ? -11.852 -15.352 15.367 1 96.25 222 ASN B CA 1
ATOM 4277 C C . ASN B 1 222 ? -11.688 -14.172 14.414 1 96.25 222 ASN B C 1
ATOM 4279 O O . ASN B 1 222 ? -10.617 -13.984 13.828 1 96.25 222 ASN B O 1
ATOM 4283 N N . MET B 1 223 ? -12.75 -13.445 14.289 1 97.12 223 MET B N 1
ATOM 4284 C CA . MET B 1 223 ? -12.711 -12.227 13.477 1 97.12 223 MET B CA 1
ATOM 4285 C C . MET B 1 223 ? -13.117 -11.016 14.297 1 97.12 223 MET B C 1
ATOM 4287 O O . MET B 1 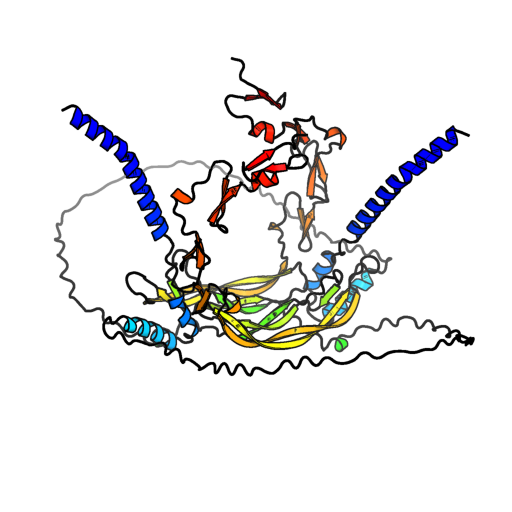223 ? -13.938 -11.117 15.219 1 97.12 223 MET B O 1
ATOM 4291 N N . THR B 1 224 ? -12.5 -9.898 14.023 1 97.62 224 THR B N 1
ATOM 4292 C CA . THR B 1 224 ? -12.852 -8.664 14.711 1 97.62 224 THR B CA 1
ATOM 4293 C C . THR B 1 224 ? -14.023 -7.977 14.016 1 97.62 224 THR B C 1
ATOM 4295 O O . THR B 1 224 ? -14.008 -7.773 12.805 1 97.62 224 THR B O 1
ATOM 4298 N N . ASN B 1 225 ? -15 -7.711 14.766 1 98.25 225 ASN B N 1
ATOM 4299 C CA . ASN B 1 225 ? -16.172 -6.977 14.312 1 98.25 225 ASN B CA 1
ATOM 4300 C C . ASN B 1 225 ? -16.266 -5.602 14.969 1 98.25 225 ASN B C 1
ATOM 4302 O O . ASN B 1 225 ? -16.344 -5.5 16.188 1 98.25 225 ASN B O 1
ATOM 4306 N N . HIS B 1 226 ? -16.281 -4.582 14.195 1 98.5 226 HIS B N 1
ATOM 4307 C CA . HIS B 1 226 ? -16.438 -3.236 14.734 1 98.5 226 HIS B CA 1
ATOM 4308 C C . HIS B 1 226 ? -17.906 -2.938 15.055 1 98.5 226 HIS B C 1
ATOM 4310 O O . HIS B 1 226 ? -18.781 -3.154 14.219 1 98.5 226 HIS B O 1
ATOM 4316 N N . THR B 1 227 ? -18.125 -2.416 16.219 1 98.62 227 THR B N 1
ATOM 4317 C CA . THR B 1 227 ? -19.5 -2.184 16.609 1 98.62 227 THR B CA 1
ATOM 4318 C C . THR B 1 227 ? -19.797 -0.689 16.734 1 98.62 227 THR B C 1
ATOM 4320 O O . THR B 1 227 ? -20.938 -0.26 16.609 1 98.62 227 THR B O 1
ATOM 4323 N N . GLU B 1 228 ? -18.797 0.099 17.078 1 98.75 228 GLU B N 1
ATOM 4324 C CA . GLU B 1 228 ? -18.906 1.553 17.125 1 98.75 228 GLU B CA 1
ATOM 4325 C C . GLU B 1 228 ? -17.719 2.227 16.438 1 98.75 228 GLU B C 1
ATOM 4327 O O . GLU B 1 228 ? -16.594 1.742 16.531 1 98.75 228 GLU B O 1
ATOM 4332 N N . CYS B 1 229 ? -18.031 3.273 15.797 1 98.56 229 CYS B N 1
ATOM 4333 C CA . CYS B 1 229 ? -17.016 3.98 15.039 1 98.56 229 CYS B CA 1
ATOM 4334 C C . CYS B 1 229 ? -17.078 5.48 15.305 1 98.56 229 CYS B C 1
ATOM 4336 O O . CYS B 1 229 ? -18.109 6 15.719 1 98.56 229 CYS B O 1
ATOM 4338 N N . SER B 1 230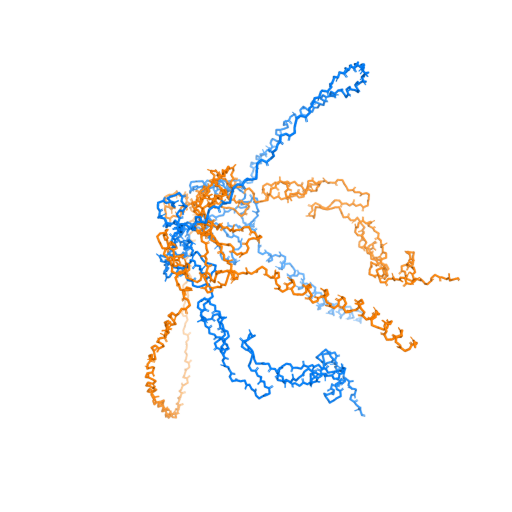 ? -15.977 6.176 15.141 1 97.5 230 SER B N 1
ATOM 4339 C CA . SER B 1 230 ? -15.906 7.629 15.211 1 97.5 230 SER B CA 1
ATOM 4340 C C . SER B 1 230 ? -14.727 8.172 14.422 1 97.5 230 SER B C 1
ATOM 4342 O O . SER B 1 230 ? -13.75 7.453 14.18 1 97.5 230 SER B O 1
ATOM 4344 N N . CYS B 1 231 ? -14.883 9.367 13.922 1 96.94 231 CYS B N 1
ATOM 4345 C CA . CYS B 1 231 ? -13.758 10.039 13.289 1 96.94 231 CYS B CA 1
ATOM 4346 C C . CYS B 1 231 ? -12.727 10.469 14.328 1 96.94 231 CYS B C 1
ATOM 4348 O O . CYS B 1 231 ? -13.047 11.211 15.258 1 96.94 231 CYS B O 1
ATOM 4350 N N . GLN B 1 232 ? -11.562 9.93 14.156 1 96.38 232 GLN B N 1
ATOM 4351 C CA . GLN B 1 232 ? -10.484 10.203 15.102 1 96.38 232 GLN B CA 1
ATOM 4352 C C . GLN B 1 232 ? -9.25 10.742 14.391 1 96.38 232 GLN B C 1
A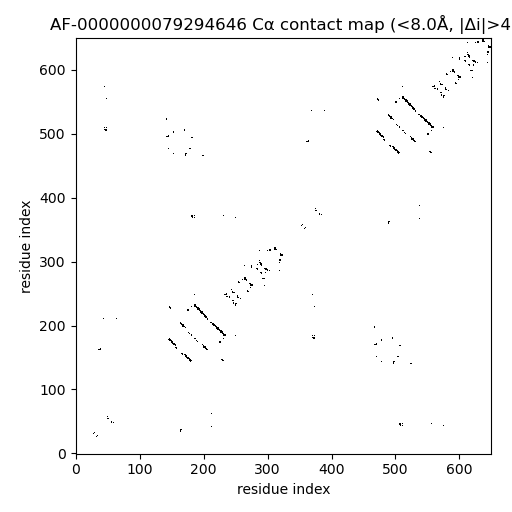TOM 4354 O O . GLN B 1 232 ? -9.086 10.539 13.18 1 96.38 232 GLN B O 1
ATOM 4359 N N . CYS B 1 233 ? -8.484 11.477 15.164 1 96.38 233 CYS B N 1
ATOM 4360 C CA . CYS B 1 233 ? -7.227 11.969 14.609 1 96.38 233 CYS B CA 1
ATOM 4361 C C . CYS B 1 233 ? -6.363 10.828 14.102 1 96.38 233 CYS B C 1
ATOM 4363 O O . CYS B 1 233 ? -6.25 9.789 14.758 1 96.38 233 CYS B O 1
ATOM 4365 N N . LYS B 1 234 ? -5.805 10.961 12.906 1 96.88 234 LYS B N 1
ATOM 4366 C CA . LYS B 1 234 ? -4.859 9.977 12.391 1 96.88 234 LYS B CA 1
ATOM 4367 C C . LYS B 1 234 ? -3.6 9.914 13.25 1 96.88 234 LYS B C 1
ATOM 4369 O O . LYS B 1 234 ? -3.139 8.836 13.609 1 96.88 234 LYS B O 1
ATOM 4374 N N . ILE B 1 235 ? -3.076 11.141 13.492 1 96.62 235 ILE B N 1
ATOM 4375 C CA . ILE B 1 235 ? -1.929 11.266 14.383 1 96.62 235 ILE B CA 1
ATOM 4376 C C . ILE B 1 235 ? -2.406 11.336 15.828 1 96.62 235 ILE B C 1
ATOM 4378 O O . ILE B 1 235 ? -3.166 12.234 16.188 1 96.62 235 ILE B O 1
ATOM 4382 N N . LYS B 1 236 ? -1.967 10.414 16.625 1 96.31 236 LYS B N 1
ATOM 4383 C CA . LYS B 1 236 ? -2.371 10.352 18.016 1 96.31 236 LYS B CA 1
ATOM 4384 C C . LYS B 1 236 ? -1.336 11.023 18.922 1 96.31 236 LYS B C 1
ATOM 4386 O O . LYS B 1 236 ? -0.206 11.273 18.5 1 96.31 236 LYS B O 1
ATOM 4391 N N . PRO B 1 237 ? -1.751 11.406 20.125 1 96.19 237 PRO B N 1
ATOM 4392 C CA . PRO B 1 237 ? -0.804 12.008 21.062 1 96.19 237 PRO B CA 1
ATOM 4393 C C . PRO B 1 237 ? 0.441 11.148 21.281 1 96.19 237 PRO B C 1
ATOM 4395 O O . PRO B 1 237 ? 1.542 11.68 21.438 1 96.19 237 PRO B O 1
ATOM 4398 N N . GLU B 1 238 ? 0.305 9.789 21.234 1 96.69 238 GLU B N 1
ATOM 4399 C CA . GLU B 1 238 ? 1.409 8.867 21.469 1 96.69 238 GLU B CA 1
ATOM 4400 C C . GLU B 1 238 ? 2.406 8.891 20.312 1 96.69 238 GLU B C 1
ATOM 4402 O O . GLU B 1 238 ? 3.545 8.438 20.453 1 96.69 238 GLU B O 1
ATOM 4407 N N . ASP B 1 239 ? 1.926 9.383 19.203 1 96.75 239 ASP B N 1
ATOM 4408 C CA . ASP B 1 239 ? 2.793 9.445 18.031 1 96.75 239 ASP B CA 1
ATOM 4409 C C . ASP B 1 239 ? 3.75 10.633 18.109 1 96.75 239 ASP B C 1
ATOM 4411 O O . ASP B 1 239 ? 4.707 10.727 17.344 1 96.75 239 ASP B O 1
ATOM 4415 N N . CYS B 1 240 ? 3.453 11.57 18.984 1 97.06 240 CYS B N 1
ATOM 4416 C CA . CYS B 1 240 ? 4.277 12.758 19.141 1 97.06 240 CYS B CA 1
ATOM 4417 C C . CYS B 1 240 ? 5.371 12.531 20.188 1 97.06 240 CYS B C 1
ATOM 4419 O O . CYS B 1 240 ? 5.148 11.836 21.172 1 97.06 240 CYS B O 1
ATOM 4421 N N . ASP B 1 241 ? 6.52 13.125 19.953 1 96.12 241 ASP B N 1
ATOM 4422 C CA . ASP B 1 241 ? 7.586 13.062 20.953 1 96.12 241 ASP B CA 1
ATOM 4423 C C . ASP B 1 241 ? 7.23 13.883 22.188 1 96.12 241 ASP B C 1
ATOM 4425 O O . ASP B 1 241 ? 7.176 15.109 22.125 1 96.12 241 ASP B O 1
ATOM 4429 N N . PRO B 1 242 ? 7.09 13.227 23.297 1 94.94 242 PRO B N 1
ATOM 4430 C CA . PRO B 1 242 ? 6.621 13.945 24.484 1 94.94 242 PRO B CA 1
ATOM 4431 C C . PRO B 1 242 ? 7.645 14.953 25.016 1 94.94 242 PRO B C 1
ATOM 4433 O O . PRO B 1 242 ? 7.281 15.898 25.703 1 94.94 242 PRO B O 1
ATOM 4436 N N . ALA B 1 243 ? 8.891 14.812 24.719 1 94.06 243 ALA B N 1
ATOM 4437 C CA . ALA B 1 243 ? 9.938 15.703 25.203 1 94.06 243 ALA B CA 1
ATOM 4438 C C . ALA B 1 243 ? 9.953 17.016 24.438 1 94.06 243 ALA B C 1
ATOM 4440 O O . ALA B 1 243 ? 10.172 18.078 25 1 94.06 243 ALA B O 1
ATOM 4441 N N . THR B 1 244 ? 9.672 16.938 23.188 1 95.75 244 THR B N 1
ATOM 4442 C CA . THR B 1 244 ? 9.922 18.125 22.375 1 95.75 244 THR B CA 1
ATOM 4443 C C . THR B 1 244 ? 8.641 18.578 21.672 1 95.75 244 THR B C 1
ATOM 4445 O O . THR B 1 244 ? 8.578 19.688 21.141 1 95.75 244 THR B O 1
ATOM 4448 N N . GLN B 1 245 ? 7.531 17.719 21.734 1 96.56 245 GLN B N 1
ATOM 4449 C CA . GLN B 1 245 ? 6.336 18.047 20.969 1 96.56 245 GLN B CA 1
ATOM 4450 C C . GLN B 1 245 ? 5.082 17.953 21.828 1 96.56 245 GLN B C 1
ATOM 4452 O O . GLN B 1 245 ? 5.102 17.344 22.906 1 96.56 245 GLN B O 1
ATOM 4457 N N . VAL B 1 246 ? 4.035 18.656 21.359 1 95.38 246 VAL B N 1
ATOM 4458 C CA . VAL B 1 246 ? 2.705 18.578 21.953 1 95.38 246 VAL B CA 1
ATOM 4459 C C . VAL B 1 246 ? 1.674 18.266 20.875 1 95.38 246 VAL B C 1
ATOM 4461 O O . VAL B 1 246 ? 1.762 18.781 19.75 1 95.38 246 VAL B O 1
ATOM 4464 N N . HIS B 1 247 ? 0.781 17.391 21.203 1 95.5 247 HIS B N 1
ATOM 4465 C CA . HIS B 1 247 ? -0.302 17.062 20.281 1 95.5 247 HIS B CA 1
ATOM 4466 C C . HIS B 1 247 ? -1.41 18.109 20.344 1 95.5 247 HIS B C 1
ATOM 4468 O O . HIS B 1 247 ? -2.025 18.312 21.391 1 95.5 247 HIS B O 1
ATOM 4474 N N . ASN B 1 248 ? -1.618 18.797 19.141 1 93 248 ASN B N 1
ATOM 4475 C CA . ASN B 1 248 ? -2.641 19.828 19.031 1 93 248 ASN B CA 1
ATOM 4476 C C . ASN B 1 248 ? -3.338 19.781 17.672 1 93 248 ASN B C 1
ATOM 4478 O O . ASN B 1 248 ? -2.682 19.797 16.625 1 93 248 ASN B O 1
ATOM 4482 N N . ASN B 1 249 ? -4.73 19.719 17.656 1 90.88 249 ASN B N 1
ATOM 4483 C CA . ASN B 1 249 ? -5.531 19.672 16.438 1 90.88 249 ASN B CA 1
ATOM 4484 C C . ASN B 1 249 ? -5.059 18.562 15.5 1 90.88 249 ASN B C 1
ATOM 4486 O O . ASN B 1 249 ? -4.84 18.812 14.312 1 90.88 249 ASN B O 1
ATOM 4490 N N . CYS B 1 250 ? -4.75 17.484 16.031 1 94.44 250 CYS B N 1
ATOM 4491 C CA . CYS B 1 250 ? -4.402 16.281 15.297 1 94.44 250 CYS B CA 1
ATOM 4492 C C . CYS B 1 250 ? -3.031 16.406 14.641 1 94.44 250 CYS B C 1
ATOM 4494 O O . CYS B 1 250 ? -2.799 15.852 13.562 1 94.44 250 CYS B O 1
ATOM 4496 N N . GLN B 1 251 ? -2.184 17.219 15.258 1 93.69 251 GLN B N 1
ATOM 4497 C CA . GLN B 1 251 ? -0.824 17.406 14.766 1 93.69 251 GLN B CA 1
ATOM 4498 C C . GLN B 1 251 ? 0.178 17.453 15.914 1 93.69 251 GLN B C 1
ATOM 4500 O O . GLN B 1 251 ? -0.189 17.75 17.062 1 93.69 251 GLN B O 1
ATOM 4505 N N . CYS B 1 252 ? 1.34 17.078 15.5 1 95.38 252 CYS B N 1
ATOM 4506 C CA . CYS B 1 252 ? 2.432 17.266 16.453 1 95.38 252 CYS B CA 1
ATOM 4507 C C . CYS B 1 252 ? 3.094 18.625 16.25 1 95.38 252 CYS B C 1
ATOM 4509 O O . CYS B 1 252 ? 3.598 18.922 15.164 1 95.38 252 CYS B O 1
ATOM 4511 N N . GLN B 1 253 ? 3.096 19.453 17.219 1 94 253 GLN B N 1
ATOM 4512 C CA . GLN B 1 253 ? 3.717 20.766 17.172 1 94 253 GLN B CA 1
ATOM 4513 C C . GLN B 1 253 ? 4.887 20.859 18.156 1 94 253 GLN B C 1
ATOM 4515 O O . GLN B 1 253 ? 4.848 20.266 19.234 1 94 253 GLN B O 1
ATOM 4520 N N . CYS B 1 254 ? 5.848 21.594 17.719 1 95.94 254 CYS B N 1
ATOM 4521 C CA . CYS B 1 254 ? 7 21.781 18.594 1 95.94 254 CYS B CA 1
ATOM 4522 C C . CYS B 1 254 ? 6.617 22.594 19.828 1 95.94 254 CYS B C 1
ATOM 4524 O O . CYS B 1 254 ? 5.852 23.562 19.734 1 95.94 254 CYS B O 1
ATOM 4526 N N . ARG B 1 255 ? 7.199 22.109 20.906 1 95.38 255 ARG B N 1
ATOM 4527 C CA . ARG B 1 255 ? 7.016 22.922 22.125 1 95.38 255 ARG B CA 1
ATOM 4528 C C . ARG B 1 255 ? 7.637 24.297 21.953 1 95.38 255 ARG B C 1
ATOM 4530 O O . ARG B 1 255 ? 8.641 24.453 21.25 1 95.38 255 ARG B O 1
ATOM 4537 N N . LYS B 1 256 ? 7.023 25.266 22.562 1 93.44 256 LYS B N 1
ATOM 4538 C CA . LYS B 1 256 ? 7.508 26.641 22.453 1 93.44 256 LYS B CA 1
ATOM 4539 C C . LYS B 1 256 ? 8.898 26.781 23.078 1 93.44 256 LYS B C 1
ATOM 4541 O O . LYS B 1 256 ? 9.75 27.484 22.547 1 93.44 256 LYS B O 1
ATOM 4546 N N . PHE B 1 257 ? 9.07 26.125 24.203 1 93.31 257 PHE B N 1
ATOM 4547 C CA . PHE B 1 257 ? 10.344 26.219 24.906 1 93.31 257 PHE B CA 1
ATOM 4548 C C . PHE B 1 257 ? 10.742 24.859 25.484 1 93.31 257 PHE B C 1
ATOM 4550 O O . PHE B 1 257 ? 9.906 24.156 26.047 1 93.31 257 PHE B O 1
ATOM 4557 N N . VAL B 1 258 ? 11.898 24.453 25.25 1 94.5 258 VAL B N 1
ATOM 4558 C CA . VAL B 1 258 ? 12.508 23.25 25.828 1 94.5 258 VAL B CA 1
ATOM 4559 C C . VAL B 1 258 ? 13.898 23.594 26.359 1 94.5 258 VAL B C 1
ATOM 4561 O O . VAL B 1 258 ? 14.641 24.359 25.719 1 94.5 258 VAL B O 1
ATOM 4564 N N . THR B 1 259 ? 14.203 23.203 27.531 1 94.62 259 THR B N 1
ATOM 4565 C CA . THR B 1 259 ? 15.539 23.422 28.078 1 94.62 259 THR B CA 1
ATOM 4566 C C . THR B 1 259 ? 16.547 22.516 27.375 1 94.62 259 THR B C 1
ATOM 4568 O O . THR B 1 259 ? 16.422 21.297 27.391 1 94.62 259 THR B O 1
ATOM 4571 N N . CYS B 1 260 ? 17.453 23.156 26.781 1 93.69 260 CYS B N 1
ATOM 4572 C CA . CYS B 1 260 ? 18.484 22.422 26.047 1 93.69 260 CYS B CA 1
ATOM 4573 C C . CYS B 1 260 ? 19.766 22.297 26.859 1 93.69 260 CYS B C 1
ATOM 4575 O O . CYS B 1 260 ? 19.984 23.078 27.797 1 93.69 260 CYS B O 1
ATOM 4577 N N . PRO B 1 261 ? 20.562 21.203 26.562 1 90 261 PRO B N 1
ATOM 4578 C CA . PRO B 1 261 ? 21.875 21.109 27.203 1 90 261 PRO B CA 1
ATOM 4579 C C . PRO B 1 261 ? 22.797 22.281 26.891 1 90 261 PRO B C 1
ATOM 4581 O O . PRO B 1 261 ? 22.5 23.078 25.984 1 90 261 PRO B O 1
ATOM 4584 N N . ALA B 1 262 ? 23.828 22.328 27.719 1 88.06 262 ALA B N 1
ATOM 4585 C CA . ALA B 1 262 ? 24.766 23.438 27.547 1 88.06 262 ALA B CA 1
ATOM 4586 C C . ALA B 1 262 ? 25.312 23.469 26.109 1 88.06 262 ALA B C 1
ATOM 4588 O O . ALA B 1 262 ? 25.625 22.438 25.531 1 88.06 262 ALA B O 1
ATOM 4589 N N . GLY B 1 263 ? 25.297 24.672 25.531 1 86.38 263 GLY B N 1
ATOM 4590 C CA . GLY B 1 263 ? 25.875 24.875 24.203 1 86.38 263 GLY B CA 1
ATOM 4591 C C . GLY B 1 263 ? 24.844 24.75 23.094 1 86.38 263 GLY B C 1
ATOM 4592 O O . GLY B 1 263 ? 25.156 24.969 21.922 1 86.38 263 GLY B O 1
ATOM 4593 N N . LYS B 1 264 ? 23.703 24.359 23.547 1 93.12 264 LYS B N 1
ATOM 4594 C CA . LYS B 1 264 ? 22.656 24.188 22.531 1 93.12 264 LYS B CA 1
ATOM 4595 C C . LYS B 1 264 ? 21.5 25.156 22.781 1 93.12 264 LYS B C 1
ATOM 4597 O O . LYS B 1 264 ? 21.312 25.641 23.891 1 93.12 264 LYS B O 1
ATOM 4602 N N . ARG B 1 265 ? 20.812 25.484 21.672 1 92.31 265 ARG B N 1
ATOM 4603 C CA . ARG B 1 265 ? 19.625 26.344 21.734 1 92.31 265 ARG B CA 1
ATOM 4604 C C . ARG B 1 265 ? 18.422 25.672 21.125 1 92.31 265 ARG B C 1
ATOM 4606 O O . ARG B 1 265 ? 18.547 24.922 20.156 1 92.31 265 ARG B O 1
ATOM 4613 N N . TRP B 1 266 ? 17.312 25.938 21.672 1 94.88 266 TRP B N 1
ATOM 4614 C CA . TRP B 1 266 ? 16.062 25.328 21.219 1 94.88 266 TRP B CA 1
ATOM 4615 C C . TRP B 1 266 ? 15.609 25.938 19.906 1 94.88 266 TRP B C 1
ATOM 4617 O O . TRP B 1 266 ? 15.562 27.172 19.75 1 94.88 266 TRP B O 1
ATOM 4627 N N . ASP B 1 267 ? 15.352 25.062 19.016 1 92.94 267 ASP B N 1
ATOM 4628 C CA . ASP B 1 267 ? 14.75 25.484 17.75 1 92.94 267 ASP B CA 1
ATOM 4629 C C . ASP B 1 267 ? 13.281 25.078 17.672 1 92.94 267 ASP B C 1
ATOM 4631 O O . ASP B 1 267 ? 12.969 23.906 17.453 1 92.94 267 ASP B O 1
ATOM 4635 N N . PRO B 1 268 ? 12.383 25.969 17.766 1 93.06 268 PRO B N 1
ATOM 4636 C CA . PRO B 1 268 ? 10.961 25.641 17.828 1 93.06 268 PRO B CA 1
ATOM 4637 C C . PRO B 1 268 ? 10.391 25.219 16.469 1 93.06 268 PRO B C 1
ATOM 4639 O O . PRO B 1 268 ? 9.258 24.734 16.391 1 93.06 268 PRO B O 1
ATOM 4642 N N . ILE B 1 269 ? 11.133 25.391 15.398 1 91.12 269 ILE B N 1
ATOM 4643 C CA . ILE B 1 269 ? 10.664 25.031 14.062 1 91.12 269 ILE B CA 1
ATOM 4644 C C . ILE B 1 269 ? 11.023 23.578 13.773 1 91.12 269 ILE B C 1
ATOM 4646 O O . ILE B 1 269 ? 10.188 22.812 13.297 1 91.12 269 ILE B O 1
ATOM 4650 N N . ARG B 1 270 ? 12.164 23.188 14.203 1 92.5 270 ARG B N 1
ATOM 4651 C CA . ARG B 1 270 ? 12.633 21.828 13.922 1 92.5 270 ARG B CA 1
ATOM 4652 C C . ARG B 1 270 ? 12.414 20.906 15.117 1 92.5 270 ARG B C 1
ATOM 4654 O O . ARG B 1 270 ? 12.617 19.703 15.023 1 92.5 270 ARG B O 1
ATOM 4661 N N . CYS B 1 271 ? 11.992 21.391 16.188 1 95.44 271 CYS B N 1
ATOM 4662 C CA . CYS B 1 271 ? 11.719 20.672 17.422 1 95.44 271 CYS B CA 1
ATOM 4663 C C . CYS B 1 271 ? 12.977 19.984 17.938 1 95.44 271 CYS B C 1
ATOM 4665 O O . CYS B 1 271 ? 12.938 18.797 18.312 1 95.44 271 CYS B O 1
ATOM 4667 N N . GLN B 1 272 ? 14.062 20.766 17.906 1 93.69 272 GLN B N 1
ATOM 4668 C CA . GLN B 1 272 ? 15.32 20.172 18.344 1 93.69 272 GLN B CA 1
ATOM 4669 C C . GLN B 1 272 ? 16.234 21.203 18.969 1 93.69 272 GLN B C 1
ATOM 4671 O O . GLN B 1 272 ? 16.078 22.406 18.734 1 93.69 272 GLN B O 1
ATOM 4676 N N . CYS B 1 273 ? 17.078 20.672 19.828 1 93.81 273 CYS B N 1
ATOM 4677 C CA . CYS B 1 273 ? 18.172 21.484 20.328 1 93.81 273 CYS B CA 1
ATOM 4678 C C . CYS B 1 273 ? 19.344 21.484 19.359 1 93.81 273 CYS B C 1
ATOM 4680 O O . CYS B 1 273 ? 19.875 20.438 19.031 1 93.81 273 CYS B O 1
ATOM 4682 N N . LEU B 1 274 ? 19.625 22.562 18.906 1 91.75 274 LEU B N 1
ATOM 4683 C CA . LEU B 1 274 ? 20.719 22.688 17.938 1 91.75 274 LEU B CA 1
ATOM 4684 C C . LEU B 1 274 ? 21.906 23.422 18.547 1 91.75 274 LEU B C 1
ATOM 4686 O O . LEU B 1 274 ? 21.734 24.25 19.453 1 91.75 274 LEU B O 1
ATOM 4690 N N . CYS B 1 275 ? 23.062 23.062 18 1 91.44 275 CYS B N 1
ATOM 4691 C CA . CYS B 1 275 ? 24.281 23.734 18.469 1 91.44 275 CYS B CA 1
ATOM 4692 C C . CYS B 1 275 ? 24.234 25.219 18.172 1 91.44 275 CYS B C 1
ATOM 4694 O O . CYS B 1 275 ? 23.812 25.641 17.078 1 91.44 275 CYS B O 1
ATOM 4696 N N . SER B 1 276 ? 24.578 26.094 19.156 1 87 276 SER B N 1
ATOM 4697 C CA . SER B 1 276 ? 24.562 27.547 19.031 1 87 276 SER B CA 1
ATOM 4698 C C . SER B 1 276 ? 25.781 28.062 18.281 1 87 276 SER B C 1
ATOM 4700 O O . SER B 1 276 ? 25.891 29.266 18 1 87 276 SER B O 1
ATOM 4702 N N . ALA B 1 277 ? 26.578 27.125 17.859 1 82.12 277 ALA B N 1
ATOM 4703 C CA . ALA B 1 277 ? 27.844 27.531 17.25 1 82.12 277 ALA B CA 1
ATOM 4704 C C . ALA B 1 277 ? 27.609 28.219 15.898 1 82.12 277 ALA B C 1
ATOM 4706 O O . ALA B 1 277 ? 26.719 27.812 15.141 1 82.12 277 ALA B O 1
ATOM 4707 N N . SER B 1 278 ? 28.266 29.281 15.656 1 78.62 278 SER B N 1
ATOM 4708 C CA . SER B 1 278 ? 28.188 30.016 14.398 1 78.62 278 SER B CA 1
ATOM 4709 C C . SER B 1 278 ? 28.75 29.203 13.242 1 78.62 278 SER B C 1
ATOM 4711 O O . SER B 1 278 ? 29.406 28.172 13.469 1 78.62 278 SER B O 1
ATOM 4713 N N . GLN B 1 279 ? 28.422 29.625 12.078 1 77.88 279 GLN B N 1
ATOM 4714 C CA . GLN B 1 279 ? 28.953 28.953 10.891 1 77.88 279 GLN B CA 1
ATOM 4715 C C . GLN B 1 279 ? 30.469 28.891 10.93 1 77.88 279 GLN B C 1
ATOM 4717 O O . GLN B 1 279 ? 31.078 27.891 10.531 1 77.88 279 GLN B O 1
ATOM 4722 N N . GLN B 1 280 ? 31.031 29.969 11.367 1 75.81 280 GLN B N 1
ATOM 4723 C CA . GLN B 1 280 ? 32.5 30.047 11.453 1 75.81 280 GLN B CA 1
ATOM 4724 C C . GLN B 1 280 ? 33.031 29.047 12.453 1 75.81 280 GLN B C 1
ATOM 4726 O O . GLN B 1 280 ? 34.062 28.406 12.195 1 75.81 280 GLN B O 1
ATOM 4731 N N . GLU B 1 281 ? 32.344 28.797 13.547 1 76.44 281 GLU B N 1
ATOM 4732 C CA . GLU B 1 281 ? 32.781 27.875 14.594 1 76.44 281 GLU B CA 1
ATOM 4733 C C . GLU B 1 281 ? 32.594 26.422 14.172 1 76.44 281 GLU B C 1
ATOM 4735 O O . GLU B 1 281 ? 33.25 25.531 14.711 1 76.44 281 GLU B O 1
ATOM 4740 N N . ARG B 1 282 ? 31.781 26.281 13.133 1 78.06 282 ARG B N 1
ATOM 4741 C CA . ARG B 1 282 ? 31.469 24.922 12.68 1 78.06 282 ARG B CA 1
ATOM 4742 C C . ARG B 1 282 ? 32.469 24.453 11.617 1 78.06 282 ARG B C 1
ATOM 4744 O O . ARG B 1 282 ? 32.406 23.312 11.164 1 78.06 282 ARG B O 1
ATOM 4751 N N . GLY B 1 283 ? 33.344 25.375 11.273 1 86.19 283 GLY B N 1
ATOM 4752 C CA . GLY B 1 283 ? 34.406 25.016 10.328 1 86.19 283 GLY B CA 1
ATOM 4753 C C . GLY B 1 283 ? 35.438 24.094 10.938 1 86.19 283 GLY B C 1
ATOM 4754 O O . GLY B 1 283 ? 36.125 24.484 11.883 1 86.19 283 GLY B O 1
ATOM 4755 N N . CYS B 1 284 ? 35.438 22.859 10.453 1 89.25 284 CYS B N 1
ATOM 4756 C CA . CYS B 1 284 ? 36.375 21.875 10.977 1 89.25 284 CYS B CA 1
ATOM 4757 C C . CYS B 1 284 ? 37.531 21.656 10 1 89.25 284 CYS B C 1
ATOM 4759 O O . CYS B 1 284 ? 37.469 22.062 8.836 1 89.25 284 CYS B O 1
ATOM 4761 N N . LEU B 1 285 ? 38.719 21.188 10.586 1 88.94 285 LEU B N 1
ATOM 4762 C CA . LEU B 1 285 ? 39.875 20.844 9.766 1 88.94 285 LEU B CA 1
ATOM 4763 C C . LEU B 1 285 ? 39.562 19.688 8.828 1 88.94 285 LEU B C 1
ATOM 4765 O O . LEU B 1 285 ? 38.5 19.047 8.961 1 88.94 285 LEU B O 1
ATOM 4769 N N . ARG B 1 286 ? 40.312 19.516 7.863 1 89.25 286 ARG B N 1
ATOM 4770 C CA . ARG B 1 286 ? 40.094 18.578 6.754 1 89.25 286 ARG B CA 1
ATOM 4771 C C . ARG B 1 286 ? 39.781 17.188 7.262 1 89.25 286 ARG B C 1
ATOM 4773 O O . ARG B 1 286 ? 38.906 16.484 6.699 1 89.25 286 ARG B O 1
ATOM 4780 N N . ARG B 1 287 ? 40.375 16.781 8.352 1 92.12 287 ARG B N 1
ATOM 4781 C CA . ARG B 1 287 ? 40.188 15.414 8.844 1 92.12 287 ARG B CA 1
ATOM 4782 C C . ARG B 1 287 ? 39.156 15.375 9.953 1 92.12 287 ARG B C 1
ATOM 4784 O O . ARG B 1 287 ? 39 14.359 10.633 1 92.12 287 ARG B O 1
ATOM 4791 N N . GLN B 1 288 ? 38.531 16.484 10.109 1 93.31 288 GLN B N 1
ATOM 4792 C CA . GLN B 1 288 ? 37.5 16.594 11.148 1 93.31 288 GLN B CA 1
ATOM 4793 C C . GLN B 1 288 ? 36.156 16.906 10.547 1 93.31 288 GLN B C 1
ATOM 4795 O O . GLN B 1 288 ? 36.031 17.297 9.383 1 93.31 288 GLN B O 1
ATOM 4800 N N . GLU B 1 289 ? 35.125 16.516 11.242 1 92.44 289 GLU B N 1
ATOM 4801 C CA . GLU B 1 289 ? 33.781 16.844 10.867 1 92.44 289 GLU B CA 1
ATOM 4802 C C . GLU B 1 289 ? 32.969 17.375 12.07 1 92.44 289 GLU B C 1
ATOM 4804 O O . GLU B 1 289 ? 33.281 17.031 13.211 1 92.44 289 GLU B O 1
ATOM 4809 N N . TRP B 1 290 ? 32 18.203 11.758 1 91.31 290 TRP B N 1
ATOM 4810 C CA . TRP B 1 290 ? 31.203 18.781 12.82 1 91.31 290 TRP B CA 1
ATOM 4811 C C . TRP B 1 290 ? 30.219 17.766 13.383 1 91.31 290 TRP B C 1
ATOM 4813 O O . TRP B 1 290 ? 29.469 17.141 12.633 1 91.31 290 TRP B O 1
ATOM 4823 N N . ASN B 1 291 ? 30.266 17.641 14.664 1 90.56 291 ASN B N 1
ATOM 4824 C CA . ASN B 1 291 ? 29.328 16.766 15.359 1 90.56 291 ASN B CA 1
ATOM 4825 C C . ASN B 1 291 ? 28.172 17.547 15.984 1 90.56 291 ASN B C 1
ATOM 4827 O O . ASN B 1 291 ? 28.391 18.328 16.922 1 90.56 291 ASN B O 1
ATOM 4831 N N . GLN B 1 292 ? 27.062 17.172 15.594 1 88 292 GLN B N 1
ATOM 4832 C CA . GLN B 1 292 ? 25.875 17.922 16 1 88 292 GLN B CA 1
ATOM 4833 C C . GLN B 1 292 ? 25.484 17.594 17.438 1 88 292 GLN B C 1
ATOM 4835 O O . GLN B 1 292 ? 24.812 18.375 18.109 1 88 292 GLN B O 1
ATOM 4840 N N . ASP B 1 293 ? 26 16.5 17.906 1 88.38 293 ASP B N 1
ATOM 4841 C CA . ASP B 1 293 ? 25.625 16.094 19.25 1 88.38 293 ASP B CA 1
ATOM 4842 C C . ASP B 1 293 ? 26.516 16.766 20.297 1 88.38 293 ASP B C 1
ATOM 4844 O O . ASP B 1 293 ? 26.031 17.328 21.281 1 88.38 293 ASP B O 1
ATOM 4848 N N . SER B 1 294 ? 27.781 16.766 19.984 1 89.06 294 SER B N 1
ATOM 4849 C CA . SER B 1 294 ? 28.734 17.312 20.953 1 89.06 294 SER B CA 1
ATOM 4850 C C . SER B 1 294 ? 29.016 18.781 20.656 1 89.06 294 SER B C 1
ATOM 4852 O O . SER B 1 294 ? 29.641 19.469 21.484 1 89.06 294 SER B O 1
ATOM 4854 N N . CYS B 1 295 ? 28.516 19.234 19.578 1 92 295 CYS B N 1
ATOM 4855 C CA . CYS B 1 295 ? 28.734 20.609 19.141 1 92 295 CYS B CA 1
ATOM 4856 C C . CYS B 1 295 ? 30.219 20.922 19.062 1 92 295 CYS B C 1
ATOM 4858 O O . CYS B 1 295 ? 30.656 21.984 19.5 1 92 295 CYS B O 1
ATOM 4860 N N . THR B 1 296 ? 31.031 19.938 18.609 1 90 296 THR B N 1
ATOM 4861 C CA . THR B 1 296 ? 32.469 20.094 18.438 1 90 296 THR B CA 1
ATOM 4862 C C . THR B 1 296 ? 32.938 19.359 17.188 1 90 296 THR B C 1
ATOM 4864 O O . THR B 1 296 ? 32.188 18.578 16.594 1 90 296 THR B O 1
ATOM 4867 N N . CYS B 1 297 ? 34.062 19.797 16.75 1 91.62 297 CYS B N 1
ATOM 4868 C CA . CYS B 1 297 ? 34.688 19.062 15.648 1 91.62 297 CYS B CA 1
ATOM 4869 C C . CYS B 1 297 ? 35.281 17.75 16.141 1 91.62 297 CYS B C 1
ATOM 4871 O O . CYS B 1 297 ? 35.969 17.703 17.172 1 91.62 297 CYS B O 1
ATOM 4873 N N . THR B 1 298 ? 34.844 16.688 15.453 1 92.19 298 THR B N 1
ATOM 4874 C CA . THR B 1 298 ? 35.375 15.367 15.758 1 92.19 298 THR B CA 1
ATOM 4875 C C . THR B 1 298 ? 36 14.742 14.516 1 92.19 298 THR B C 1
ATOM 4877 O O . THR B 1 298 ? 35.781 15.211 13.398 1 92.19 298 THR B O 1
ATOM 4880 N N . CYS B 1 299 ? 36.938 13.781 14.836 1 95.06 299 CYS B N 1
ATOM 4881 C CA . CYS B 1 299 ? 37.562 13.117 13.703 1 95.06 299 CYS B CA 1
ATOM 4882 C C . CYS B 1 299 ? 36.531 12.461 12.797 1 95.06 299 CYS B C 1
ATOM 4884 O O . CYS B 1 299 ? 35.531 11.922 13.281 1 95.06 299 CYS B O 1
ATOM 4886 N N . ARG B 1 300 ? 36.75 12.547 11.57 1 94.25 300 ARG B N 1
ATOM 4887 C CA . ARG B 1 300 ? 35.844 11.977 10.609 1 94.25 300 ARG B CA 1
ATOM 4888 C C . ARG B 1 300 ? 35.625 10.484 10.883 1 94.25 300 ARG B C 1
ATOM 4890 O O . ARG B 1 300 ? 36.562 9.734 11.055 1 94.25 300 ARG B O 1
ATOM 4897 N N . LYS B 1 301 ? 34.375 10.094 10.844 1 91.75 301 LYS B N 1
ATOM 4898 C CA . LYS B 1 301 ? 34 8.727 11.18 1 91.75 301 LYS B CA 1
ATOM 4899 C C . LYS B 1 301 ? 34.531 7.738 10.148 1 91.75 301 LYS B C 1
ATOM 4901 O O . LYS B 1 301 ? 34.875 6.605 10.5 1 91.75 301 LYS B O 1
ATOM 4906 N N . ASP B 1 302 ? 34.594 8.148 8.977 1 92.19 302 ASP B N 1
ATOM 4907 C CA . ASP B 1 302 ? 35.062 7.258 7.926 1 92.19 302 ASP B CA 1
ATOM 4908 C C . ASP B 1 302 ? 36.562 6.934 8.125 1 92.19 302 ASP B C 1
ATOM 4910 O O . ASP B 1 302 ? 37 5.805 7.879 1 92.19 302 ASP B O 1
ATOM 4914 N N . LEU B 1 303 ? 37.344 7.945 8.562 1 92 303 LEU B N 1
ATOM 4915 C CA . LEU B 1 303 ? 38.75 7.73 8.844 1 92 303 LEU B CA 1
ATOM 4916 C C . LEU B 1 303 ? 38.938 6.777 10.023 1 92 303 LEU B C 1
ATOM 4918 O O . LEU B 1 303 ? 39.812 5.906 9.992 1 92 303 LEU B O 1
ATOM 4922 N N . VAL B 1 304 ? 38.094 6.957 10.984 1 92.81 304 VAL B N 1
ATOM 4923 C CA . VAL B 1 304 ? 38.156 6.105 12.164 1 92.81 304 VAL B CA 1
ATOM 4924 C C . VAL B 1 304 ? 37.812 4.664 11.789 1 92.81 304 VAL B C 1
ATOM 4926 O O . VAL B 1 304 ? 38.5 3.73 12.203 1 92.81 304 VAL B O 1
ATOM 4929 N N . ALA B 1 305 ? 36.844 4.453 10.977 1 93.19 305 ALA B N 1
ATOM 4930 C CA . ALA B 1 305 ? 36.344 3.129 10.586 1 93.19 305 ALA B CA 1
ATOM 4931 C C . ALA B 1 305 ? 37.375 2.42 9.688 1 93.19 305 ALA B C 1
ATOM 4933 O O . ALA B 1 305 ? 37.438 1.19 9.688 1 93.19 305 ALA B O 1
ATOM 4934 N N . SER B 1 306 ? 38.031 3.23 8.883 1 90.56 306 SER B N 1
ATOM 4935 C CA . SER B 1 306 ? 38.969 2.67 7.934 1 90.56 306 SER B CA 1
ATOM 4936 C C . SER B 1 306 ? 40.25 2.199 8.633 1 90.56 306 SER B C 1
ATOM 4938 O O . SER B 1 306 ? 41.031 1.426 8.07 1 90.56 306 SER B O 1
ATOM 4940 N N . CYS B 1 307 ? 40.5 2.637 9.797 1 91.12 307 CYS B N 1
ATOM 4941 C CA . CYS B 1 307 ? 41.719 2.277 10.531 1 91.12 307 CYS B CA 1
ATOM 4942 C C . CYS B 1 307 ? 41.562 0.917 11.203 1 91.12 307 CYS B C 1
ATOM 4944 O O . CYS B 1 307 ? 40.75 0.757 12.117 1 91.12 307 CYS B O 1
ATOM 4946 N N . ARG B 1 308 ? 42.219 -0.063 10.688 1 88.88 308 ARG B N 1
ATOM 4947 C CA . ARG B 1 308 ? 42.125 -1.423 11.211 1 88.88 308 ARG B CA 1
ATOM 4948 C C . ARG B 1 308 ? 43.469 -1.883 11.781 1 88.88 308 ARG B C 1
ATOM 4950 O O . ARG B 1 308 ? 44.5 -1.298 11.477 1 88.88 308 ARG B O 1
ATOM 4957 N N . ALA B 1 309 ? 43.344 -2.939 12.594 1 84.06 309 ALA B N 1
ATOM 4958 C CA . ALA B 1 309 ? 44.562 -3.521 13.133 1 84.06 309 ALA B CA 1
ATOM 4959 C C . ALA B 1 309 ? 45.531 -3.896 12.008 1 84.06 309 ALA B C 1
ATOM 4961 O O . ALA B 1 309 ? 45.125 -4.285 10.914 1 84.06 309 ALA B O 1
ATOM 4962 N N . PRO B 1 310 ? 46.781 -3.572 12.281 1 85.69 310 PRO B N 1
ATOM 4963 C CA . PRO B 1 310 ? 47.438 -3.326 13.555 1 85.69 310 PRO B CA 1
ATOM 4964 C C . PRO B 1 310 ? 47.625 -1.839 13.852 1 85.69 310 PRO B C 1
ATOM 4966 O O . PRO B 1 310 ? 48.312 -1.476 14.812 1 85.69 310 PRO B O 1
ATOM 4969 N N . TYR B 1 311 ? 47.062 -1.056 13.078 1 88.19 311 TYR B N 1
ATOM 4970 C CA . TYR B 1 311 ? 47.188 0.383 13.289 1 88.19 311 TYR B CA 1
ATOM 4971 C C . TYR B 1 311 ? 46.219 0.854 14.375 1 88.19 311 TYR B C 1
ATOM 4973 O O . TYR B 1 311 ? 45.25 0.167 14.688 1 88.19 311 TYR B O 1
ATOM 4981 N N . TRP B 1 312 ? 46.656 1.877 15.156 1 90.69 312 TRP B N 1
ATOM 4982 C CA . TRP B 1 312 ? 45.75 2.475 16.125 1 90.69 312 TRP B CA 1
ATOM 4983 C C . TRP B 1 312 ? 45.375 3.896 15.719 1 90.69 312 TRP B C 1
ATOM 4985 O O . TRP B 1 312 ? 46.156 4.609 15.117 1 90.69 312 TRP B O 1
ATOM 4995 N N . PHE B 1 313 ? 44.188 4.258 15.992 1 93.31 313 PHE B N 1
ATOM 4996 C CA . PHE B 1 313 ? 43.719 5.574 15.602 1 93.31 313 PHE B CA 1
ATOM 4997 C C . PHE B 1 313 ? 44.031 6.609 16.672 1 93.31 313 PHE B C 1
ATOM 4999 O O . PHE B 1 313 ? 43.656 6.453 17.828 1 93.31 313 PHE B O 1
ATOM 5006 N N . ASN B 1 314 ? 44.781 7.562 16.266 1 92.62 314 ASN B N 1
ATOM 5007 C CA . ASN B 1 314 ? 45.125 8.688 17.141 1 92.62 314 ASN B CA 1
ATOM 5008 C C . ASN B 1 314 ? 44.062 9.773 17.062 1 92.62 314 ASN B C 1
ATOM 5010 O O . ASN B 1 314 ? 43.969 10.508 16.078 1 92.62 314 ASN B O 1
ATOM 5014 N N . TYR B 1 315 ? 43.312 10.031 18.125 1 92.62 315 TYR B N 1
ATOM 5015 C CA . TYR B 1 315 ? 42.156 10.93 18.094 1 92.62 315 TYR B CA 1
ATOM 5016 C C . TYR B 1 315 ? 42.625 12.383 18.219 1 92.62 315 TYR B C 1
ATOM 5018 O O . TYR B 1 315 ? 41.844 13.305 17.906 1 92.62 315 TYR B O 1
ATOM 5026 N N . ARG B 1 316 ? 43.844 12.602 18.547 1 90 316 ARG B N 1
ATOM 5027 C CA . ARG B 1 316 ? 44.344 13.961 18.625 1 90 316 ARG B CA 1
ATOM 5028 C C . ARG B 1 316 ? 44.719 14.492 17.25 1 90 316 ARG B C 1
ATOM 5030 O O . ARG B 1 316 ? 44.469 15.656 16.938 1 90 316 ARG B O 1
ATOM 5037 N N . ARG B 1 317 ? 45.219 13.531 16.438 1 91.44 317 ARG B N 1
ATOM 5038 C CA . ARG B 1 317 ? 45.688 13.93 15.109 1 91.44 317 ARG B CA 1
ATOM 5039 C C . ARG B 1 317 ? 44.688 13.477 14.039 1 91.44 317 ARG B C 1
ATOM 5041 O O . ARG B 1 317 ? 44.812 13.883 12.883 1 91.44 317 ARG B O 1
ATOM 5048 N N . CYS B 1 318 ? 43.781 12.656 14.406 1 95.19 318 CYS B N 1
ATOM 5049 C CA . CYS B 1 318 ? 42.781 12.086 13.508 1 95.19 318 CYS B CA 1
ATOM 5050 C C . CYS B 1 318 ? 43.438 11.297 12.375 1 95.19 318 CYS B C 1
ATOM 5052 O O . CYS B 1 318 ? 43.094 11.477 11.211 1 95.19 318 CYS B O 1
ATOM 5054 N N . ARG B 1 319 ? 44.344 10.469 12.695 1 92.5 319 ARG B N 1
ATOM 5055 C CA . ARG B 1 319 ? 45.062 9.672 11.719 1 92.5 319 ARG B CA 1
ATOM 5056 C C . ARG B 1 319 ? 45.344 8.273 12.258 1 92.5 319 ARG B C 1
ATOM 5058 O O . ARG B 1 319 ? 45.438 8.07 13.469 1 92.5 319 ARG B O 1
ATOM 5065 N N . CYS B 1 320 ? 45.281 7.398 11.352 1 92.44 320 CYS B N 1
ATOM 5066 C CA . CYS B 1 320 ? 45.688 6.043 11.688 1 92.44 320 CYS B CA 1
ATOM 5067 C C . CYS B 1 320 ? 47.219 5.934 11.742 1 92.44 320 CYS B C 1
ATOM 5069 O O . CYS B 1 320 ? 47.906 6.383 10.828 1 92.44 320 CYS B O 1
ATOM 5071 N N . GLN B 1 321 ? 47.781 5.52 12.93 1 88.56 321 GLN B N 1
ATOM 5072 C CA . GLN B 1 321 ? 49.25 5.477 13.102 1 88.56 321 GLN B CA 1
ATOM 5073 C C . GLN B 1 321 ? 49.719 4.082 13.523 1 88.56 321 GLN B C 1
ATOM 5075 O O . GLN B 1 321 ? 48.906 3.273 13.992 1 88.56 321 GLN B O 1
ATOM 5080 N N . ARG B 1 322 ? 50.844 3.619 13.047 1 84.19 322 ARG B N 1
ATOM 5081 C CA . ARG B 1 322 ? 51.469 2.363 13.43 1 84.19 322 ARG B CA 1
ATOM 5082 C C . ARG B 1 322 ? 52.031 2.445 14.844 1 84.19 322 ARG B C 1
ATOM 5084 O O . ARG B 1 322 ? 52.469 3.512 15.281 1 84.19 322 ARG B O 1
ATOM 5091 N N . ARG B 1 323 ? 51.625 1.44 15.656 1 71.88 323 ARG B N 1
ATOM 5092 C CA . ARG B 1 323 ? 52.188 1.387 17 1 71.88 323 ARG B CA 1
ATOM 5093 C C . ARG B 1 323 ? 53.719 1.392 16.938 1 71.88 323 ARG B C 1
ATOM 5095 O O . ARG B 1 323 ? 54.312 0.676 16.125 1 71.88 323 ARG B O 1
ATOM 5102 N N . SER B 1 324 ? 54.375 2.602 17.047 1 60.25 324 SER B N 1
ATOM 5103 C CA . SER B 1 324 ? 55.812 2.5 17.156 1 60.25 324 SER B CA 1
ATOM 5104 C C . SER B 1 324 ? 56.219 1.339 18.062 1 60.25 324 SER B C 1
ATOM 5106 O O . SER B 1 324 ? 55.656 1.159 19.141 1 60.25 324 SER B O 1
ATOM 5108 N N . THR B 1 325 ? 56.656 0.243 17.547 1 48.53 325 THR B N 1
ATOM 5109 C CA . THR B 1 325 ? 57.438 -0.607 18.438 1 48.53 325 THR B CA 1
ATOM 5110 C C . THR B 1 325 ? 58.5 0.211 19.172 1 48.53 325 THR B C 1
ATOM 5112 O O . THR B 1 325 ? 59.094 1.134 18.609 1 48.53 325 THR B O 1
#